Protein AF-0000000074689922 (afdb_homodimer)

Foldseek 3Di:
DPPPQFAEAEQEPLLDFLNVLLQLVCQVPPRGAYEYEYADPVSQVVSQVVSVVVVGHHHYAYADLLDLVRLLVVLVCCCVRRVAHAFYEYDDADADPQLVGQVVRLSGLFVSVVSSCVNRVVRYDFQHFYEREFALLLLVFLVQFDPVVLCQLPPLPRALVNLVVVSVVLSVCSNVPCNVVVGGGSDSNNSSRSNRLSVQLNVLVVCVVVVGRQYAGHYEYLAQEQGVRNVRPGPHYSNSSSVQRNLRRPDDGPDPPDGSAYDYPVHGDDSSD/DPPPQFAEAEQEPLLDFLNVLLQLVCQVPPRGAYEYEYADPVSQVVSQVVSVVVVGHHHYAYADLLDLVRLLVVLVCCCVRRVAHAFYEYDDADADPQLVGQVVRLSGLFVSVVSSCVNRVVRYDFQHFYEREFALLLLVFLVQFDPVVLCQLPPLPRALVNLVVVSVVLSVCSNVPCNVVVGGGSDSNNSSRSNRLSVQLNVLVVCVVVVGRQYAGHYEYLAQEQGVRNVRPGPHYSNSSSVQRNLRRPDDGPDPPDGSAYDYPVHGDDSSD

Organism: NCBI:txid231223

Radius of gyration: 25.76 Å; Cα contacts (8 Å, |Δi|>4): 1147; chains: 2; bounding box: 52×86×55 Å

Structure (mmCIF, N/CA/C/O backbone):
data_AF-0000000074689922-model_v1
#
loop_
_entity.id
_entity.type
_entity.pdbx_description
1 polymer 'carbonyl reductase (NADPH)'
#
loop_
_atom_site.group_PDB
_atom_site.id
_atom_site.type_symbol
_atom_site.label_atom_id
_atom_site.label_alt_id
_atom_site.label_comp_id
_atom_site.label_asym_id
_atom_site.label_entity_id
_atom_site.label_seq_id
_atom_site.pdbx_PDB_ins_code
_atom_site.Cartn_x
_atom_site.Cartn_y
_atom_site.Cartn_z
_atom_site.occupancy
_atom_site.B_iso_or_equiv
_atom_site.auth_seq_id
_atom_site.auth_comp_id
_atom_site.auth_asym_id
_atom_site.auth_atom_id
_atom_site.pdbx_PDB_model_num
ATOM 1 N N . MET A 1 1 ? -15.98 45.307 22.131 1 29.61 1 MET A N 1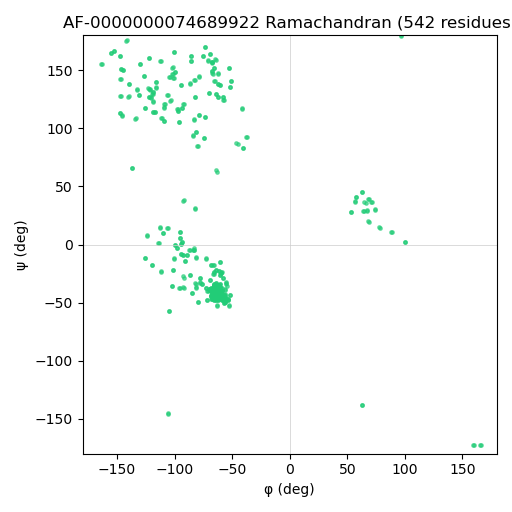
ATOM 2 C CA . MET A 1 1 ? -16.045 43.873 22.395 1 29.61 1 MET A CA 1
ATOM 3 C C . MET A 1 1 ? -14.98 43.125 21.6 1 29.61 1 MET A C 1
ATOM 5 O O . MET A 1 1 ? -14.868 43.301 20.386 1 29.61 1 MET A O 1
ATOM 9 N N . ALA A 1 2 ? -13.819 42.908 21.977 1 43.63 2 ALA A N 1
ATOM 10 C CA . ALA A 1 2 ? -12.636 42.602 21.176 1 43.63 2 ALA A CA 1
ATOM 11 C C . ALA A 1 2 ? -12.94 41.529 20.135 1 43.63 2 ALA A C 1
ATOM 13 O O . ALA A 1 2 ? -13.451 40.457 20.47 1 43.63 2 ALA A O 1
ATOM 14 N N . THR A 1 3 ? -13.423 41.651 18.889 1 47.35 3 THR A N 1
ATOM 15 C CA . THR A 1 3 ? -13.979 40.808 17.837 1 47.35 3 THR A CA 1
ATOM 16 C C . THR A 1 3 ? -13.214 39.491 17.738 1 47.35 3 THR A C 1
ATOM 18 O O . THR A 1 3 ? -11.994 39.488 17.556 1 47.35 3 THR A O 1
ATOM 21 N N . LYS A 1 4 ? -13.583 38.521 18.62 1 54.07 4 LYS A N 1
ATOM 22 C CA . LYS A 1 4 ? -12.873 37.258 18.795 1 54.07 4 LYS A CA 1
ATOM 23 C C . LYS A 1 4 ? -12.368 36.72 17.459 1 54.07 4 LYS A C 1
ATOM 25 O O . LYS A 1 4 ? -13.159 36.46 16.55 1 54.07 4 LYS A O 1
ATOM 30 N N . GLN A 1 5 ? -11.196 37.023 17.107 1 74.89 5 GLN A N 1
ATOM 31 C CA . GLN A 1 5 ? -10.585 36.564 15.863 1 74.89 5 GLN A CA 1
ATOM 32 C C . GLN A 1 5 ? -10.915 35.099 15.596 1 74.89 5 GLN A C 1
ATOM 34 O O . GLN A 1 5 ? -10.801 34.258 16.491 1 74.89 5 GLN A O 1
ATOM 39 N N . SER A 1 6 ? -11.637 34.923 14.486 1 90.5 6 SER A N 1
ATOM 40 C CA . SER A 1 6 ? -12.079 33.58 14.125 1 90.5 6 SER A CA 1
ATOM 41 C C . SER A 1 6 ? -10.897 32.625 13.996 1 90.5 6 SER A C 1
ATOM 43 O O . SER A 1 6 ? -9.862 32.982 13.43 1 90.5 6 SER A O 1
ATOM 45 N N . LYS A 1 7 ? -10.964 31.528 14.757 1 96.91 7 LYS A N 1
ATOM 46 C CA . LYS A 1 7 ? -9.95 30.486 14.624 1 96.91 7 LYS A CA 1
ATOM 47 C C . LYS A 1 7 ? -9.962 29.884 13.222 1 96.91 7 LYS A C 1
ATOM 49 O O . LYS A 1 7 ? -10.996 29.881 12.55 1 96.91 7 LYS A O 1
ATOM 54 N N . VAL A 1 8 ? -8.74 29.486 12.779 1 98.6 8 VAL A N 1
ATOM 55 C CA . VAL A 1 8 ? -8.678 28.952 11.423 1 98.6 8 VAL A CA 1
ATOM 56 C C . VAL A 1 8 ? -7.732 27.753 11.382 1 98.6 8 VAL A C 1
ATOM 58 O O . VAL A 1 8 ? -6.697 27.748 12.052 1 98.6 8 VAL A O 1
ATOM 61 N N . ALA A 1 9 ? -8.141 26.703 10.645 1 98.81 9 ALA A N 1
ATOM 62 C CA . ALA A 1 9 ? -7.372 25.493 10.364 1 98.81 9 ALA A CA 1
ATOM 63 C C . ALA A 1 9 ? -7.084 25.362 8.871 1 98.81 9 ALA A C 1
ATOM 65 O O . ALA A 1 9 ? -7.942 25.66 8.038 1 98.81 9 ALA A O 1
ATOM 66 N N . VAL A 1 10 ? -5.881 24.932 8.519 1 98.86 10 VAL A N 1
ATOM 67 C CA . VAL A 1 10 ? -5.509 24.68 7.131 1 98.86 10 VAL A CA 1
ATOM 68 C C . VAL A 1 10 ? -5.131 23.211 6.955 1 98.86 10 VAL A C 1
ATOM 70 O O . VAL A 1 10 ? -4.35 22.667 7.74 1 98.86 10 VAL A O 1
ATOM 73 N N . VAL A 1 11 ? -5.715 22.598 5.976 1 98.85 11 VAL A N 1
ATOM 74 C CA . VAL A 1 11 ? -5.355 21.241 5.58 1 98.85 11 VAL A CA 1
ATOM 75 C C . VAL A 1 11 ? -4.84 21.241 4.142 1 98.85 11 VAL A C 1
ATOM 77 O O . VAL A 1 11 ? -5.589 21.541 3.209 1 98.85 11 VAL A O 1
ATOM 80 N N . THR A 1 12 ? -3.562 20.92 3.941 1 98.48 12 THR A N 1
ATOM 81 C CA . THR A 1 12 ? -3.041 20.789 2.585 1 98.48 12 THR A CA 1
ATOM 82 C C . THR A 1 12 ? -3.437 19.445 1.981 1 98.48 12 THR A C 1
ATOM 84 O O . THR A 1 12 ? -3.495 18.435 2.685 1 98.48 12 THR A O 1
ATOM 87 N N . GLY A 1 13 ? -3.695 19.477 0.686 1 96.36 13 GLY A N 1
ATOM 88 C CA . GLY A 1 13 ? -4.193 18.258 0.07 1 96.36 13 GLY A CA 1
ATOM 89 C C . GLY A 1 13 ? -5.534 17.814 0.624 1 96.36 13 GLY A C 1
ATOM 90 O O . GLY A 1 13 ? -5.735 16.63 0.902 1 96.36 13 GLY A O 1
ATOM 91 N N . GLY A 1 14 ? -6.449 18.719 0.775 1 97.51 14 GLY A N 1
ATOM 92 C CA . GLY A 1 14 ? -7.665 18.445 1.525 1 97.51 14 GLY A CA 1
ATOM 93 C C . GLY A 1 14 ? -8.812 17.973 0.651 1 97.51 14 GLY A C 1
ATOM 94 O O . GLY A 1 14 ? -9.883 17.631 1.155 1 97.51 14 GLY A O 1
ATOM 95 N N . ASN A 1 15 ? -8.627 17.804 -0.722 1 95.57 15 ASN A N 1
ATOM 96 C CA . ASN A 1 15 ? -9.761 17.626 -1.623 1 95.57 15 ASN A CA 1
ATOM 97 C C . ASN A 1 15 ? -10.104 16.151 -1.808 1 95.57 15 ASN A C 1
ATOM 99 O O . ASN A 1 15 ? -11.168 15.818 -2.334 1 95.57 15 ASN A O 1
ATOM 103 N N . LYS A 1 16 ? -9.199 15.203 -1.399 1 93.4 16 LYS A N 1
ATOM 104 C CA . LYS A 1 16 ? -9.479 13.778 -1.555 1 93.4 16 LYS A CA 1
ATOM 105 C C . LYS A 1 16 ? -8.738 12.955 -0.506 1 93.4 16 LYS A C 1
ATOM 107 O O . LYS A 1 16 ? -7.92 13.489 0.246 1 93.4 16 LYS A O 1
ATOM 112 N N . GLY A 1 17 ? -9.148 11.707 -0.391 1 93.82 17 GLY A N 1
ATOM 113 C CA . GLY A 1 17 ? -8.44 10.762 0.457 1 93.82 17 GLY A CA 1
ATOM 114 C C . GLY A 1 17 ? -8.449 11.153 1.923 1 93.82 17 GLY A C 1
ATOM 115 O O . GLY A 1 17 ? -9.477 11.583 2.45 1 93.82 17 GLY A O 1
ATOM 116 N N . VAL A 1 18 ? -7.263 10.954 2.518 1 96.42 18 VAL A N 1
ATOM 117 C CA . VAL A 1 18 ? -7.119 11.208 3.947 1 96.42 18 VAL A CA 1
ATOM 118 C C . VAL A 1 18 ? -7.356 12.689 4.236 1 96.42 18 VAL A C 1
ATOM 120 O O . VAL A 1 18 ? -7.998 13.039 5.229 1 96.42 18 VAL A O 1
ATOM 123 N N . GLY A 1 19 ? -6.898 13.559 3.33 1 98.08 19 GLY A N 1
ATOM 124 C CA . GLY A 1 19 ? -7.106 14.988 3.502 1 98.08 19 GLY A CA 1
ATOM 125 C C . GLY A 1 19 ? -8.571 15.377 3.553 1 98.08 19 GLY A C 1
ATOM 126 O O . GLY A 1 19 ? -8.973 16.196 4.381 1 98.08 19 GLY A O 1
ATOM 127 N N . PHE A 1 20 ? -9.333 14.78 2.667 1 98.04 20 PHE A N 1
ATOM 128 C CA . PHE A 1 20 ? -10.772 15.016 2.652 1 98.04 20 PHE A CA 1
ATOM 129 C C . PHE A 1 20 ? -11.406 14.589 3.97 1 98.04 20 PHE A C 1
ATOM 131 O O . PHE A 1 20 ? -12.243 15.304 4.523 1 98.04 20 PHE A O 1
ATOM 138 N N . GLY A 1 21 ? -11.027 13.439 4.48 1 98.27 21 GLY A N 1
ATOM 139 C CA . GLY A 1 21 ? -11.509 12.961 5.766 1 98.27 21 GLY A CA 1
ATOM 140 C C . GLY A 1 21 ? -11.137 13.873 6.919 1 98.27 21 GLY A C 1
ATOM 141 O O . GLY A 1 21 ? -11.932 14.075 7.84 1 98.27 21 GLY A O 1
ATOM 142 N N . ILE A 1 22 ? -9.937 14.419 6.866 1 98.79 22 ILE A N 1
ATOM 143 C CA . ILE A 1 22 ? -9.48 15.336 7.905 1 98.79 22 ILE A CA 1
ATOM 144 C C . ILE A 1 22 ? -10.322 16.609 7.876 1 98.79 22 ILE A C 1
ATOM 146 O O . ILE A 1 22 ? -10.786 17.078 8.918 1 98.79 22 ILE A O 1
ATOM 150 N N . VAL A 1 23 ? -10.554 17.155 6.678 1 98.84 23 VAL A N 1
ATOM 151 C CA . VAL A 1 23 ? -11.374 18.354 6.54 1 98.84 23 VAL A CA 1
ATOM 152 C C . VAL A 1 23 ? -12.775 18.088 7.086 1 98.84 23 VAL A C 1
ATOM 154 O O . VAL A 1 23 ? -13.309 18.888 7.859 1 98.84 23 VAL A O 1
ATOM 157 N N . ARG A 1 24 ? -13.371 17 6.732 1 98.73 24 ARG A N 1
ATOM 158 C CA . ARG A 1 24 ? -14.704 16.618 7.188 1 98.73 24 ARG A CA 1
ATOM 159 C C . ARG A 1 24 ? -14.769 16.571 8.711 1 98.73 24 ARG A C 1
ATOM 161 O O . ARG A 1 24 ? -15.675 17.148 9.316 1 98.73 24 ARG A O 1
ATOM 168 N N . ALA A 1 25 ? -13.806 15.892 9.322 1 98.81 25 ALA A N 1
ATOM 169 C CA . ALA A 1 25 ? -13.782 15.725 10.773 1 98.81 25 ALA A CA 1
ATOM 170 C C . ALA A 1 25 ? -13.572 17.063 11.476 1 98.81 25 ALA A C 1
ATOM 172 O O . ALA A 1 25 ? -14.188 17.332 12.51 1 98.81 25 ALA A O 1
ATOM 173 N N . LEU A 1 26 ? -12.723 17.907 10.951 1 98.78 26 LEU A N 1
ATOM 174 C CA . LEU A 1 26 ? -12.453 19.201 11.569 1 98.78 26 LEU A CA 1
ATOM 175 C C . LEU A 1 26 ? -13.672 20.113 11.478 1 98.78 26 LEU A C 1
ATOM 177 O O . LEU A 1 26 ? -13.957 20.869 12.409 1 98.78 26 LEU A O 1
ATOM 181 N N . CYS A 1 27 ? -14.376 20.051 10.37 1 98.58 27 CYS A N 1
ATOM 182 C CA . CYS A 1 27 ? -15.584 20.859 10.247 1 98.58 27 CYS A CA 1
ATOM 183 C C . CYS A 1 27 ? -16.596 20.494 11.327 1 98.58 27 CYS A C 1
ATOM 185 O O . CYS A 1 27 ? -17.382 21.34 11.758 1 98.58 27 CYS A O 1
ATOM 187 N N . LYS A 1 28 ? -16.535 19.294 11.798 1 98.22 28 LYS A N 1
ATOM 188 C CA . LYS A 1 28 ? -17.479 18.815 12.803 1 98.22 28 LYS A CA 1
ATOM 189 C C . LYS A 1 28 ? -16.998 19.149 14.212 1 98.22 28 LYS A C 1
ATOM 191 O O . LYS A 1 28 ? -17.807 19.31 15.128 1 98.22 28 LYS A O 1
ATOM 196 N N . ASN A 1 29 ? -15.697 19.287 14.369 1 97.81 29 ASN A N 1
ATOM 197 C CA . ASN A 1 29 ? -15.196 19.216 15.738 1 97.81 29 ASN A CA 1
ATOM 198 C C . ASN A 1 29 ? -14.373 20.449 16.098 1 97.81 29 ASN A C 1
ATOM 200 O O . ASN A 1 29 ? -14.018 20.646 17.262 1 97.81 29 ASN A O 1
ATOM 204 N N . PHE A 1 30 ? -14.026 21.263 15.083 1 97.39 30 PHE A N 1
ATOM 205 C CA . PHE A 1 30 ? -13.227 22.463 15.297 1 97.39 30 PHE A CA 1
ATOM 206 C C . PHE A 1 30 ? -14.099 23.711 15.245 1 97.39 30 PHE A C 1
ATOM 208 O O . PHE A 1 30 ? -14.862 23.903 14.296 1 97.39 30 PHE A O 1
ATOM 215 N N . GLU A 1 31 ? -14.057 24.515 16.323 1 95.29 31 GLU A N 1
ATOM 216 C CA . GLU A 1 31 ? -14.799 25.771 16.356 1 95.29 31 GLU A CA 1
ATOM 217 C C . GLU A 1 31 ? -14.052 26.873 15.61 1 95.29 31 GLU A C 1
ATOM 219 O O . GLU A 1 31 ? -13.419 27.731 16.23 1 95.29 31 GLU A O 1
ATOM 224 N N . GLY A 1 32 ? -14.151 27.028 14.372 1 96.99 32 GLY A N 1
ATOM 225 C CA . GLY A 1 32 ? -13.505 27.978 13.48 1 96.99 32 GLY A CA 1
ATOM 226 C C . GLY A 1 32 ? -13.637 27.605 12.015 1 96.99 32 GLY A C 1
ATOM 227 O O . GLY A 1 32 ? -14.388 26.691 11.667 1 96.99 32 GLY A O 1
ATOM 228 N N . ASP A 1 33 ? -12.987 28.285 11.182 1 98.19 33 ASP A N 1
ATOM 229 C CA . ASP A 1 33 ? -13.014 28.008 9.749 1 98.19 33 ASP A CA 1
ATOM 230 C C . ASP A 1 33 ? -11.972 26.957 9.373 1 98.19 33 ASP A C 1
ATOM 232 O O . ASP A 1 33 ? -10.863 26.954 9.912 1 98.19 33 ASP A O 1
ATOM 236 N N . VAL A 1 34 ? -12.381 26.09 8.533 1 98.77 34 VAL A N 1
ATOM 237 C CA . VAL A 1 34 ? -11.474 25.087 7.985 1 98.77 34 VAL A CA 1
ATOM 238 C C . VAL A 1 34 ? -11.185 25.398 6.519 1 98.77 34 VAL A C 1
ATOM 240 O O . VAL A 1 34 ? -12.105 25.484 5.702 1 98.77 34 VAL A O 1
ATOM 243 N N . ILE A 1 35 ? -9.937 25.59 6.212 1 98.76 35 ILE A N 1
ATOM 244 C CA . ILE A 1 35 ? -9.507 25.859 4.844 1 98.76 35 ILE A CA 1
ATOM 245 C C . ILE A 1 35 ? -9.03 24.564 4.19 1 98.76 35 ILE A C 1
ATOM 247 O O . ILE A 1 35 ? -8.064 23.949 4.648 1 98.76 35 ILE A O 1
ATOM 251 N N . LEU A 1 36 ? -9.735 24.13 3.182 1 98.68 36 LEU A N 1
ATOM 252 C CA . LEU A 1 36 ? -9.336 23.062 2.273 1 98.68 36 LEU A CA 1
ATOM 253 C C . LEU A 1 36 ? -8.414 23.594 1.18 1 98.68 36 LEU A C 1
ATOM 255 O O . LEU A 1 36 ? -8.856 24.325 0.291 1 98.68 36 LEU A O 1
ATOM 259 N N . ALA A 1 37 ? -7.12 23.269 1.247 1 98.4 37 ALA A N 1
ATOM 260 C CA . ALA A 1 37 ? -6.147 23.78 0.285 1 98.4 37 ALA A CA 1
ATOM 261 C C . ALA A 1 37 ? -5.728 22.692 -0.7 1 98.4 37 ALA A C 1
ATOM 263 O O . ALA A 1 37 ? -5.357 21.588 -0.295 1 98.4 37 ALA A O 1
ATOM 264 N N . ALA A 1 38 ? -5.788 22.958 -1.937 1 96.95 38 ALA A N 1
ATOM 265 C CA . ALA A 1 38 ? -5.425 21.992 -2.971 1 96.95 38 ALA A CA 1
ATOM 266 C C . ALA A 1 38 ? -5.013 22.698 -4.26 1 96.95 38 ALA A C 1
ATOM 268 O O . ALA A 1 38 ? -5.303 23.882 -4.447 1 96.95 38 ALA A O 1
ATOM 269 N N . ARG A 1 39 ? -4.396 21.963 -5.095 1 93.47 39 ARG A N 1
ATOM 270 C CA . ARG A 1 39 ? -3.808 22.528 -6.305 1 93.47 39 ARG A CA 1
ATOM 271 C C . ARG A 1 39 ? -4.86 22.704 -7.395 1 93.47 39 ARG A C 1
ATOM 273 O O . ARG A 1 39 ? -4.769 23.625 -8.21 1 93.47 39 ARG A O 1
ATOM 280 N N . ASP A 1 40 ? -5.832 21.8 -7.445 1 92.97 40 ASP A N 1
ATOM 281 C CA . ASP A 1 40 ? -6.849 21.817 -8.492 1 92.97 40 ASP A CA 1
ATOM 282 C C . ASP A 1 40 ? -8.121 22.51 -8.01 1 92.97 40 ASP A C 1
ATOM 284 O O . ASP A 1 40 ? -8.823 21.994 -7.138 1 92.97 40 ASP A O 1
ATOM 288 N N . GLU A 1 41 ? -8.441 23.561 -8.609 1 93.92 41 GLU A N 1
ATOM 289 C CA . GLU A 1 41 ? -9.59 24.35 -8.175 1 93.92 41 GLU A CA 1
ATOM 290 C C . GLU A 1 41 ? -10.896 23.594 -8.405 1 93.92 41 GLU A C 1
ATOM 292 O O . GLU A 1 41 ? -11.793 23.623 -7.56 1 93.92 41 GLU A O 1
ATOM 297 N N . GLY A 1 42 ? -11.031 23.022 -9.587 1 95.13 42 GLY A N 1
ATOM 298 C CA . GLY A 1 42 ? -12.234 22.257 -9.876 1 95.13 42 GLY A CA 1
ATOM 299 C C . GLY A 1 42 ? -12.485 21.141 -8.881 1 95.13 42 GLY A C 1
ATOM 300 O O . GLY A 1 42 ? -13.585 21.023 -8.336 1 95.13 42 GLY A O 1
ATOM 301 N N . ARG A 1 43 ? -11.5 20.328 -8.607 1 94 43 ARG A N 1
ATOM 302 C CA . ARG A 1 43 ? -11.618 19.238 -7.645 1 94 43 ARG A CA 1
ATOM 303 C C . ARG A 1 43 ? -11.842 19.774 -6.235 1 94 43 ARG A C 1
ATOM 305 O O . ARG A 1 43 ? -12.566 19.168 -5.442 1 94 43 ARG A O 1
ATOM 312 N N . GLY A 1 44 ? -11.144 20.91 -5.878 1 96.78 44 GLY A N 1
ATOM 313 C CA . GLY A 1 44 ? -11.332 21.537 -4.579 1 96.78 44 GLY A CA 1
ATOM 314 C C . GLY A 1 44 ? -12.756 22.003 -4.342 1 96.78 44 GLY A C 1
ATOM 315 O O . GLY A 1 44 ? -13.338 21.728 -3.291 1 96.78 44 GLY A O 1
ATOM 316 N N . MET A 1 45 ? -13.3 22.613 -5.321 1 96.82 45 MET A N 1
ATOM 317 C CA . MET A 1 45 ? -14.666 23.117 -5.204 1 96.82 45 MET A CA 1
ATOM 318 C C . MET A 1 45 ? -15.667 21.967 -5.162 1 96.82 45 MET A C 1
ATOM 320 O O . MET A 1 45 ? -16.674 22.041 -4.456 1 96.82 45 MET A O 1
ATOM 324 N N . ALA A 1 46 ? -15.405 20.965 -5.943 1 97.07 46 ALA A N 1
ATOM 325 C CA . ALA A 1 46 ? -16.256 19.779 -5.89 1 97.07 46 ALA A CA 1
ATOM 326 C C . ALA A 1 46 ? -16.254 19.165 -4.493 1 97.07 46 ALA A C 1
ATOM 328 O O . ALA A 1 46 ? -17.29 18.702 -4.01 1 97.07 46 ALA A O 1
ATOM 329 N N . ALA A 1 47 ? -15.114 19.12 -3.837 1 97.08 47 ALA A N 1
ATOM 330 C CA . ALA A 1 47 ? -15.006 18.602 -2.475 1 97.08 47 ALA A CA 1
ATOM 331 C C . ALA A 1 47 ? -15.802 19.462 -1.497 1 97.08 47 ALA A C 1
ATOM 333 O O . ALA A 1 47 ? -16.482 18.938 -0.611 1 97.08 47 ALA A O 1
ATOM 334 N N . VAL A 1 48 ? -15.736 20.756 -1.618 1 98.04 48 VAL A N 1
ATOM 335 C CA . VAL A 1 48 ? -16.496 21.677 -0.778 1 98.04 48 VAL A CA 1
ATOM 336 C C . VAL A 1 48 ? -17.991 21.413 -0.944 1 98.04 48 VAL A C 1
ATOM 338 O O . VAL A 1 48 ? -18.733 21.37 0.04 1 98.04 48 VAL A O 1
ATOM 341 N N . GLU A 1 49 ? -18.39 21.216 -2.174 1 97.61 49 GLU A N 1
ATOM 342 C CA . GLU A 1 49 ? -19.797 20.945 -2.458 1 97.61 49 GLU A CA 1
ATOM 343 C C . GLU A 1 49 ? -20.246 19.634 -1.821 1 97.61 49 GLU A C 1
ATOM 345 O O . GLU A 1 49 ? -21.347 19.549 -1.272 1 97.61 49 GLU A O 1
ATOM 350 N N . GLU A 1 50 ? -19.447 18.675 -1.94 1 97.16 50 GLU A N 1
ATOM 351 C CA . GLU A 1 50 ? -19.768 17.385 -1.337 1 97.16 50 GLU A CA 1
ATOM 352 C C . GLU A 1 50 ? -19.955 17.512 0.172 1 97.16 50 GLU A C 1
ATOM 354 O O . GLU A 1 50 ? -20.889 16.941 0.738 1 97.16 50 GLU A O 1
ATOM 359 N N . LEU A 1 51 ? -19.102 18.213 0.843 1 98.13 51 LEU A N 1
ATOM 360 C CA . LEU A 1 51 ? -19.172 18.399 2.289 1 98.13 51 LEU A CA 1
ATOM 361 C C . LEU A 1 51 ? -20.366 19.268 2.668 1 98.13 51 LEU A C 1
ATOM 363 O O . LEU A 1 51 ? -20.968 19.076 3.726 1 98.13 51 LEU A O 1
ATOM 367 N N . SER A 1 52 ? -20.703 20.159 1.78 1 97.71 52 SER A N 1
ATOM 368 C CA . SER A 1 52 ? -21.855 21.021 2.022 1 97.71 52 SER A CA 1
ATOM 369 C C . SER A 1 52 ? -23.145 20.212 2.101 1 97.71 52 SER A C 1
ATOM 371 O O . SER A 1 52 ? -24.061 20.565 2.846 1 97.71 52 SER A O 1
ATOM 373 N N . LYS A 1 53 ? -23.211 19.154 1.347 1 97.38 53 LYS A N 1
ATOM 374 C CA . LYS A 1 53 ? -24.376 18.274 1.373 1 97.38 53 LYS A CA 1
ATOM 375 C C . LYS A 1 53 ? -24.534 17.613 2.74 1 97.38 53 LYS A C 1
ATOM 377 O O . LYS A 1 53 ? -25.63 17.179 3.102 1 97.38 53 LYS A O 1
ATOM 382 N N . GLU A 1 54 ? -23.467 17.551 3.478 1 96.96 54 GLU A N 1
ATOM 383 C CA . GLU A 1 54 ? -23.494 16.981 4.822 1 96.96 54 GLU A CA 1
ATOM 384 C C . GLU A 1 54 ? -23.693 18.064 5.878 1 96.96 54 GLU A C 1
ATOM 386 O O . GLU A 1 54 ? -23.612 17.792 7.077 1 96.96 54 GLU A O 1
ATOM 391 N N . GLY A 1 55 ? -23.825 19.38 5.459 1 97.67 55 GLY A N 1
ATOM 392 C CA . GLY A 1 55 ? -24.01 20.5 6.367 1 97.67 55 GLY A CA 1
ATOM 393 C C . GLY A 1 55 ? -22.703 21.102 6.847 1 97.67 55 GLY A C 1
ATOM 394 O O . GLY A 1 55 ? -22.684 21.875 7.807 1 97.67 55 GLY A O 1
ATOM 395 N N . LEU A 1 56 ? -21.6 20.676 6.212 1 98.07 56 LEU A N 1
ATOM 396 C CA . LEU A 1 56 ? -20.275 21.183 6.552 1 98.07 56 LEU A CA 1
ATOM 397 C C . LEU A 1 56 ? -19.838 22.264 5.569 1 98.07 56 LEU A C 1
ATOM 399 O O . LEU A 1 56 ? -20.219 22.234 4.397 1 98.07 56 LEU A O 1
ATOM 403 N N . HIS A 1 57 ? -19.024 23.273 6.041 1 96.37 57 HIS A N 1
ATOM 404 C CA . HIS A 1 57 ? -18.749 24.421 5.184 1 96.37 57 HIS A CA 1
ATOM 405 C C . HIS A 1 57 ? -17.276 24.812 5.242 1 96.37 57 HIS A C 1
ATOM 407 O O . HIS A 1 57 ? -16.942 25.93 5.64 1 96.37 57 HIS A O 1
ATOM 413 N N . PRO A 1 58 ? -16.432 23.957 4.758 1 98.35 58 PRO A N 1
ATOM 414 C CA . PRO A 1 58 ? -15.044 24.399 4.598 1 98.35 58 PRO A CA 1
ATOM 415 C C . PRO A 1 58 ? -14.887 25.474 3.525 1 98.35 58 PRO A C 1
ATOM 417 O O . PRO A 1 58 ? -15.773 25.646 2.684 1 98.35 58 PRO A O 1
ATOM 420 N N . LYS A 1 59 ? -13.846 26.235 3.634 1 98.07 59 LYS A N 1
ATOM 421 C CA . LYS A 1 59 ? -13.474 27.198 2.602 1 98.07 59 LYS A CA 1
ATOM 422 C C . LYS A 1 59 ? -12.343 26.66 1.73 1 98.07 59 LYS A C 1
ATOM 424 O O . LYS A 1 59 ? -11.434 25.991 2.226 1 98.07 59 LYS A O 1
ATOM 429 N N . PHE A 1 60 ? -12.414 26.979 0.426 1 98.35 60 PHE A N 1
ATOM 430 C CA . PHE A 1 60 ? -11.376 26.519 -0.489 1 98.35 60 PHE A CA 1
ATOM 431 C C . PHE A 1 60 ? -10.299 27.582 -0.663 1 98.35 60 PHE A C 1
ATOM 433 O O . PHE A 1 60 ? -10.604 28.772 -0.765 1 98.35 60 PHE A O 1
ATOM 440 N N . HIS A 1 61 ? -9.084 27.194 -0.658 1 98.37 61 HIS A N 1
ATOM 441 C CA . HIS A 1 61 ? -7.968 28.032 -1.082 1 98.37 61 HIS A CA 1
ATOM 442 C C . HIS A 1 61 ? -7.043 27.278 -2.032 1 98.37 61 HIS A C 1
ATOM 444 O O . HIS A 1 61 ? -6.695 26.122 -1.78 1 98.37 61 HIS A O 1
ATOM 450 N N . HIS A 1 62 ? -6.644 27.875 -3.129 1 97.3 62 HIS A N 1
ATOM 451 C CA . HIS A 1 62 ? -5.708 27.28 -4.076 1 97.3 62 HIS A CA 1
ATOM 452 C C . HIS A 1 62 ? -4.305 27.196 -3.485 1 97.3 62 HIS A C 1
ATOM 454 O O . HIS A 1 62 ? -3.78 28.189 -2.978 1 97.3 62 HIS A O 1
ATOM 460 N N . LEU A 1 63 ? -3.679 26.045 -3.569 1 97.66 63 LEU A N 1
ATOM 461 C CA . LEU A 1 63 ? -2.318 25.854 -3.082 1 97.66 63 LEU A CA 1
ATOM 462 C C . LEU A 1 63 ? -1.573 24.834 -3.937 1 97.66 63 LEU A C 1
ATOM 464 O O . LEU A 1 63 ? -1.971 23.669 -4.009 1 97.66 63 LEU A O 1
ATOM 468 N N . ASP A 1 64 ? -0.594 25.28 -4.64 1 93.81 64 ASP A N 1
ATOM 469 C CA . ASP A 1 64 ? 0.442 24.413 -5.193 1 93.81 64 ASP A CA 1
ATOM 470 C C . ASP A 1 64 ? 1.667 24.371 -4.282 1 93.81 64 ASP A C 1
ATOM 472 O O . ASP A 1 64 ? 2.479 25.299 -4.281 1 93.81 64 ASP A O 1
ATOM 476 N N . ILE A 1 65 ? 1.836 23.278 -3.583 1 94.46 65 ILE A N 1
ATOM 477 C CA . ILE A 1 65 ? 2.847 23.21 -2.533 1 94.46 65 ILE A CA 1
ATOM 478 C C . ILE A 1 65 ? 4.241 23.255 -3.155 1 94.46 65 ILE A C 1
ATOM 480 O O . ILE A 1 65 ? 5.225 23.541 -2.469 1 94.46 65 ILE A O 1
ATOM 484 N N . LEU A 1 66 ? 4.349 22.989 -4.455 1 91.71 66 LEU A N 1
ATOM 485 C CA . LEU A 1 66 ? 5.644 22.997 -5.127 1 91.71 66 LEU A CA 1
ATOM 486 C C . LEU A 1 66 ? 5.994 24.398 -5.615 1 91.71 66 LEU A C 1
ATOM 488 O O . LEU A 1 66 ? 7.091 24.624 -6.132 1 91.71 66 LEU A O 1
ATOM 492 N N . ASP A 1 67 ? 5.067 25.364 -5.453 1 92.93 67 ASP A N 1
ATOM 493 C CA . ASP A 1 67 ? 5.247 26.76 -5.837 1 92.93 67 ASP A CA 1
ATOM 494 C C . ASP A 1 67 ? 5.323 27.663 -4.608 1 92.93 67 ASP A C 1
ATOM 496 O O . ASP A 1 67 ? 4.298 27.982 -4.001 1 92.93 67 ASP A O 1
ATOM 500 N N . HIS A 1 68 ? 6.496 28.156 -4.362 1 95.15 68 HIS A N 1
ATOM 501 C CA . HIS A 1 68 ? 6.727 28.992 -3.189 1 95.15 68 HIS A CA 1
ATOM 502 C C . HIS A 1 68 ? 5.785 30.191 -3.173 1 95.15 68 HIS A C 1
ATOM 504 O O . HIS A 1 68 ? 5.287 30.581 -2.115 1 95.15 68 HIS A O 1
ATOM 510 N N . SER A 1 69 ? 5.519 30.782 -4.305 1 95.82 69 SER A N 1
ATOM 511 C CA . SER A 1 69 ? 4.65 31.951 -4.378 1 95.82 69 SER A CA 1
ATOM 512 C C . SER A 1 69 ? 3.216 31.599 -3.997 1 95.82 69 SER A C 1
ATOM 514 O O . SER A 1 69 ? 2.495 32.428 -3.438 1 95.82 69 SER A O 1
ATOM 516 N N . SER A 1 70 ? 2.841 30.379 -4.357 1 96.93 70 SER A N 1
ATOM 517 C CA . SER A 1 70 ? 1.516 29.909 -3.966 1 96.93 70 SER A CA 1
ATOM 518 C C . SER A 1 70 ? 1.39 29.807 -2.45 1 96.93 70 SER A C 1
ATOM 520 O O . SER A 1 70 ? 0.36 30.174 -1.881 1 96.93 70 SER A O 1
ATOM 522 N N . ILE A 1 71 ? 2.412 29.378 -1.735 1 97.61 71 ILE A N 1
ATOM 523 C CA . ILE A 1 71 ? 2.431 29.27 -0.28 1 97.61 71 ILE A CA 1
ATOM 524 C C . ILE A 1 71 ? 2.38 30.663 0.342 1 97.61 71 ILE A C 1
ATOM 526 O O . ILE A 1 71 ? 1.664 30.888 1.32 1 97.61 71 ILE A O 1
ATOM 530 N N . VAL A 1 72 ? 3.089 31.561 -0.232 1 97.51 72 VAL A N 1
ATOM 531 C CA . VAL A 1 72 ? 3.113 32.936 0.255 1 97.51 72 VAL A CA 1
ATOM 532 C C . VAL A 1 72 ? 1.724 33.557 0.119 1 97.51 72 VAL A C 1
ATOM 534 O O . VAL A 1 72 ? 1.276 34.292 1.002 1 97.51 72 VAL A O 1
ATOM 537 N N . ARG A 1 73 ? 1.058 33.271 -1.003 1 97.71 73 ARG A N 1
ATOM 538 C CA . ARG A 1 73 ? -0.298 33.78 -1.182 1 97.71 73 ARG A CA 1
ATOM 539 C C . ARG A 1 73 ? -1.228 33.258 -0.092 1 97.71 73 ARG A C 1
ATOM 541 O O . ARG A 1 73 ? -2.094 33.987 0.394 1 97.71 73 ARG A O 1
ATOM 548 N N . LEU A 1 74 ? -1.091 32.024 0.256 1 98.17 74 LEU A N 1
ATOM 549 C CA . LEU A 1 74 ? -1.881 31.473 1.352 1 98.17 74 LEU A CA 1
ATOM 550 C C . LEU A 1 74 ? -1.56 32.181 2.663 1 98.17 74 LEU A C 1
ATOM 552 O O . LEU A 1 74 ? -2.465 32.521 3.429 1 98.17 74 LEU A O 1
ATOM 556 N N . ARG A 1 75 ? -0.249 32.35 2.936 1 98.43 75 ARG A N 1
ATOM 557 C CA . ARG A 1 75 ? 0.177 33.068 4.134 1 98.43 75 ARG A CA 1
ATOM 558 C C . ARG A 1 75 ? -0.473 34.445 4.207 1 98.43 75 ARG A C 1
ATOM 560 O O . ARG A 1 75 ? -1.024 34.824 5.243 1 98.43 75 ARG A O 1
ATOM 567 N N . ASP A 1 76 ? -0.419 35.158 3.1 1 98.15 76 ASP A N 1
ATOM 568 C CA . ASP A 1 76 ? -0.953 36.516 3.058 1 98.15 76 ASP A CA 1
ATOM 569 C C . ASP A 1 76 ? -2.464 36.519 3.275 1 98.15 76 ASP A C 1
ATOM 571 O O . ASP A 1 76 ? -2.995 37.394 3.963 1 98.15 76 ASP A O 1
ATOM 575 N N . PHE A 1 77 ? -3.132 35.624 2.693 1 97.8 77 PHE A N 1
ATOM 576 C CA . PHE A 1 77 ? -4.571 35.477 2.876 1 97.8 77 PHE A CA 1
ATOM 577 C C . PHE A 1 77 ? -4.908 35.244 4.344 1 97.8 77 PHE A C 1
ATOM 579 O O . PHE A 1 77 ? -5.804 35.891 4.891 1 97.8 77 PHE A O 1
ATOM 586 N N . LEU A 1 78 ? -4.217 34.336 5.028 1 97.93 78 LEU A N 1
ATOM 587 C CA . LEU A 1 78 ? -4.447 34.017 6.433 1 97.93 78 LEU A CA 1
ATOM 588 C C . LEU A 1 78 ? -4.166 35.226 7.318 1 97.93 78 LEU A C 1
ATOM 590 O O . LEU A 1 78 ? -4.916 35.501 8.258 1 97.93 78 LEU A O 1
ATOM 594 N N . GLN A 1 79 ? -3.07 35.908 7.011 1 97.26 79 GLN A N 1
ATOM 595 C CA . GLN A 1 79 ? -2.699 37.088 7.785 1 97.26 79 GLN A CA 1
ATOM 596 C C . GLN A 1 79 ? -3.756 38.182 7.66 1 97.26 79 GLN A C 1
ATOM 598 O O . GLN A 1 79 ? -4.133 38.803 8.656 1 97.26 79 GLN A O 1
ATOM 603 N N . SER A 1 80 ? -4.238 38.402 6.459 1 97.18 80 SER A N 1
ATOM 604 C CA . SER A 1 80 ? -5.159 39.506 6.206 1 97.18 80 SER A CA 1
ATOM 605 C C . SER A 1 80 ? -6.562 39.182 6.708 1 97.18 80 SER A C 1
ATOM 607 O O . SER A 1 80 ? -7.269 40.063 7.201 1 97.18 80 SER A O 1
ATOM 609 N N . THR A 1 81 ? -6.949 37.938 6.632 1 96.49 81 THR A N 1
ATOM 610 C CA . THR A 1 81 ? -8.333 37.567 6.905 1 96.49 81 THR A CA 1
ATOM 611 C C . THR A 1 81 ? -8.495 37.109 8.352 1 96.49 81 THR A C 1
ATOM 613 O O . THR A 1 81 ? -9.494 37.425 9 1 96.49 81 THR A O 1
ATOM 616 N N . TYR A 1 82 ? -7.537 36.412 8.872 1 96.95 82 TYR A N 1
ATOM 617 C CA . TYR A 1 82 ? -7.72 35.78 10.174 1 96.95 82 TYR A CA 1
ATOM 618 C C . TYR A 1 82 ? -6.703 36.303 11.182 1 96.95 82 TYR A C 1
ATOM 620 O O . TYR A 1 82 ? -6.833 36.066 12.385 1 96.95 82 TYR A O 1
ATOM 628 N N . HIS A 1 83 ? -5.604 36.942 10.697 1 96.48 83 HIS A N 1
ATOM 629 C CA . HIS A 1 83 ? -4.534 37.507 11.513 1 96.48 83 HIS A CA 1
ATOM 630 C C . HIS A 1 83 ? -3.794 36.417 12.282 1 96.48 83 HIS A C 1
ATOM 632 O O . HIS A 1 83 ? -3.377 36.631 13.423 1 96.48 83 HIS A O 1
ATOM 638 N N . GLY A 1 84 ? -3.769 35.196 11.701 1 97.22 84 GLY A N 1
ATOM 639 C CA . GLY A 1 84 ? -3.045 34.112 12.346 1 97.22 84 GLY A CA 1
ATOM 640 C C . GLY A 1 84 ? -3.495 32.738 11.886 1 97.22 84 GLY A C 1
ATOM 641 O O . GLY A 1 84 ? -4.224 32.615 10.9 1 97.22 84 GLY A O 1
ATOM 642 N N . LEU A 1 85 ? -2.983 31.69 12.56 1 98.27 85 LEU A N 1
ATOM 643 C CA . LEU A 1 85 ? -3.226 30.288 12.237 1 98.27 85 LEU A CA 1
ATOM 644 C C . LEU A 1 85 ? -3.241 29.434 13.5 1 98.27 85 LEU A C 1
ATOM 646 O O . LEU A 1 85 ? -2.314 29.501 14.311 1 98.27 85 LEU A O 1
ATOM 650 N N . ASP A 1 86 ? -4.273 28.679 13.646 1 98.41 86 ASP A N 1
ATOM 651 C CA . ASP A 1 86 ? -4.43 27.919 14.882 1 98.41 86 ASP A CA 1
ATOM 652 C C . ASP A 1 86 ? -4.052 26.454 14.678 1 98.41 86 ASP A C 1
ATOM 654 O O . ASP A 1 86 ? -3.571 25.797 15.604 1 98.41 86 ASP A O 1
ATOM 658 N N . LEU A 1 87 ? -4.377 25.947 13.457 1 98.55 87 LEU A N 1
ATOM 659 C CA . LEU A 1 87 ? -4.171 24.535 13.158 1 98.55 87 LEU A CA 1
ATOM 660 C C . LEU A 1 87 ? -3.648 24.35 11.737 1 98.55 87 LEU A C 1
ATOM 662 O O . LEU A 1 87 ? -4.194 24.924 10.791 1 98.55 87 LEU A O 1
ATOM 666 N N . LEU A 1 88 ? -2.521 23.612 11.605 1 98.82 88 LEU A N 1
ATOM 667 C CA . LEU A 1 88 ? -1.967 23.26 10.302 1 98.82 88 LEU A CA 1
ATOM 668 C C . LEU A 1 88 ? -1.774 21.752 10.183 1 98.82 88 LEU A C 1
ATOM 670 O O . LEU A 1 88 ? -1.061 21.147 10.987 1 98.82 88 LEU A O 1
ATOM 674 N N . VAL A 1 89 ? -2.481 21.146 9.229 1 98.86 89 VAL A N 1
ATOM 675 C CA . VAL A 1 89 ? -2.24 19.745 8.901 1 98.86 89 VAL A CA 1
ATOM 676 C C . VAL A 1 89 ? -1.572 19.642 7.531 1 98.86 89 VAL A C 1
ATOM 678 O O . VAL A 1 89 ? -2.21 19.879 6.503 1 98.86 89 VAL A O 1
ATOM 681 N N . ASN A 1 90 ? -0.32 19.331 7.527 1 98.69 90 ASN A N 1
ATOM 682 C CA . ASN A 1 90 ? 0.405 19.037 6.296 1 98.69 90 ASN A CA 1
ATOM 683 C C . ASN A 1 90 ? 0.173 17.6 5.838 1 98.69 90 ASN A C 1
ATOM 685 O O . ASN A 1 90 ? 0.908 16.692 6.232 1 98.69 90 ASN A O 1
ATOM 689 N N . ASN A 1 91 ? -0.751 17.425 4.929 1 97.4 91 ASN A N 1
ATOM 690 C CA . ASN A 1 91 ? -1.209 16.098 4.532 1 97.4 91 ASN A CA 1
ATOM 691 C C . ASN A 1 91 ? -0.797 15.769 3.1 1 97.4 91 ASN A C 1
ATOM 693 O O . ASN A 1 91 ? -0.748 14.599 2.717 1 97.4 91 ASN A O 1
ATOM 697 N N . MET A 1 92 ? -0.549 16.801 2.279 1 90.47 92 MET A N 1
ATOM 698 C CA . MET A 1 92 ? -0.249 16.572 0.869 1 90.47 92 MET A CA 1
ATOM 699 C C . MET A 1 92 ? 0.972 15.672 0.711 1 90.47 92 MET A C 1
ATOM 701 O O . MET A 1 92 ? 1.98 15.861 1.393 1 90.47 92 MET A O 1
ATOM 705 N N . SER A 1 93 ? 0.8 14.598 -0.061 1 86.56 93 SER A N 1
ATOM 706 C CA . SER A 1 93 ? 1.903 13.696 -0.376 1 86.56 93 SER A CA 1
ATOM 707 C C . SER A 1 93 ? 1.76 13.117 -1.78 1 86.56 93 SER A C 1
ATOM 709 O O . SER A 1 93 ? 0.665 13.112 -2.346 1 86.56 93 SER A O 1
ATOM 711 N N . SER A 1 94 ? 2.812 12.805 -2.387 1 79.53 94 SER A N 1
ATOM 712 C CA . SER A 1 94 ? 2.801 12.164 -3.697 1 79.53 94 SER A CA 1
ATOM 713 C C . SER A 1 94 ? 3.943 11.162 -3.833 1 79.53 94 SER A C 1
ATOM 715 O O . SER A 1 94 ? 4.925 11.229 -3.09 1 79.53 94 SER A O 1
ATOM 717 N N . THR A 1 95 ? 3.667 10.105 -4.678 1 72.85 95 THR A N 1
ATOM 718 C CA . THR A 1 95 ? 4.715 9.156 -5.034 1 72.85 95 THR A CA 1
ATOM 719 C C . THR A 1 95 ? 4.888 9.084 -6.548 1 72.85 95 THR A C 1
ATOM 721 O O . THR A 1 95 ? 3.947 9.349 -7.299 1 72.85 95 THR A O 1
ATOM 724 N N . ALA A 1 96 ? 6.157 9.102 -7.089 1 62.37 96 ALA A N 1
ATOM 725 C CA . ALA A 1 96 ? 6.423 8.962 -8.519 1 62.37 96 ALA A CA 1
ATOM 726 C C . ALA A 1 96 ? 7.134 7.646 -8.818 1 62.37 96 ALA A C 1
ATOM 728 O O . ALA A 1 96 ? 7.736 7.041 -7.928 1 62.37 96 ALA A O 1
ATOM 729 N N . PRO A 1 97 ? 7.013 7.172 -10.143 1 54.75 97 PRO A N 1
ATOM 730 C CA . PRO A 1 97 ? 7.816 6.012 -10.54 1 54.75 97 PRO A CA 1
ATOM 731 C C . PRO A 1 97 ? 9.301 6.189 -10.231 1 54.75 97 PRO A C 1
ATOM 733 O O . PRO A 1 97 ? 9.79 7.32 -10.159 1 54.75 97 PRO A O 1
ATOM 736 N N . PHE A 1 98 ? 10.015 5.101 -10.003 1 50.67 98 PHE A N 1
ATOM 737 C CA . PHE A 1 98 ? 11.367 5.036 -9.459 1 50.67 98 PHE A CA 1
ATOM 738 C C . PHE A 1 98 ? 12.312 5.932 -10.25 1 50.67 98 PHE A C 1
ATOM 740 O O . PHE A 1 98 ? 13.111 6.668 -9.667 1 50.67 98 PHE A O 1
ATOM 747 N N . SER A 1 99 ? 12.392 5.827 -11.564 1 50.18 99 SER A N 1
ATOM 748 C CA . SER A 1 99 ? 13.422 6.572 -12.281 1 50.18 99 SER A CA 1
ATOM 749 C C . SER A 1 99 ? 13.34 8.063 -11.973 1 50.18 99 SER A C 1
ATOM 751 O O . SER A 1 99 ? 14.361 8.754 -11.945 1 50.18 99 SER A O 1
ATOM 753 N N . GLU A 1 100 ? 12.274 8.476 -11.798 1 57.71 100 GLU A N 1
ATOM 754 C CA . GLU A 1 100 ? 11.999 9.885 -11.532 1 57.71 100 GLU A CA 1
ATOM 755 C C . GLU A 1 100 ? 11.622 10.108 -10.071 1 57.71 100 GLU A C 1
ATOM 757 O O . GLU A 1 100 ? 11.563 11.248 -9.606 1 57.71 100 GLU A O 1
ATOM 762 N N . GLN A 1 101 ? 11.9 9.032 -9.221 1 64.54 101 GLN A N 1
ATOM 763 C CA . GLN A 1 101 ? 11.044 8.8 -8.063 1 64.54 101 GLN A CA 1
ATOM 764 C C . GLN A 1 101 ? 11.585 9.513 -6.827 1 64.54 101 GLN A C 1
ATOM 766 O O . GLN A 1 101 ? 10.854 10.246 -6.158 1 64.54 101 GLN A O 1
ATOM 771 N N . ALA A 1 102 ? 13.08 9.681 -6.85 1 78.24 102 ALA A N 1
ATOM 772 C CA . ALA A 1 102 ? 13.541 10.179 -5.557 1 78.24 102 ALA A CA 1
ATOM 773 C C . ALA A 1 102 ? 13.435 11.7 -5.486 1 78.24 102 ALA A C 1
ATOM 775 O O . ALA A 1 102 ? 13.024 12.252 -4.463 1 78.24 102 ALA A O 1
ATOM 776 N N . GLU A 1 103 ? 13.79 12.428 -6.566 1 83.5 103 GLU A N 1
ATOM 777 C CA . GLU A 1 103 ? 13.766 13.888 -6.586 1 83.5 103 GLU A CA 1
ATOM 778 C C . GLU A 1 103 ? 12.348 14.419 -6.397 1 83.5 103 GLU A C 1
ATOM 780 O O . GLU A 1 103 ? 12.093 15.215 -5.491 1 83.5 103 GLU A O 1
ATOM 785 N N . MET A 1 104 ? 11.539 13.93 -7.184 1 81.65 104 MET A N 1
ATOM 786 C CA . MET A 1 104 ? 10.173 14.443 -7.14 1 81.65 104 MET A CA 1
ATOM 787 C C . MET A 1 104 ? 9.486 14.05 -5.837 1 81.65 104 MET A C 1
ATOM 789 O O . MET A 1 104 ? 8.747 14.845 -5.255 1 81.65 104 MET A O 1
ATOM 793 N N . THR A 1 105 ? 9.693 12.878 -5.393 1 86.45 105 THR A N 1
ATOM 794 C CA . THR A 1 105 ? 9.074 12.406 -4.159 1 86.45 105 THR A CA 1
ATOM 795 C C . THR A 1 105 ? 9.577 13.206 -2.961 1 86.45 105 THR A C 1
ATOM 797 O O . THR A 1 105 ? 8.783 13.68 -2.146 1 86.45 105 THR A O 1
ATOM 800 N N . CYS A 1 106 ? 10.869 13.45 -2.892 1 91 106 CYS A N 1
ATOM 801 C CA . CYS A 1 106 ? 11.424 14.213 -1.78 1 91 106 CYS A CA 1
ATOM 802 C C . CYS A 1 106 ? 11.062 15.689 -1.897 1 91 106 CYS A C 1
ATOM 804 O O . CYS A 1 106 ? 10.845 16.361 -0.888 1 91 106 CYS A O 1
ATOM 806 N N . LYS A 1 107 ? 11.07 16.157 -3.12 1 90.73 107 LYS A N 1
ATOM 807 C CA . LYS A 1 107 ? 10.673 17.544 -3.348 1 90.73 107 LYS A CA 1
ATOM 808 C C . LYS A 1 107 ? 9.268 17.808 -2.813 1 90.73 107 LYS A C 1
ATOM 810 O O . LYS A 1 107 ? 9.04 18.799 -2.116 1 90.73 107 LYS A O 1
ATOM 815 N N . THR A 1 108 ? 8.415 16.945 -3.048 1 90.38 108 THR A N 1
ATOM 816 C CA . THR A 1 108 ? 7.013 17.133 -2.691 1 90.38 108 THR A CA 1
ATOM 817 C C . THR A 1 108 ? 6.791 16.854 -1.208 1 90.38 108 THR A C 1
ATOM 819 O O . THR A 1 108 ? 6.173 17.657 -0.505 1 90.38 108 THR A O 1
ATOM 822 N N . ASN A 1 109 ? 7.278 15.765 -0.748 1 92.3 109 ASN A N 1
ATOM 823 C CA . ASN A 1 109 ? 6.904 15.29 0.58 1 92.3 109 ASN A CA 1
ATOM 824 C C . ASN A 1 109 ? 7.71 15.988 1.673 1 92.3 109 ASN A C 1
ATOM 826 O O . ASN A 1 109 ? 7.178 16.296 2.741 1 92.3 109 ASN A O 1
ATOM 830 N N . TYR A 1 110 ? 8.975 16.242 1.395 1 94.98 110 TYR A N 1
ATOM 831 C CA . TYR A 1 110 ? 9.827 16.81 2.434 1 94.98 110 TYR A CA 1
ATOM 832 C C . TYR A 1 110 ? 10.078 18.292 2.184 1 94.98 110 TYR A C 1
ATOM 834 O O . TYR A 1 110 ? 9.707 19.137 3.001 1 94.98 110 TYR A O 1
ATOM 842 N N . PHE A 1 111 ? 10.616 18.667 1.053 1 95.41 111 PHE A N 1
ATOM 843 C CA . PHE A 1 111 ? 11.078 20.032 0.826 1 95.41 111 PHE A CA 1
ATOM 844 C C . PHE A 1 111 ? 9.901 20.998 0.763 1 95.41 111 PHE A C 1
ATOM 846 O O . PHE A 1 111 ? 9.962 22.096 1.321 1 95.41 111 PHE A O 1
ATOM 853 N N . ALA A 1 112 ? 8.904 20.595 0.064 1 95.59 112 ALA A N 1
ATOM 854 C CA . ALA A 1 112 ? 7.739 21.469 -0.042 1 95.59 112 ALA A CA 1
ATOM 855 C C . ALA A 1 112 ? 7.041 21.619 1.307 1 95.59 112 ALA A C 1
ATOM 857 O O . ALA A 1 112 ? 6.529 22.693 1.632 1 95.59 112 ALA A O 1
ATOM 858 N N . THR A 1 113 ? 6.969 20.554 2.064 1 97.05 113 THR A N 1
ATOM 859 C CA . THR A 1 113 ? 6.39 20.626 3.401 1 97.05 113 THR A CA 1
ATOM 860 C C . THR A 1 113 ? 7.214 21.546 4.297 1 97.05 113 THR A C 1
ATOM 862 O O . THR A 1 113 ? 6.659 22.353 5.045 1 97.05 113 THR A O 1
ATOM 865 N N . LEU A 1 114 ? 8.508 21.405 4.244 1 97.77 114 LEU A N 1
ATOM 866 C CA . LEU A 1 114 ? 9.387 22.292 4.998 1 97.77 114 LEU A CA 1
ATOM 867 C C . LEU A 1 114 ? 9.159 23.747 4.606 1 97.77 114 LEU A C 1
ATOM 869 O O . LEU A 1 114 ? 9.069 24.621 5.471 1 97.77 114 LEU A O 1
ATOM 873 N N . ASP A 1 115 ? 9.081 23.984 3.328 1 97.01 115 ASP A N 1
ATOM 874 C CA . ASP A 1 115 ? 8.842 25.332 2.821 1 97.01 115 ASP A CA 1
ATOM 875 C C . ASP A 1 115 ? 7.526 25.893 3.356 1 97.01 115 ASP A C 1
ATOM 877 O O . ASP A 1 115 ? 7.467 27.046 3.788 1 97.01 115 ASP A O 1
ATOM 881 N N . ALA A 1 116 ? 6.501 25.104 3.324 1 97.67 116 ALA A N 1
ATOM 882 C CA . ALA A 1 116 ? 5.205 25.526 3.849 1 97.67 116 ALA A CA 1
ATOM 883 C C . ALA A 1 116 ? 5.303 25.886 5.328 1 97.67 116 ALA A C 1
ATOM 885 O O . ALA A 1 116 ? 4.756 26.902 5.764 1 97.67 116 ALA A O 1
ATOM 886 N N . CYS A 1 117 ? 5.965 25.072 6.102 1 98.21 117 CYS A N 1
ATOM 887 C CA . CYS A 1 117 ? 6.137 25.34 7.525 1 98.21 117 CYS A CA 1
ATOM 888 C C . CYS A 1 117 ? 6.877 26.653 7.748 1 98.21 117 CYS A C 1
ATOM 890 O O . CYS A 1 117 ? 6.459 27.476 8.564 1 98.21 117 CYS A O 1
ATOM 892 N N . GLU A 1 118 ? 7.928 26.819 7.003 1 97.33 118 GLU A N 1
ATOM 893 C CA . GLU A 1 118 ? 8.736 28.024 7.169 1 97.33 118 GLU A CA 1
ATOM 894 C C . GLU A 1 118 ? 7.921 29.28 6.875 1 97.33 118 GLU A C 1
ATOM 896 O O . GLU A 1 118 ? 8.071 30.297 7.556 1 97.33 118 GLU A O 1
ATOM 901 N N . VAL A 1 119 ? 7.098 29.192 5.907 1 97.68 119 VAL A N 1
ATOM 902 C CA . VAL A 1 119 ? 6.322 30.347 5.467 1 97.68 119 VAL A CA 1
ATOM 903 C C . VAL A 1 119 ? 5.154 30.579 6.423 1 97.68 119 VAL A C 1
ATOM 905 O O . VAL A 1 119 ? 4.8 31.724 6.714 1 97.68 119 VAL A O 1
ATOM 908 N N . LEU A 1 120 ? 4.573 29.589 7.016 1 98.56 120 LEU A N 1
ATOM 909 C CA . LEU A 1 120 ? 3.311 29.722 7.735 1 98.56 120 LEU A CA 1
ATOM 910 C C . LEU A 1 120 ? 3.546 29.787 9.24 1 98.56 120 LEU A C 1
ATOM 912 O O . LEU A 1 120 ? 2.694 30.277 9.985 1 98.56 120 LEU A O 1
ATOM 916 N N . PHE A 1 121 ? 4.681 29.285 9.732 1 98.11 121 PHE A N 1
ATOM 917 C CA . PHE A 1 121 ? 4.928 29.164 11.164 1 98.11 121 PHE A CA 1
ATOM 918 C C . PHE A 1 121 ? 4.89 30.53 11.837 1 98.11 121 PHE A C 1
ATOM 920 O O . PHE A 1 121 ? 4.403 30.661 12.962 1 98.11 121 PHE A O 1
ATOM 927 N N . PRO A 1 122 ? 5.385 31.59 11.163 1 97.18 122 PRO A N 1
ATOM 928 C CA . PRO A 1 122 ? 5.323 32.903 11.808 1 97.18 122 PRO A CA 1
ATOM 929 C C . PRO A 1 122 ? 3.893 33.341 12.12 1 97.18 122 PRO A C 1
ATOM 931 O O . PRO A 1 122 ? 3.684 34.256 12.92 1 97.18 122 PRO A O 1
ATOM 934 N N . LEU A 1 123 ? 2.873 32.694 11.532 1 97.67 123 LEU A N 1
ATOM 935 C CA . LEU A 1 123 ? 1.478 33.065 11.738 1 97.67 123 LEU A CA 1
ATOM 936 C C . LEU A 1 123 ? 0.867 32.269 12.887 1 97.67 123 LEU A C 1
ATOM 938 O O . LEU A 1 123 ? -0.254 32.551 13.316 1 97.67 123 LEU A O 1
ATOM 942 N N . LEU A 1 124 ? 1.537 31.265 13.427 1 97.94 124 LEU A N 1
ATOM 943 C CA . LEU A 1 124 ? 0.972 30.401 14.457 1 97.94 124 LEU A CA 1
ATOM 944 C C . LEU A 1 124 ? 0.677 31.19 15.728 1 97.94 124 LEU A C 1
ATOM 946 O O . LEU A 1 124 ? 1.538 31.921 16.224 1 97.94 124 LEU A O 1
ATOM 950 N N . ARG A 1 125 ? -0.492 31.035 16.207 1 96.99 125 ARG A N 1
ATOM 951 C CA . ARG A 1 125 ? -0.9 31.667 17.457 1 96.99 125 ARG A CA 1
ATOM 952 C C . ARG A 1 125 ? -0.514 30.809 18.657 1 96.99 125 ARG A C 1
ATOM 954 O O . ARG A 1 125 ? -0.213 29.623 18.507 1 96.99 125 ARG A O 1
ATOM 961 N N . PRO A 1 126 ? -0.507 31.46 19.786 1 95.78 126 PRO A N 1
ATOM 962 C CA . PRO A 1 126 ? -0.305 30.64 20.982 1 95.78 126 PRO A CA 1
ATOM 963 C C . PRO A 1 126 ? -1.267 29.457 21.056 1 95.78 126 PRO A C 1
ATOM 965 O O . PRO A 1 126 ? -2.443 29.59 20.705 1 95.78 126 PRO A O 1
ATOM 968 N N . HIS A 1 127 ? -0.736 28.27 21.408 1 97.04 127 HIS A N 1
ATOM 969 C CA . HIS A 1 127 ? -1.481 27.029 21.585 1 97.04 127 HIS A CA 1
ATOM 970 C C . HIS A 1 127 ? -1.811 26.389 20.24 1 97.04 127 HIS A C 1
ATOM 972 O O . HIS A 1 127 ? -2.639 25.478 20.168 1 97.04 127 HIS A O 1
ATOM 978 N N . ALA A 1 128 ? -1.14 26.845 19.12 1 98.2 128 ALA A N 1
ATOM 979 C CA . ALA A 1 128 ? -1.364 26.266 17.798 1 98.2 128 ALA A CA 1
ATOM 980 C C . ALA A 1 128 ? -0.896 24.814 17.75 1 98.2 128 ALA A C 1
ATOM 982 O O . ALA A 1 128 ? -0.009 24.415 18.509 1 98.2 128 ALA A O 1
ATOM 983 N N . ARG A 1 129 ? -1.527 24.029 16.877 1 98.68 129 ARG A N 1
ATOM 984 C CA . ARG A 1 129 ? -1.187 22.631 16.633 1 98.68 129 ARG A CA 1
ATOM 985 C C . ARG A 1 129 ? -0.817 22.405 15.171 1 98.68 129 ARG A C 1
ATOM 987 O O . ARG A 1 129 ? -1.495 22.901 14.27 1 98.68 129 ARG A O 1
ATOM 994 N N . VAL A 1 130 ? 0.296 21.681 14.971 1 98.7 130 VAL A N 1
ATOM 995 C CA . VAL A 1 130 ? 0.753 21.288 13.642 1 98.7 130 VAL A CA 1
ATOM 996 C C . VAL A 1 130 ? 0.872 19.768 13.565 1 98.7 130 VAL A C 1
ATOM 998 O O . VAL A 1 130 ? 1.472 19.141 14.442 1 98.7 130 VAL A O 1
ATOM 1001 N N . CYS A 1 131 ? 0.24 19.232 12.589 1 98.77 131 CYS A N 1
ATOM 1002 C CA . CYS A 1 131 ? 0.35 17.804 12.314 1 98.77 131 CYS A CA 1
ATOM 1003 C C . CYS A 1 131 ? 0.976 17.559 10.946 1 98.77 131 CYS A C 1
ATOM 1005 O O . CYS A 1 131 ? 0.417 17.957 9.923 1 98.77 131 CYS A O 1
ATOM 1007 N N . ASN A 1 132 ? 2.147 16.982 10.894 1 98.75 132 ASN A N 1
ATOM 1008 C CA . ASN A 1 132 ? 2.774 16.525 9.658 1 98.75 132 ASN A CA 1
ATOM 1009 C C . ASN A 1 132 ? 2.463 15.057 9.382 1 98.75 132 ASN A C 1
ATOM 1011 O O . ASN A 1 132 ? 2.878 14.177 10.138 1 98.75 132 ASN A O 1
ATOM 1015 N N . VAL A 1 133 ? 1.774 14.77 8.253 1 98.15 133 VAL A N 1
ATOM 1016 C CA . VAL A 1 133 ? 1.391 13.395 7.95 1 98.15 133 VAL A CA 1
ATOM 1017 C C . VAL A 1 133 ? 2.589 12.638 7.382 1 98.15 133 VAL A C 1
ATOM 1019 O O . VAL A 1 133 ? 3.065 12.947 6.287 1 98.15 133 VAL A O 1
ATOM 1022 N N . SER A 1 134 ? 3.091 11.708 8.113 1 97.57 134 SER A N 1
ATOM 1023 C CA . SER A 1 134 ? 4.168 10.794 7.744 1 97.57 134 SER A CA 1
ATOM 1024 C C . SER A 1 134 ? 3.632 9.397 7.45 1 97.57 134 SER A C 1
ATOM 1026 O O . SER A 1 134 ? 2.602 9.248 6.79 1 97.57 134 SER A O 1
ATOM 1028 N N . SER A 1 135 ? 4.392 8.37 7.797 1 95.55 135 SER A N 1
ATOM 1029 C CA . SER A 1 135 ? 4.009 6.984 7.549 1 95.55 135 SER A CA 1
ATOM 1030 C C . SER A 1 135 ? 4.85 6.021 8.38 1 95.55 135 SER A C 1
ATOM 1032 O O . SER A 1 135 ? 5.988 6.333 8.739 1 95.55 135 SER A O 1
ATOM 1034 N N . THR A 1 136 ? 4.303 4.828 8.635 1 94.46 136 THR A N 1
ATOM 1035 C CA . THR A 1 136 ? 5.104 3.789 9.272 1 94.46 136 THR A CA 1
ATOM 1036 C C . THR A 1 136 ? 6.227 3.329 8.347 1 94.46 136 THR A C 1
ATOM 1038 O O . THR A 1 136 ? 7.194 2.709 8.796 1 94.46 136 THR A O 1
ATOM 1041 N N . VAL A 1 137 ? 6.124 3.61 7.077 1 93.33 137 VAL A N 1
ATOM 1042 C CA . VAL A 1 137 ? 7.166 3.247 6.121 1 93.33 137 VAL A CA 1
ATOM 1043 C C . VAL A 1 137 ? 8.487 3.9 6.524 1 93.33 137 VAL A C 1
ATOM 1045 O O . VAL A 1 137 ? 9.562 3.412 6.167 1 93.33 137 VAL A O 1
ATOM 1048 N N . CYS A 1 138 ? 8.404 5.022 7.289 1 95.61 138 CYS A N 1
ATOM 1049 C CA . CYS A 1 138 ? 9.632 5.656 7.757 1 95.61 138 CYS A CA 1
ATOM 1050 C C . CYS A 1 138 ? 10.413 4.722 8.674 1 95.61 138 CYS A C 1
ATOM 1052 O O . CYS A 1 138 ? 11.645 4.718 8.66 1 95.61 138 CYS A O 1
ATOM 1054 N N . GLN A 1 139 ? 9.745 3.896 9.476 1 95.42 139 GLN A N 1
ATOM 1055 C CA . GLN A 1 139 ? 10.403 2.946 10.367 1 95.42 139 GLN A CA 1
ATOM 1056 C C . GLN A 1 139 ? 11.158 1.882 9.576 1 95.42 139 GLN A C 1
ATOM 1058 O O . GLN A 1 139 ? 12.312 1.575 9.883 1 95.42 139 GLN A O 1
ATOM 1063 N N . TRP A 1 140 ? 10.541 1.396 8.546 1 91.99 140 TRP A N 1
ATOM 1064 C CA . TRP A 1 140 ? 11.146 0.353 7.724 1 91.99 140 TRP A CA 1
ATOM 1065 C C . TRP A 1 140 ? 12.347 0.894 6.955 1 91.99 140 TRP A C 1
ATOM 1067 O O . TRP A 1 140 ? 13.371 0.218 6.835 1 91.99 140 TRP A O 1
ATOM 1077 N N . SER A 1 141 ? 12.169 2.055 6.407 1 93.82 141 SER A N 1
ATOM 1078 C CA . SER A 1 141 ? 13.252 2.668 5.645 1 93.82 141 SER A CA 1
ATOM 1079 C C . SER A 1 141 ? 14.443 2.993 6.54 1 93.82 141 SER A C 1
ATOM 1081 O O . SER A 1 141 ? 15.594 2.779 6.154 1 93.82 141 SER A O 1
ATOM 1083 N N . LEU A 1 142 ? 14.154 3.52 7.736 1 96.76 142 LEU A N 1
ATOM 1084 C CA . LEU A 1 142 ? 15.23 3.798 8.682 1 96.76 142 LEU A CA 1
ATOM 1085 C C . LEU A 1 142 ? 16 2.526 9.019 1 96.76 142 LEU A C 1
ATOM 1087 O O . LEU A 1 142 ? 17.231 2.539 9.083 1 96.76 142 LEU A O 1
ATOM 1091 N N . ALA A 1 143 ? 15.29 1.437 9.253 1 95.31 143 ALA A N 1
ATOM 1092 C CA . ALA A 1 143 ? 15.905 0.163 9.616 1 95.31 143 ALA A CA 1
ATOM 1093 C C . ALA A 1 143 ? 16.865 -0.312 8.528 1 95.31 143 ALA A C 1
ATOM 1095 O O . ALA A 1 143 ? 17.806 -1.059 8.805 1 95.31 143 ALA A O 1
ATOM 1096 N N . LYS A 1 144 ? 16.678 0.108 7.308 1 94.2 144 LYS A N 1
ATOM 1097 C CA . LYS A 1 144 ? 17.48 -0.344 6.175 1 94.2 144 LYS A CA 1
ATOM 1098 C C . LYS A 1 144 ? 18.642 0.608 5.909 1 94.2 144 LYS A C 1
ATOM 1100 O O . LYS A 1 144 ? 19.481 0.346 5.045 1 94.2 144 LYS A O 1
ATOM 1105 N N . CYS A 1 145 ? 18.7 1.72 6.558 1 96.23 145 CYS A N 1
ATOM 1106 C CA . CYS A 1 145 ? 19.816 2.65 6.428 1 96.23 145 CYS A CA 1
ATOM 1107 C C . CYS A 1 145 ? 21.042 2.139 7.176 1 96.23 145 CYS A C 1
ATOM 1109 O O . CYS A 1 145 ? 20.928 1.268 8.041 1 96.23 145 CYS A O 1
ATOM 1111 N N . SER A 1 146 ? 22.221 2.671 6.866 1 97.51 146 SER A N 1
ATOM 1112 C CA . SER A 1 146 ? 23.442 2.37 7.605 1 97.51 146 SER A CA 1
ATOM 1113 C C . SER A 1 146 ? 23.354 2.867 9.044 1 97.51 146 SER A C 1
ATOM 1115 O O . SER A 1 146 ? 22.588 3.786 9.343 1 97.51 146 SER A O 1
ATOM 1117 N N . ASP A 1 147 ? 24.151 2.33 9.912 1 96.76 147 ASP A N 1
ATOM 1118 C CA . ASP A 1 147 ? 24.177 2.726 11.317 1 96.76 147 ASP A CA 1
ATOM 1119 C C . ASP A 1 147 ? 24.542 4.201 11.464 1 96.76 147 ASP A C 1
ATOM 1121 O O . ASP A 1 147 ? 24.033 4.886 12.354 1 96.76 147 ASP A O 1
ATOM 1125 N N . VAL A 1 148 ? 25.376 4.658 10.598 1 96.41 148 VAL A N 1
ATOM 1126 C CA . VAL A 1 148 ? 25.824 6.046 10.651 1 96.41 148 VAL A CA 1
ATOM 1127 C C . VAL A 1 148 ? 24.65 6.979 10.368 1 96.41 148 VAL A C 1
ATOM 1129 O O . VAL A 1 148 ? 24.436 7.956 11.09 1 96.41 148 VAL A O 1
ATOM 1132 N N . LEU A 1 149 ? 23.875 6.668 9.34 1 97.08 149 LEU A N 1
ATOM 1133 C CA . LEU A 1 149 ? 22.73 7.501 8.987 1 97.08 149 LEU A CA 1
ATOM 1134 C C . LEU A 1 149 ? 21.641 7.406 10.05 1 97.08 149 LEU A C 1
ATOM 1136 O O . LEU A 1 149 ? 21.014 8.41 10.394 1 97.08 149 LEU A O 1
ATOM 1140 N N . LYS A 1 150 ? 21.444 6.206 10.559 1 97.37 150 LYS A N 1
ATOM 1141 C CA . LYS A 1 150 ? 20.47 6.028 11.632 1 97.37 150 LYS A CA 1
ATOM 1142 C C . LYS A 1 150 ? 20.801 6.916 12.828 1 97.37 150 LYS A C 1
ATOM 1144 O O . LYS A 1 150 ? 19.913 7.551 13.401 1 97.37 150 LYS A O 1
ATOM 1149 N N . ALA A 1 151 ? 22.039 6.925 13.172 1 96.89 151 ALA A N 1
ATOM 1150 C CA . ALA A 1 151 ? 22.483 7.729 14.308 1 96.89 151 ALA A CA 1
ATOM 1151 C C . ALA A 1 151 ? 22.25 9.216 14.052 1 96.89 151 ALA A C 1
ATOM 1153 O O . ALA A 1 151 ? 21.892 9.961 14.968 1 96.89 151 ALA A O 1
ATOM 1154 N N . LYS A 1 152 ? 22.444 9.644 12.848 1 96.48 152 LYS A N 1
ATOM 1155 C CA . LYS A 1 152 ? 22.229 11.046 12.506 1 96.48 152 LYS A CA 1
ATOM 1156 C C . LYS A 1 152 ? 20.749 11.411 12.586 1 96.48 152 LYS A C 1
ATOM 1158 O O . LYS A 1 152 ? 20.384 12.417 13.198 1 96.48 152 LYS A O 1
ATOM 1163 N N . PHE A 1 153 ? 19.924 10.544 11.985 1 97.71 153 PHE A N 1
ATOM 1164 C CA . PHE A 1 153 ? 18.493 10.819 11.934 1 97.71 153 PHE A CA 1
ATOM 1165 C C . PHE A 1 153 ? 17.889 10.81 13.333 1 97.71 153 PHE A C 1
ATOM 1167 O O . PHE A 1 153 ? 16.957 11.565 13.617 1 97.71 153 PHE A O 1
ATOM 1174 N N . THR A 1 154 ? 18.383 9.961 14.212 1 96.11 154 THR A N 1
ATOM 1175 C CA . THR A 1 154 ? 17.728 9.743 15.498 1 96.11 154 THR A CA 1
ATOM 1176 C C . THR A 1 154 ? 18.423 10.537 16.6 1 96.11 154 THR A C 1
ATOM 1178 O O . THR A 1 154 ? 18.016 10.483 17.762 1 96.11 154 THR A O 1
ATOM 1181 N N . GLY A 1 155 ? 19.458 11.255 16.223 1 93.62 155 GLY A N 1
ATOM 1182 C CA . GLY A 1 155 ? 20.161 12.082 17.191 1 93.62 155 GLY A CA 1
ATOM 1183 C C . GLY A 1 155 ? 19.332 13.251 17.69 1 93.62 155 GLY A C 1
ATOM 1184 O O . GLY A 1 155 ? 18.554 13.835 16.933 1 93.62 155 GLY A O 1
ATOM 1185 N N . THR A 1 156 ? 19.567 13.635 18.892 1 91.1 156 THR A N 1
ATOM 1186 C CA . THR A 1 156 ? 18.8 14.714 19.503 1 91.1 156 THR A CA 1
ATOM 1187 C C . THR A 1 156 ? 19.365 16.074 19.103 1 91.1 156 THR A C 1
ATOM 1189 O O . THR A 1 156 ? 18.725 17.105 19.316 1 91.1 156 THR A O 1
ATOM 1192 N N . ASP A 1 157 ? 20.463 16.096 18.392 1 94.12 157 ASP A N 1
ATOM 1193 C CA . ASP A 1 157 ? 21.115 17.371 18.11 1 94.12 157 ASP A CA 1
ATOM 1194 C C . ASP A 1 157 ? 21.077 17.689 16.617 1 94.12 157 ASP A C 1
ATOM 1196 O O . ASP A 1 157 ? 21.622 18.703 16.178 1 94.12 157 ASP A O 1
ATOM 1200 N N . ILE A 1 158 ? 20.472 16.826 15.849 1 96.72 158 ILE A N 1
ATOM 1201 C CA . ILE A 1 158 ? 20.429 17.094 14.415 1 96.72 158 ILE A CA 1
ATOM 1202 C C . ILE A 1 158 ? 19.699 18.411 14.158 1 96.72 158 ILE A C 1
ATOM 1204 O O . ILE A 1 158 ? 18.681 18.698 14.793 1 96.72 158 ILE A O 1
ATOM 1208 N N . THR A 1 159 ? 20.261 19.235 13.233 1 97.42 159 THR A N 1
ATOM 1209 C CA . THR A 1 159 ? 19.668 20.518 12.873 1 97.42 159 THR A CA 1
ATOM 1210 C C . THR A 1 159 ? 18.891 20.407 11.565 1 97.42 159 THR A C 1
ATOM 1212 O O . THR A 1 159 ? 19.043 19.431 10.827 1 97.42 159 THR A O 1
ATOM 1215 N N . MET A 1 160 ? 18.113 21.382 11.318 1 97.64 160 MET A N 1
ATOM 1216 C CA . MET A 1 160 ? 17.35 21.396 10.073 1 97.64 160 MET A CA 1
ATOM 1217 C C . MET A 1 160 ? 18.281 21.445 8.865 1 97.64 160 MET A C 1
ATOM 1219 O O . MET A 1 160 ? 18.022 20.795 7.851 1 97.64 160 MET A O 1
ATOM 1223 N N . ASP A 1 161 ? 19.363 22.223 8.974 1 97.02 161 ASP A N 1
ATOM 1224 C CA . ASP A 1 161 ? 20.338 22.321 7.892 1 97.02 161 ASP A CA 1
ATOM 1225 C C . ASP A 1 161 ? 20.99 20.968 7.616 1 97.02 161 ASP A C 1
ATOM 1227 O O . ASP A 1 161 ? 21.189 20.594 6.458 1 97.02 161 ASP A O 1
ATOM 1231 N N . GLU A 1 162 ? 21.35 20.299 8.671 1 97.28 162 GLU A N 1
ATOM 1232 C CA . GLU A 1 162 ? 21.954 18.978 8.521 1 97.28 162 GLU A CA 1
ATOM 1233 C C . GLU A 1 162 ? 20.987 18.001 7.859 1 97.28 162 GLU A C 1
ATOM 1235 O O . GLU A 1 162 ? 21.366 17.268 6.944 1 97.28 162 GLU A O 1
ATOM 1240 N N . LEU A 1 163 ? 19.749 17.982 8.371 1 98.1 163 LEU A N 1
ATOM 1241 C CA . LEU A 1 163 ? 18.743 17.104 7.783 1 98.1 163 LEU A CA 1
ATOM 1242 C C . LEU A 1 163 ? 18.559 17.405 6.3 1 98.1 163 LEU A C 1
ATOM 1244 O O . LEU A 1 163 ? 18.539 16.488 5.474 1 98.1 163 LEU A O 1
ATOM 1248 N N . THR A 1 164 ? 18.411 18.679 5.962 1 97.49 164 THR A N 1
ATOM 1249 C CA . THR A 1 164 ? 18.228 19.091 4.575 1 97.49 164 THR A CA 1
ATOM 1250 C C . THR A 1 164 ? 19.411 18.648 3.719 1 97.49 164 THR A C 1
ATOM 1252 O O . THR A 1 164 ? 19.231 18.212 2.58 1 97.49 164 THR A O 1
ATOM 1255 N N . GLY A 1 165 ? 20.615 18.754 4.246 1 96.95 165 GLY A N 1
ATOM 1256 C CA . GLY A 1 165 ? 21.802 18.276 3.556 1 96.95 165 GLY A CA 1
ATOM 1257 C C . GLY A 1 165 ? 21.768 16.786 3.273 1 96.95 165 GLY A C 1
ATOM 1258 O O . GLY A 1 165 ? 22.119 16.349 2.175 1 96.95 165 GLY A O 1
ATOM 1259 N N . ILE A 1 166 ? 21.358 15.988 4.275 1 97.57 166 ILE A N 1
ATOM 1260 C CA . ILE A 1 166 ? 21.283 14.54 4.117 1 97.57 166 ILE A CA 1
ATOM 1261 C C . ILE A 1 166 ? 20.241 14.191 3.056 1 97.57 166 ILE A C 1
ATOM 1263 O O . ILE A 1 166 ? 20.472 13.32 2.214 1 97.57 166 ILE A O 1
ATOM 1267 N N . MET A 1 167 ? 19.076 14.922 3.089 1 96.39 167 MET A N 1
ATOM 1268 C CA . MET A 1 167 ? 18.014 14.652 2.123 1 96.39 167 MET A CA 1
ATOM 1269 C C . MET A 1 167 ? 18.46 15.009 0.71 1 96.39 167 MET A C 1
ATOM 1271 O O . MET A 1 167 ? 18.13 14.305 -0.247 1 96.39 167 MET A O 1
ATOM 1275 N N . LYS A 1 168 ? 19.236 16.089 0.546 1 95.05 168 LYS A N 1
ATOM 1276 C CA . LYS A 1 168 ? 19.802 16.449 -0.751 1 95.05 168 LYS A CA 1
ATOM 1277 C C . LYS A 1 168 ? 20.779 15.384 -1.239 1 95.05 168 LYS A C 1
ATOM 1279 O O . LYS A 1 168 ? 20.79 15.04 -2.423 1 95.05 168 LYS A O 1
ATOM 1284 N N . LYS A 1 169 ? 21.59 14.895 -0.326 1 95.22 169 LYS A N 1
ATOM 1285 C CA . LYS A 1 169 ? 22.541 13.843 -0.674 1 95.22 169 LYS A CA 1
ATOM 1286 C C . LYS A 1 169 ? 21.819 12.577 -1.126 1 95.22 169 LYS A C 1
ATOM 1288 O O . LYS A 1 169 ? 22.261 11.903 -2.059 1 95.22 169 LYS A O 1
ATOM 1293 N N . PHE A 1 170 ? 20.745 12.191 -0.471 1 95.26 170 PHE A N 1
ATOM 1294 C CA . PHE A 1 170 ? 19.957 11.034 -0.879 1 95.26 170 PHE A CA 1
ATOM 1295 C C . PHE A 1 170 ? 19.472 11.188 -2.315 1 95.26 170 PHE A C 1
ATOM 1297 O O . PHE A 1 170 ? 19.618 10.272 -3.127 1 95.26 170 PHE A O 1
ATOM 1304 N N . VAL A 1 171 ? 18.851 12.391 -2.628 1 91.88 171 VAL A N 1
ATOM 1305 C CA . VAL A 1 171 ? 18.318 12.647 -3.962 1 91.88 171 VAL A CA 1
ATOM 1306 C C . VAL A 1 171 ? 19.433 12.521 -4.998 1 91.88 171 VAL A C 1
ATOM 1308 O O . VAL A 1 171 ? 19.264 11.856 -6.023 1 91.88 171 VAL A O 1
ATOM 1311 N N . GLU A 1 172 ? 20.575 13.099 -4.667 1 91.02 172 GLU A N 1
ATOM 1312 C CA . GLU A 1 172 ? 21.713 13.048 -5.581 1 91.02 172 GLU A CA 1
ATOM 1313 C C . GLU A 1 172 ? 22.196 11.615 -5.78 1 91.02 172 GLU A C 1
ATOM 1315 O O . GLU A 1 172 ? 22.445 11.19 -6.91 1 91.02 172 GLU A O 1
ATOM 1320 N N . SER A 1 173 ? 22.322 10.898 -4.671 1 92.34 173 SER A N 1
ATOM 1321 C CA . SER A 1 173 ? 22.808 9.524 -4.736 1 92.34 173 SER A CA 1
ATOM 1322 C C . SER A 1 173 ? 21.849 8.635 -5.521 1 92.34 173 SER A C 1
ATOM 1324 O O . SER A 1 173 ? 22.28 7.742 -6.254 1 92.34 173 SER A O 1
ATOM 1326 N N . ALA A 1 174 ? 20.6 8.856 -5.268 1 87.18 174 ALA A N 1
ATOM 1327 C CA . ALA A 1 174 ? 19.587 8.073 -5.971 1 87.18 174 ALA A CA 1
ATOM 1328 C C . ALA A 1 174 ? 19.656 8.314 -7.477 1 87.18 174 ALA A C 1
ATOM 1330 O O . ALA A 1 174 ? 19.427 7.398 -8.27 1 87.18 174 ALA A O 1
ATOM 1331 N N . GLN A 1 175 ? 19.904 9.568 -7.907 1 83.11 175 GLN A N 1
ATOM 1332 C CA . GLN A 1 175 ? 19.999 9.923 -9.319 1 83.11 175 GLN A CA 1
ATOM 1333 C C . GLN A 1 175 ? 21.146 9.18 -9.997 1 83.11 175 GLN A C 1
ATOM 1335 O O . GLN A 1 175 ? 21.103 8.928 -11.203 1 83.11 175 GLN A O 1
ATOM 1340 N N . HIS A 1 176 ? 22.127 8.735 -9.244 1 86.4 176 HIS A N 1
ATOM 1341 C CA . HIS A 1 176 ? 23.293 8.044 -9.784 1 86.4 176 HIS A CA 1
ATOM 1342 C C . HIS A 1 176 ? 23.286 6.568 -9.4 1 86.4 176 HIS A C 1
ATOM 1344 O O . HIS A 1 176 ? 24.313 5.893 -9.493 1 86.4 176 HIS A O 1
ATOM 1350 N N . ASN A 1 177 ? 22.166 6.101 -8.842 1 84.47 177 ASN A N 1
ATOM 1351 C CA . ASN A 1 177 ? 21.987 4.708 -8.448 1 84.47 177 ASN A CA 1
ATOM 1352 C C . ASN A 1 177 ? 23.054 4.266 -7.45 1 84.47 177 ASN A C 1
ATOM 1354 O O . ASN A 1 177 ? 23.586 3.159 -7.553 1 84.47 177 ASN A O 1
ATOM 1358 N N . LYS A 1 178 ? 23.394 5.069 -6.52 1 90.97 178 LYS A N 1
ATOM 1359 C CA . LYS A 1 178 ? 24.434 4.794 -5.533 1 90.97 178 LYS A CA 1
ATOM 1360 C C . LYS A 1 178 ? 23.888 4.907 -4.112 1 90.97 178 LYS A C 1
ATOM 1362 O O . LYS A 1 178 ? 24.647 4.84 -3.143 1 90.97 178 LYS A O 1
ATOM 1367 N N . HIS A 1 179 ? 22.569 5.064 -4.006 1 91.49 179 HIS A N 1
ATOM 1368 C CA . HIS A 1 179 ? 21.974 5.363 -2.708 1 91.49 179 HIS A CA 1
ATOM 1369 C C . HIS A 1 179 ? 22.19 4.217 -1.725 1 91.49 179 HIS A C 1
ATOM 1371 O O . HIS A 1 179 ? 22.501 4.448 -0.555 1 91.49 179 HIS A O 1
ATOM 1377 N N . GLN A 1 180 ? 22.078 3.007 -2.181 1 90.6 180 GLN A N 1
ATOM 1378 C CA . GLN A 1 180 ? 22.272 1.885 -1.269 1 90.6 180 GLN A CA 1
ATOM 1379 C C . GLN A 1 180 ? 23.723 1.797 -0.804 1 90.6 180 GLN A C 1
ATOM 1381 O O . GLN A 1 180 ? 23.989 1.542 0.372 1 90.6 180 GLN A O 1
ATOM 1386 N N . GLU A 1 181 ? 24.643 1.956 -1.717 1 94.3 181 GLU A N 1
ATOM 1387 C CA . GLU A 1 181 ? 26.067 1.955 -1.394 1 94.3 181 GLU A CA 1
ATOM 1388 C C . GLU A 1 181 ? 26.401 3.036 -0.371 1 94.3 181 GLU A C 1
ATOM 1390 O O . GLU A 1 181 ? 27.301 2.861 0.454 1 94.3 181 GLU A O 1
ATOM 1395 N N . GLU A 1 182 ? 25.617 4.065 -0.416 1 95.33 182 GLU A N 1
ATOM 1396 C CA . GLU A 1 182 ? 25.895 5.193 0.468 1 95.33 182 GLU A CA 1
ATOM 1397 C C . GLU A 1 182 ? 25.076 5.101 1.753 1 95.33 182 GLU A C 1
ATOM 1399 O O . GLU A 1 182 ? 25.047 6.046 2.545 1 95.33 182 GLU A O 1
ATOM 1404 N N . GLY A 1 183 ? 24.373 3.988 1.872 1 96.01 183 GLY A N 1
ATOM 1405 C CA . GLY A 1 183 ? 23.795 3.66 3.166 1 96.01 183 GLY A CA 1
ATOM 1406 C C . GLY A 1 183 ? 22.32 4 3.264 1 96.01 183 GLY A C 1
ATOM 1407 O O . GLY A 1 183 ? 21.708 3.832 4.321 1 96.01 183 GLY A O 1
ATOM 1408 N N . PHE A 1 184 ? 21.737 4.497 2.184 1 94.96 184 PHE A N 1
ATOM 1409 C CA . PHE A 1 184 ? 20.324 4.858 2.215 1 94.96 184 PHE A CA 1
ATOM 1410 C C . PHE A 1 184 ? 19.45 3.649 1.905 1 94.96 184 PHE A C 1
ATOM 1412 O O . PHE A 1 184 ? 19.908 2.688 1.284 1 94.96 184 PHE A O 1
ATOM 1419 N N . SER A 1 185 ? 18.196 3.753 2.347 1 91.51 185 SER A N 1
ATOM 1420 C CA . SER A 1 185 ? 17.21 2.745 1.972 1 91.51 185 SER A CA 1
ATOM 1421 C C . SER A 1 185 ? 16.831 2.863 0.5 1 91.51 185 SER A C 1
ATOM 1423 O O . SER A 1 185 ? 16.985 3.928 -0.103 1 91.51 185 SER A O 1
ATOM 1425 N N . ASP A 1 186 ? 16.326 1.819 -0.068 1 87.07 186 ASP A N 1
ATOM 1426 C CA . ASP A 1 186 ? 15.935 1.795 -1.474 1 87.07 186 ASP A CA 1
ATOM 1427 C C . ASP A 1 186 ? 14.465 2.17 -1.642 1 87.07 186 ASP A C 1
ATOM 1429 O O . ASP A 1 186 ? 13.74 1.534 -2.41 1 87.07 186 ASP A O 1
ATOM 1433 N N . SER A 1 187 ? 13.966 3.055 -0.948 1 87.42 187 SER A N 1
ATOM 1434 C CA . SER A 1 187 ? 12.603 3.571 -1.024 1 87.42 187 SER A CA 1
ATOM 1435 C C . SER A 1 187 ? 12.587 5.096 -0.991 1 87.42 187 SER A C 1
ATOM 1437 O O . SER A 1 187 ? 12.826 5.702 0.056 1 87.42 187 SER A O 1
ATOM 1439 N N . SER A 1 188 ? 12.284 5.714 -2.123 1 87.95 188 SER A N 1
ATOM 1440 C CA . SER A 1 188 ? 12.206 7.17 -2.163 1 87.95 188 SER A CA 1
ATOM 1441 C C . SER A 1 188 ? 11.098 7.689 -1.252 1 87.95 188 SER A C 1
ATOM 1443 O O . SER A 1 188 ? 11.274 8.694 -0.562 1 87.95 188 SER A O 1
ATOM 1445 N N . TYR A 1 189 ? 9.992 6.976 -1.225 1 90.36 189 TYR A N 1
ATOM 1446 C CA . TYR A 1 189 ? 8.893 7.345 -0.341 1 90.36 189 TYR A CA 1
ATOM 1447 C C . TYR A 1 189 ? 9.295 7.195 1.122 1 90.36 189 TYR A C 1
ATOM 1449 O O . TYR A 1 189 ? 9.055 8.092 1.933 1 90.36 189 TYR A O 1
ATOM 1457 N N . GLY A 1 190 ? 9.875 6.059 1.369 1 91.83 190 GLY A N 1
ATOM 1458 C CA . GLY A 1 190 ? 10.324 5.814 2.731 1 91.83 190 GLY A CA 1
ATOM 1459 C C . GLY A 1 190 ? 11.287 6.869 3.24 1 91.83 190 GLY A C 1
ATOM 1460 O O . GLY A 1 190 ? 11.134 7.37 4.356 1 91.83 190 GLY A O 1
ATOM 1461 N N . MET A 1 191 ? 12.223 7.234 2.423 1 92.97 191 MET A N 1
ATOM 1462 C CA . MET A 1 191 ? 13.207 8.234 2.828 1 92.97 191 MET A CA 1
ATOM 1463 C C . MET A 1 191 ? 12.551 9.597 3.019 1 92.97 191 MET A C 1
ATOM 1465 O O . MET A 1 191 ? 12.924 10.35 3.92 1 92.97 191 MET A O 1
ATOM 1469 N N . SER A 1 192 ? 11.62 9.944 2.147 1 94.04 192 SER A N 1
ATOM 1470 C CA . SER A 1 192 ? 10.907 11.207 2.303 1 94.04 192 SER A CA 1
ATOM 1471 C C . SER A 1 192 ? 10.174 11.267 3.639 1 94.04 192 SER A C 1
ATOM 1473 O O . SER A 1 192 ? 10.125 12.319 4.279 1 94.04 192 SER A O 1
ATOM 1475 N N . LYS A 1 193 ? 9.622 10.129 4.046 1 95.95 193 LYS A N 1
ATOM 1476 C CA . LYS A 1 193 ? 8.847 10.1 5.284 1 95.95 193 LYS A CA 1
ATOM 1477 C C . LYS A 1 193 ? 9.761 10.072 6.505 1 95.95 193 LYS A C 1
ATOM 1479 O O . LYS A 1 193 ? 9.417 10.612 7.558 1 95.95 193 LYS A O 1
ATOM 1484 N N . VAL A 1 194 ? 10.96 9.515 6.394 1 97.03 194 VAL A N 1
ATOM 1485 C CA . VAL A 1 194 ? 11.974 9.711 7.425 1 97.03 194 VAL A CA 1
ATOM 1486 C C . VAL A 1 194 ? 12.255 11.202 7.597 1 97.03 194 VAL A C 1
ATOM 1488 O O . VAL A 1 194 ? 12.26 11.714 8.719 1 97.03 194 VAL A O 1
ATOM 1491 N N . GLY A 1 195 ? 12.452 11.896 6.48 1 97.85 195 GLY A N 1
ATOM 1492 C CA . GLY A 1 195 ? 12.688 13.331 6.512 1 97.85 195 GLY A CA 1
ATOM 1493 C C . GLY A 1 195 ? 11.593 14.1 7.228 1 97.85 195 GLY A C 1
ATOM 1494 O O . GLY A 1 195 ? 11.875 14.932 8.093 1 97.85 195 GLY A O 1
ATOM 1495 N N . VAL A 1 196 ? 10.363 13.778 6.905 1 98.39 196 VAL A N 1
ATOM 1496 C CA . VAL A 1 196 ? 9.219 14.476 7.483 1 98.39 196 VAL A CA 1
ATOM 1497 C C . VAL A 1 196 ? 9.166 14.221 8.988 1 98.39 196 VAL A C 1
ATOM 1499 O O . VAL A 1 196 ? 8.895 15.135 9.77 1 98.39 196 VAL A O 1
ATOM 1502 N N . THR A 1 197 ? 9.393 13.006 9.409 1 98.5 197 THR A N 1
ATOM 1503 C CA . THR A 1 197 ? 9.351 12.648 10.822 1 98.5 197 THR A CA 1
ATOM 1504 C C . THR A 1 197 ? 10.446 13.375 11.597 1 98.5 197 THR A C 1
ATOM 1506 O O . THR A 1 197 ? 10.185 13.964 12.648 1 98.5 197 THR A O 1
ATOM 1509 N N . VAL A 1 198 ? 11.647 13.386 11.091 1 98.56 198 VAL A N 1
ATOM 1510 C CA . VAL A 1 198 ? 12.769 14.039 11.758 1 98.56 198 VAL A CA 1
ATOM 1511 C C . VAL A 1 198 ? 12.556 15.551 11.768 1 98.56 198 VAL A C 1
ATOM 1513 O O . VAL A 1 198 ? 12.818 16.215 12.774 1 98.56 198 VAL A O 1
ATOM 1516 N N . MET A 1 199 ? 12.099 16.07 10.649 1 98.62 199 MET A N 1
ATOM 1517 C CA . MET A 1 199 ? 11.758 17.487 10.562 1 98.62 199 MET A CA 1
ATOM 1518 C C . MET A 1 199 ? 10.821 17.893 11.695 1 98.62 199 MET A C 1
ATOM 1520 O O . MET A 1 199 ? 11.004 18.944 12.311 1 98.62 199 MET A O 1
ATOM 1524 N N . THR A 1 200 ? 9.849 17.085 11.971 1 98.63 200 THR A N 1
ATOM 1525 C CA . THR A 1 200 ? 8.856 17.339 13.009 1 98.63 200 THR A CA 1
ATOM 1526 C C . THR A 1 200 ? 9.52 17.45 14.378 1 98.63 200 THR A C 1
ATOM 1528 O O . THR A 1 200 ? 9.214 18.361 15.15 1 98.63 200 THR A O 1
ATOM 1531 N N . MET A 1 201 ? 10.401 16.559 14.685 1 97.98 201 MET A N 1
ATOM 1532 C CA . MET A 1 201 ? 11.1 16.571 15.967 1 97.98 201 MET A CA 1
ATOM 1533 C C . MET A 1 201 ? 11.952 17.828 16.111 1 97.98 201 MET A C 1
ATOM 1535 O O . MET A 1 201 ? 11.992 18.437 17.182 1 97.98 201 MET A O 1
ATOM 1539 N N . ILE A 1 202 ? 12.633 18.183 15.06 1 98.43 202 ILE A N 1
ATOM 1540 C CA . ILE A 1 202 ? 13.465 19.381 15.074 1 98.43 202 ILE A CA 1
ATOM 1541 C C . ILE A 1 202 ? 12.591 20.614 15.295 1 98.43 202 ILE A C 1
ATOM 1543 O O . ILE A 1 202 ? 12.935 21.492 16.089 1 98.43 202 ILE A O 1
ATOM 1547 N N . GLN A 1 203 ? 11.488 20.703 14.582 1 98.34 203 GLN A N 1
ATOM 1548 C CA . GLN A 1 203 ? 10.577 21.837 14.695 1 98.34 203 GLN A CA 1
ATOM 1549 C C . GLN A 1 203 ? 10.08 22.002 16.128 1 98.34 203 GLN A C 1
ATOM 155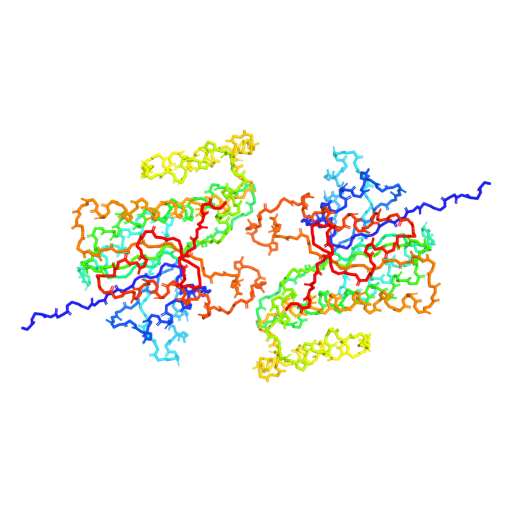1 O O . GLN A 1 203 ? 10.044 23.117 16.654 1 98.34 203 GLN A O 1
ATOM 1556 N N . GLN A 1 204 ? 9.686 20.882 16.746 1 98.06 204 GLN A N 1
ATOM 1557 C CA . GLN A 1 204 ? 9.231 20.982 18.129 1 98.06 204 GLN A CA 1
ATOM 1558 C C . GLN A 1 204 ? 10.346 21.487 19.04 1 98.06 204 GLN A C 1
ATOM 1560 O O . GLN A 1 204 ? 10.113 22.337 19.903 1 98.06 204 GLN A O 1
ATOM 1565 N N . ARG A 1 205 ? 11.511 20.953 18.902 1 97.03 205 ARG A N 1
ATOM 1566 C CA . ARG A 1 205 ? 12.644 21.393 19.71 1 97.03 205 ARG A CA 1
ATOM 1567 C C . ARG A 1 205 ? 12.882 22.891 19.549 1 97.03 205 ARG A C 1
ATOM 1569 O O . ARG A 1 205 ? 13.185 23.584 20.522 1 97.03 205 ARG A O 1
ATOM 1576 N N . ASP A 1 206 ? 12.805 23.364 18.328 1 96.35 206 ASP A N 1
ATOM 1577 C CA . ASP A 1 206 ? 13.006 24.785 18.062 1 96.35 206 ASP A CA 1
ATOM 1578 C C . ASP A 1 206 ? 11.963 25.632 18.787 1 96.35 206 ASP A C 1
ATOM 1580 O O . ASP A 1 206 ? 12.288 26.68 19.349 1 96.35 206 ASP A O 1
ATOM 1584 N N . PHE A 1 207 ? 10.731 25.237 18.767 1 96.8 207 PHE A N 1
ATOM 1585 C CA . PHE A 1 207 ? 9.68 25.958 19.475 1 96.8 207 PHE A CA 1
ATOM 1586 C C . PHE A 1 207 ? 9.916 25.919 20.98 1 96.8 207 PHE A C 1
ATOM 1588 O O . PHE A 1 207 ? 9.671 26.906 21.677 1 96.8 207 PHE A O 1
ATOM 1595 N N . ASP A 1 208 ? 10.353 24.78 21.486 1 95.26 208 ASP A N 1
ATOM 1596 C CA . ASP A 1 208 ? 10.639 24.658 22.912 1 95.26 208 ASP A CA 1
ATOM 1597 C C . ASP A 1 208 ? 11.748 25.62 23.334 1 95.26 208 ASP A C 1
ATOM 1599 O O . ASP A 1 208 ? 11.666 26.242 24.395 1 95.26 208 ASP A O 1
ATOM 1603 N N . ARG A 1 209 ? 12.752 25.709 22.56 1 94.03 209 ARG A N 1
ATOM 1604 C CA . ARG A 1 209 ? 13.907 26.547 22.867 1 94.03 209 ARG A CA 1
ATOM 1605 C C . ARG A 1 209 ? 13.525 28.024 22.872 1 94.03 209 ARG A C 1
ATOM 1607 O O . ARG A 1 209 ? 14.061 28.806 23.661 1 94.03 209 ARG A O 1
ATOM 1614 N N . ARG A 1 210 ? 12.639 28.404 22.044 1 92.64 210 ARG A N 1
ATOM 1615 C CA . ARG A 1 210 ? 12.245 29.802 21.909 1 92.64 210 ARG A CA 1
ATOM 1616 C C . ARG A 1 210 ? 11.207 30.183 22.959 1 92.64 210 ARG A C 1
ATOM 1618 O O . ARG A 1 210 ? 10.87 31.359 23.109 1 92.64 210 ARG A O 1
ATOM 1625 N N . GLY A 1 211 ? 10.808 29.187 23.742 1 85.98 211 GLY A N 1
ATOM 1626 C CA . GLY A 1 211 ? 9.772 29.446 24.729 1 85.98 211 GLY A CA 1
ATOM 1627 C C . GLY A 1 211 ? 8.436 29.813 24.11 1 85.98 211 GLY A C 1
ATOM 1628 O O . GLY A 1 211 ? 7.734 30.693 24.612 1 85.98 211 GLY A O 1
ATOM 1629 N N . ALA A 1 212 ? 8.126 29.195 23.016 1 78.21 212 ALA A N 1
ATOM 1630 C CA . ALA A 1 212 ? 6.879 29.48 22.311 1 78.21 212 ALA A CA 1
ATOM 1631 C C . ALA A 1 212 ? 5.671 29.063 23.144 1 78.21 212 ALA A C 1
ATOM 1633 O O . ALA A 1 212 ? 5.714 28.051 23.848 1 78.21 212 ALA A O 1
ATOM 1634 N N . ASP A 1 213 ? 4.668 29.821 23.128 1 85.87 213 ASP A N 1
ATOM 1635 C CA . ASP A 1 213 ? 3.429 29.783 23.9 1 85.87 213 ASP A CA 1
ATOM 1636 C C . ASP A 1 213 ? 2.629 28.519 23.593 1 85.87 213 ASP A C 1
ATOM 1638 O O . ASP A 1 213 ? 1.493 28.597 23.121 1 85.87 213 ASP A O 1
ATOM 1642 N N . ASP A 1 214 ? 3.142 27.306 23.877 1 95.32 214 ASP A N 1
ATOM 1643 C CA . ASP A 1 214 ? 2.442 26.026 23.828 1 95.32 214 ASP A CA 1
ATOM 1644 C C . ASP A 1 214 ? 2.101 25.642 22.389 1 95.32 214 ASP A C 1
ATOM 1646 O O . ASP A 1 214 ? 0.98 25.214 22.105 1 95.32 214 ASP A O 1
ATOM 1650 N N . ILE A 1 215 ? 3.025 25.902 21.436 1 97.94 215 ILE A N 1
ATOM 1651 C CA . ILE A 1 215 ? 2.893 25.394 20.075 1 97.94 215 ILE A CA 1
ATOM 1652 C C . ILE A 1 215 ? 3.384 23.95 20.013 1 97.94 215 ILE A C 1
ATOM 1654 O O . ILE A 1 215 ? 4.469 23.635 20.507 1 97.94 215 ILE A O 1
ATOM 1658 N N . VAL A 1 216 ? 2.568 23.029 19.486 1 98.49 216 VAL A N 1
ATOM 1659 C CA . VAL A 1 216 ? 2.885 21.605 19.452 1 98.49 216 VAL A CA 1
ATOM 1660 C C . VAL A 1 216 ? 2.906 21.115 18.006 1 98.49 216 VAL A C 1
ATOM 1662 O O . VAL A 1 216 ? 1.969 21.369 17.244 1 98.49 216 VAL A O 1
ATOM 1665 N N . VAL A 1 217 ? 4 20.482 17.622 1 98.62 217 VAL A N 1
ATOM 1666 C CA . VAL A 1 217 ? 4.178 19.877 16.306 1 98.62 217 VAL A CA 1
ATOM 1667 C C . VAL A 1 217 ? 4.403 18.374 16.454 1 98.62 217 VAL A C 1
ATOM 1669 O O . VAL A 1 217 ? 5.285 17.943 17.2 1 98.62 217 VAL A O 1
ATOM 1672 N N . ASN A 1 218 ? 3.562 17.542 15.812 1 98.83 218 ASN A N 1
ATOM 1673 C CA . ASN A 1 218 ? 3.718 16.092 15.814 1 98.83 218 ASN A CA 1
ATOM 1674 C C . ASN A 1 218 ? 3.654 15.519 14.401 1 98.83 218 ASN A C 1
ATOM 1676 O O . ASN A 1 218 ? 3.124 16.158 13.491 1 98.83 218 ASN A O 1
ATOM 1680 N N . ALA A 1 219 ? 4.245 14.391 14.213 1 98.72 219 ALA A N 1
ATOM 1681 C CA . ALA A 1 219 ? 4.082 13.575 13.013 1 98.72 219 ALA A CA 1
ATOM 1682 C C . ALA A 1 219 ? 3.14 12.402 13.271 1 98.72 219 ALA A C 1
ATOM 1684 O O . ALA A 1 219 ? 3.032 11.922 14.402 1 98.72 219 ALA A O 1
ATOM 1685 N N . CYS A 1 220 ? 2.455 11.947 12.165 1 98.39 220 CYS A N 1
ATOM 1686 C CA . CYS A 1 220 ? 1.574 10.809 12.404 1 98.39 220 CYS A CA 1
ATOM 1687 C C . CYS A 1 220 ? 1.505 9.906 11.179 1 98.39 220 CYS A C 1
ATOM 1689 O O . CYS A 1 220 ? 1.929 10.297 10.09 1 98.39 220 CYS A O 1
ATOM 1691 N N . CYS A 1 221 ? 1.071 8.758 11.389 1 97.71 221 CYS A N 1
ATOM 1692 C CA . CYS A 1 221 ? 0.688 7.797 10.361 1 97.71 221 CYS A CA 1
ATOM 1693 C C . CYS A 1 221 ? -0.824 7.607 10.328 1 97.71 221 CYS A C 1
ATOM 1695 O O . CYS A 1 221 ? -1.419 7.156 11.308 1 97.71 221 CYS A O 1
ATOM 1697 N N . PRO A 1 222 ? -1.398 7.932 9.24 1 97.01 222 PRO A N 1
ATOM 1698 C CA . PRO A 1 222 ? -2.849 7.758 9.154 1 97.01 222 PRO A CA 1
ATOM 1699 C C . PRO A 1 222 ? -3.262 6.292 9.033 1 97.01 222 PRO A C 1
ATOM 1701 O O . PRO A 1 222 ? -4.447 5.969 9.146 1 97.01 222 PRO A O 1
ATOM 1704 N N . GLY A 1 223 ? -2.255 5.406 8.771 1 94.11 223 GLY A N 1
ATOM 1705 C CA . GLY A 1 223 ? -2.563 4.005 8.532 1 94.11 223 GLY A CA 1
ATOM 1706 C C . GLY A 1 223 ? -2.653 3.657 7.059 1 94.11 223 GLY A C 1
ATOM 1707 O O . GLY A 1 223 ? -2.394 4.502 6.199 1 94.11 223 GLY A O 1
ATOM 1708 N N . TYR A 1 224 ? -2.912 2.418 6.752 1 92.12 224 TYR A N 1
ATOM 1709 C CA . TYR A 1 224 ? -3.083 1.927 5.39 1 92.12 224 TYR A CA 1
ATOM 1710 C C . TYR A 1 224 ? -4.509 2.155 4.902 1 92.12 224 TYR A C 1
ATOM 1712 O O . TYR A 1 224 ? -5.368 1.282 5.046 1 92.12 224 TYR A O 1
ATOM 1720 N N . VAL A 1 225 ? -4.717 3.286 4.226 1 91.83 225 VAL A N 1
ATOM 1721 C CA . VAL A 1 225 ? -6.054 3.801 3.95 1 91.83 225 VAL A CA 1
ATOM 1722 C C . VAL A 1 225 ? -6.422 3.529 2.493 1 91.83 225 VAL A C 1
ATOM 1724 O O . VAL A 1 225 ? -5.568 3.603 1.606 1 91.83 225 VAL A O 1
ATOM 1727 N N . ASP A 1 226 ? -7.679 3.237 2.28 1 87.93 226 ASP A N 1
ATOM 1728 C CA . ASP A 1 226 ? -8.203 2.979 0.942 1 87.93 226 ASP A CA 1
ATOM 1729 C C . ASP A 1 226 ? -8.336 4.275 0.146 1 87.93 226 ASP A C 1
ATOM 1731 O O . ASP A 1 226 ? -9.382 4.927 0.181 1 87.93 226 ASP A O 1
ATOM 1735 N N . THR A 1 227 ? -7.292 4.594 -0.568 1 88.77 227 THR A N 1
ATOM 1736 C CA . THR A 1 227 ? -7.218 5.797 -1.389 1 88.77 227 THR A CA 1
ATOM 1737 C C . THR A 1 227 ? -6.494 5.514 -2.701 1 88.77 227 THR A C 1
ATOM 1739 O O . THR A 1 227 ? -6.01 4.402 -2.922 1 88.77 227 THR A O 1
ATOM 1742 N N . ASP A 1 228 ? -6.432 6.499 -3.587 1 81.89 228 ASP A N 1
ATOM 1743 C CA . ASP A 1 228 ? -5.635 6.39 -4.806 1 81.89 228 ASP A CA 1
ATOM 1744 C C . ASP A 1 228 ? -4.183 6.046 -4.484 1 81.89 228 ASP A C 1
ATOM 1746 O O . ASP A 1 228 ? -3.543 5.287 -5.214 1 81.89 228 ASP A O 1
ATOM 1750 N N . MET A 1 229 ? -3.715 6.547 -3.337 1 82.82 229 MET A N 1
ATOM 1751 C CA . MET A 1 229 ? -2.319 6.389 -2.94 1 82.82 229 MET A CA 1
ATOM 1752 C C . MET A 1 229 ? -1.991 4.923 -2.674 1 82.82 229 MET A C 1
ATOM 1754 O O . MET A 1 229 ? -0.873 4.476 -2.935 1 82.82 229 MET A O 1
ATOM 1758 N N . SER A 1 230 ? -2.887 4.222 -2.155 1 86.11 230 SER A N 1
ATOM 1759 C CA . SER A 1 230 ? -2.697 2.803 -1.871 1 86.11 230 SER A CA 1
ATOM 1760 C C . SER A 1 230 ? -3.249 1.935 -2.996 1 86.11 230 SER A C 1
ATOM 1762 O O . SER A 1 230 ? -3.461 0.734 -2.814 1 86.11 230 SER A O 1
ATOM 1764 N N . SER A 1 231 ? -3.588 2.584 -4.119 1 81.58 231 SER A N 1
ATOM 1765 C CA . SER A 1 231 ? -4.269 1.886 -5.205 1 81.58 231 SER A CA 1
ATOM 1766 C C . SER A 1 231 ? -5.521 1.174 -4.705 1 81.58 231 SER A C 1
ATOM 1768 O O . SER A 1 231 ? -5.834 0.069 -5.152 1 81.58 231 SER A O 1
ATOM 1770 N N . HIS A 1 232 ? -6.099 1.719 -3.639 1 81.68 232 HIS A N 1
ATOM 1771 C CA . HIS A 1 232 ? -7.349 1.265 -3.041 1 81.68 232 HIS A CA 1
ATOM 1772 C C . HIS A 1 232 ? -7.192 -0.119 -2.419 1 81.68 232 HIS A C 1
ATOM 1774 O O . HIS A 1 232 ? -8.138 -0.91 -2.409 1 81.68 232 HIS A O 1
ATOM 1780 N N . LYS A 1 233 ? -5.975 -0.47 -1.948 1 84.06 233 LYS A N 1
ATOM 1781 C CA . LYS A 1 233 ? -5.681 -1.73 -1.271 1 84.06 233 LYS A CA 1
ATOM 1782 C C . LYS A 1 233 ? -5.69 -1.554 0.245 1 84.06 233 LYS A C 1
ATOM 1784 O O . LYS A 1 233 ? -5.555 -2.528 0.989 1 84.06 233 LYS A O 1
ATOM 1789 N N . GLY A 1 234 ? -5.894 -0.313 0.685 1 87.82 234 GLY A N 1
ATOM 1790 C CA . GLY A 1 234 ? -5.877 -0.055 2.116 1 87.82 234 GLY A CA 1
ATOM 1791 C C . GLY A 1 234 ? -7.045 -0.687 2.85 1 87.82 234 GLY A C 1
ATOM 1792 O O . GLY A 1 234 ? -8.113 -0.89 2.269 1 87.82 234 GLY A O 1
ATOM 1793 N N . THR A 1 235 ? -6.833 -0.901 4.155 1 87.24 235 THR A N 1
ATOM 1794 C CA . THR A 1 235 ? -7.827 -1.604 4.959 1 87.24 235 THR A CA 1
ATOM 1795 C C . THR A 1 235 ? -8.664 -0.617 5.767 1 87.24 235 THR A C 1
ATOM 1797 O O . THR A 1 235 ? -9.694 -0.987 6.335 1 87.24 235 THR A O 1
ATOM 1800 N N . LEU A 1 236 ? -8.224 0.613 5.801 1 91.1 236 LEU A N 1
ATOM 1801 C CA . LEU A 1 236 ? -8.953 1.635 6.543 1 91.1 236 LEU A CA 1
ATOM 1802 C C . LEU A 1 236 ? -9.76 2.521 5.598 1 91.1 236 LEU A C 1
ATOM 1804 O O . LEU A 1 236 ? -9.34 2.773 4.467 1 91.1 236 LEU A O 1
ATOM 1808 N N . THR A 1 237 ? -10.911 2.982 6.086 1 90.31 237 THR A N 1
ATOM 1809 C CA . THR A 1 237 ? -11.646 4.016 5.365 1 90.31 237 THR A CA 1
ATOM 1810 C C . THR A 1 237 ? -10.958 5.37 5.512 1 90.31 237 THR A C 1
ATOM 1812 O O . THR A 1 237 ? -10.079 5.537 6.359 1 90.31 237 THR A O 1
ATOM 1815 N N . ILE A 1 238 ? -11.37 6.297 4.787 1 93.73 238 ILE A N 1
ATOM 1816 C CA . ILE A 1 238 ? -10.807 7.641 4.838 1 93.73 238 ILE A CA 1
ATOM 1817 C C . ILE A 1 238 ? -11.092 8.269 6.2 1 93.73 238 ILE A C 1
ATOM 1819 O O . ILE A 1 238 ? -10.238 8.956 6.765 1 93.73 238 ILE A O 1
ATOM 1823 N N . ASP A 1 239 ? -12.282 7.968 6.774 1 95.52 239 ASP A N 1
ATOM 1824 C CA . ASP A 1 239 ? -12.624 8.509 8.086 1 95.52 239 ASP A CA 1
ATOM 1825 C C . ASP A 1 239 ? -11.75 7.897 9.178 1 95.52 239 ASP A C 1
ATOM 1827 O O . ASP A 1 239 ? -11.321 8.593 10.1 1 95.52 239 ASP A O 1
ATOM 1831 N N . GLU A 1 240 ? -11.478 6.605 9.045 1 95.43 240 GLU A N 1
ATOM 1832 C CA . GLU A 1 240 ? -10.584 5.954 9.998 1 95.43 240 GLU A CA 1
ATOM 1833 C C . GLU A 1 240 ? -9.163 6.5 9.884 1 95.43 240 GLU A C 1
ATOM 1835 O O . GLU A 1 240 ? -8.481 6.685 10.894 1 95.43 240 GLU A O 1
ATOM 1840 N N . GLY A 1 241 ? -8.751 6.769 8.692 1 97.11 241 GLY A N 1
ATOM 1841 C CA . GLY A 1 241 ? -7.428 7.328 8.463 1 97.11 241 GLY A CA 1
ATOM 1842 C C . GLY A 1 241 ? -7.266 8.728 9.024 1 97.11 241 GLY A C 1
ATOM 1843 O O . GLY A 1 241 ? -6.161 9.131 9.392 1 97.11 241 GLY A O 1
ATOM 1844 N N . ALA A 1 242 ? -8.369 9.456 9.162 1 98.42 242 ALA A N 1
ATOM 1845 C CA . ALA A 1 242 ? -8.349 10.841 9.627 1 98.42 242 ALA A CA 1
ATOM 1846 C C . ALA A 1 242 ? -8.255 10.907 11.149 1 98.42 242 ALA A C 1
ATOM 1848 O O . ALA A 1 242 ? -7.961 11.964 11.713 1 98.42 242 ALA A O 1
ATOM 1849 N N . GLU A 1 243 ? -8.427 9.84 11.844 1 98.57 243 GLU A N 1
ATOM 1850 C CA . GLU A 1 243 ? -8.586 9.861 13.295 1 98.57 243 GLU A CA 1
ATOM 1851 C C . GLU A 1 243 ? -7.324 10.375 13.981 1 98.57 243 GLU A C 1
ATOM 1853 O O . GLU A 1 243 ? -7.392 11.262 14.835 1 98.57 243 GLU A O 1
ATOM 1858 N N . THR A 1 244 ? -6.218 9.888 13.614 1 98.75 244 THR A N 1
ATOM 1859 C CA . THR A 1 244 ? -4.987 10.24 14.313 1 98.75 244 THR A CA 1
ATOM 1860 C C . THR A 1 244 ? -4.583 11.679 14.008 1 98.75 244 THR A C 1
ATOM 1862 O O . THR A 1 244 ? -4.277 12.45 14.92 1 98.75 244 THR A O 1
ATOM 1865 N N . PRO A 1 245 ? -4.594 12.077 12.712 1 98.75 245 PRO A N 1
ATOM 1866 C CA . PRO A 1 245 ? -4.24 13.477 12.463 1 98.75 245 PRO A CA 1
ATOM 1867 C C . PRO A 1 245 ? -5.202 14.456 13.131 1 98.75 245 PRO A C 1
ATOM 1869 O O . PRO A 1 245 ? -4.779 15.508 13.618 1 98.75 245 PRO A O 1
ATOM 1872 N N . VAL A 1 246 ? -6.48 14.149 13.219 1 98.81 246 VAL A N 1
ATOM 1873 C CA . VAL A 1 246 ? -7.463 15.032 13.836 1 98.81 246 VAL A CA 1
ATOM 1874 C C . VAL A 1 246 ? -7.263 15.053 15.349 1 98.81 246 VAL A C 1
ATOM 1876 O O . VAL A 1 246 ? -7.367 16.106 15.981 1 98.81 246 VAL A O 1
ATOM 1879 N N . TYR A 1 247 ? -6.965 13.89 15.959 1 98.8 247 TYR A N 1
ATOM 1880 C CA . TYR A 1 247 ? -6.626 13.814 17.376 1 98.8 247 TYR A CA 1
ATOM 1881 C C . TYR A 1 247 ? -5.485 14.766 17.715 1 98.8 247 TYR A C 1
ATOM 1883 O O . TYR A 1 247 ? -5.58 15.545 18.666 1 98.8 247 TYR A O 1
ATOM 1891 N N . LEU A 1 248 ? -4.475 14.756 16.935 1 98.77 248 LEU A N 1
ATOM 1892 C CA . LEU A 1 248 ? -3.301 15.587 17.181 1 98.77 248 LEU A CA 1
ATOM 1893 C C . LEU A 1 248 ? -3.621 17.06 16.951 1 98.77 248 LEU A C 1
ATOM 1895 O O . LEU A 1 248 ? -3.12 17.928 17.669 1 98.77 248 LEU A O 1
ATOM 1899 N N . ALA A 1 249 ? -4.427 17.329 15.908 1 98.45 249 ALA A N 1
ATOM 1900 C CA . ALA A 1 249 ? -4.791 18.7 15.559 1 98.45 249 ALA A CA 1
ATOM 1901 C C . ALA A 1 249 ? -5.637 19.34 16.656 1 98.45 249 ALA A C 1
ATOM 1903 O O . ALA A 1 249 ? -5.647 20.564 16.807 1 98.45 249 ALA A O 1
ATOM 1904 N N . LEU A 1 250 ? -6.311 18.512 17.451 1 98.35 250 LEU A N 1
ATOM 1905 C CA . LEU A 1 250 ? -7.276 19.055 18.401 1 98.35 250 LEU A CA 1
ATOM 1906 C C . LEU A 1 250 ? -6.802 18.845 19.836 1 98.35 250 LEU A C 1
ATOM 1908 O O . LEU A 1 250 ? -7.602 18.901 20.772 1 98.35 250 LEU A O 1
ATOM 1912 N N . LEU A 1 251 ? -5.557 18.515 20.024 1 98.24 251 LEU A N 1
ATOM 1913 C CA . LEU A 1 251 ? -5.016 18.398 21.374 1 98.24 251 LEU A CA 1
ATOM 1914 C C . LEU A 1 251 ? -5.331 19.644 22.195 1 98.24 251 LEU A C 1
ATOM 1916 O O . LEU A 1 251 ? -5.252 20.764 21.687 1 98.24 251 LEU A O 1
ATOM 1920 N N . PRO A 1 252 ? -5.659 19.54 23.418 1 96.58 252 PRO A N 1
ATOM 1921 C CA . PRO A 1 252 ? -5.966 20.702 24.256 1 96.58 252 PRO A CA 1
ATOM 1922 C C . PRO A 1 252 ? -4.736 21.558 24.55 1 96.58 252 PRO A C 1
ATOM 1924 O O . PRO A 1 252 ? -3.604 21.096 24.384 1 96.58 252 PRO A O 1
ATOM 1927 N N . SER A 1 253 ? -5.004 22.784 25.005 1 96 253 SER A N 1
ATOM 1928 C CA . SER A 1 253 ? -3.919 23.682 25.388 1 96 253 SER A CA 1
ATOM 1929 C C . SER A 1 253 ? -3.112 23.11 26.548 1 96 253 SER A C 1
ATOM 1931 O O . SER A 1 253 ? -3.669 22.472 27.444 1 96 253 SER A O 1
ATOM 1933 N N . ASN A 1 254 ? -1.834 23.227 26.475 1 95.03 254 ASN A N 1
ATOM 1934 C CA . ASN A 1 254 ? -0.883 22.954 27.548 1 95.03 254 ASN A CA 1
ATOM 1935 C C . ASN A 1 254 ? -0.711 21.455 27.777 1 95.03 254 ASN A C 1
ATOM 1937 O O . ASN A 1 254 ? -0.503 21.016 28.909 1 95.03 254 ASN A O 1
ATOM 1941 N N . VAL A 1 255 ? -0.88 20.747 26.671 1 95 255 VAL A N 1
ATOM 1942 C CA . VAL A 1 255 ? -0.618 19.314 26.756 1 95 255 VAL A CA 1
ATOM 1943 C C . VAL A 1 255 ? 0.873 19.075 26.983 1 95 255 VAL A C 1
ATOM 1945 O O . VAL A 1 255 ? 1.711 19.846 26.511 1 95 255 VAL A O 1
ATOM 1948 N N . LYS A 1 256 ? 1.196 18.05 27.693 1 93.97 256 LYS A N 1
ATOM 1949 C CA . LYS A 1 256 ? 2.587 17.662 27.91 1 93.97 256 LYS A CA 1
ATOM 1950 C C . LYS A 1 256 ? 3.047 16.653 26.862 1 93.97 256 LYS A C 1
ATOM 1952 O O . LYS A 1 256 ? 4.218 16.638 26.479 1 93.97 256 LYS A O 1
ATOM 1957 N N . GLU A 1 257 ? 2.102 15.773 26.514 1 95.44 257 GLU A N 1
ATOM 1958 C CA . GLU A 1 257 ? 2.327 14.758 25.49 1 95.44 257 GLU A CA 1
ATOM 1959 C C . GLU A 1 257 ? 1.046 14.463 24.715 1 95.44 257 GLU A C 1
ATOM 1961 O O . GLU A 1 257 ? -0.051 14.517 25.274 1 95.44 257 GLU A O 1
ATOM 1966 N N . PRO A 1 258 ? 1.175 14.219 23.347 1 97.82 258 PRO A N 1
ATOM 1967 C CA . PRO A 1 258 ? 2.393 14.139 22.537 1 97.82 258 PRO A CA 1
ATOM 1968 C C . PRO A 1 258 ? 2.903 15.511 22.102 1 97.82 258 PRO A C 1
ATOM 1970 O O . PRO A 1 258 ? 2.107 16.42 21.854 1 97.82 258 PRO A O 1
ATOM 1973 N N . LYS A 1 259 ? 4.132 15.695 22.086 1 97.05 259 LYS A N 1
ATOM 1974 C CA . LYS A 1 259 ? 4.846 16.893 21.654 1 97.05 259 LYS A CA 1
ATOM 1975 C C . LYS A 1 259 ? 6.173 16.534 20.991 1 97.05 259 LYS A C 1
ATOM 1977 O O . LYS A 1 259 ? 7.092 16.048 21.654 1 97.05 259 LYS A O 1
ATOM 1982 N N . GLY A 1 260 ? 6.24 16.757 19.669 1 97.45 260 GLY A N 1
ATOM 1983 C CA . GLY A 1 260 ? 7.432 16.362 18.937 1 97.45 260 GLY A CA 1
ATOM 1984 C C . GLY A 1 260 ? 7.571 14.858 18.791 1 97.45 260 GLY A C 1
ATOM 1985 O O . GLY A 1 260 ? 8.679 14.322 18.865 1 97.45 260 GLY A O 1
ATOM 1986 N N . ARG A 1 261 ? 6.435 14.148 18.607 1 98.26 261 ARG A N 1
ATOM 1987 C CA . ARG A 1 261 ? 6.435 12.689 18.6 1 98.26 261 ARG A CA 1
ATOM 1988 C C . ARG A 1 261 ? 5.881 12.148 17.286 1 98.26 261 ARG A C 1
ATOM 1990 O O . ARG A 1 261 ? 5.296 12.895 16.498 1 98.26 261 ARG A O 1
ATOM 1997 N N . PHE A 1 262 ? 6.201 10.886 17.008 1 98.5 262 PHE A N 1
ATOM 1998 C CA . PHE A 1 262 ? 5.522 10.108 15.978 1 98.5 262 PHE A CA 1
ATOM 1999 C C . PHE A 1 262 ? 4.36 9.321 16.571 1 98.5 262 PHE A C 1
ATOM 2001 O O . PHE A 1 262 ? 4.546 8.536 17.503 1 98.5 262 PHE A O 1
ATOM 2008 N N . VAL A 1 263 ? 3.165 9.591 16.052 1 98.72 263 VAL A N 1
ATOM 2009 C CA . VAL A 1 263 ? 1.955 9.039 16.653 1 98.72 263 VAL A CA 1
ATOM 2010 C C . VAL A 1 263 ? 1.237 8.146 15.644 1 98.72 263 VAL A C 1
ATOM 2012 O O . VAL A 1 263 ? 1.107 8.503 14.471 1 98.72 263 VAL A O 1
ATOM 2015 N N . LYS A 1 264 ? 0.839 6.982 15.963 1 97.32 264 LYS A N 1
ATOM 2016 C CA . LYS A 1 264 ? 0.052 6.008 15.212 1 97.32 264 LYS A CA 1
ATOM 2017 C C . LYS A 1 264 ? -1.1 5.466 16.054 1 97.32 264 LYS A C 1
ATOM 2019 O O . LYS A 1 264 ? -0.906 5.088 17.211 1 97.32 264 LYS A O 1
ATOM 2024 N N . LYS A 1 265 ? -2.289 5.497 15.551 1 97.05 265 LYS A N 1
ATOM 2025 C CA . LYS A 1 265 ? -3.485 5.052 16.26 1 97.05 265 LYS A CA 1
ATOM 2026 C C . LYS A 1 265 ? -3.653 5.801 17.579 1 97.05 265 LYS A C 1
ATOM 2028 O O . LYS A 1 265 ? -3.907 5.188 18.618 1 97.05 265 LYS A O 1
ATOM 2033 N N . LYS A 1 266 ? -3.314 7.041 17.569 1 97.44 266 LYS A N 1
ATOM 2034 C CA . LYS A 1 266 ? -3.482 7.999 18.657 1 97.44 266 LYS A CA 1
ATOM 2035 C C . LYS A 1 266 ? -2.563 7.668 19.829 1 97.44 266 LYS A C 1
ATOM 2037 O O . LYS A 1 266 ? -2.814 8.089 20.96 1 97.44 266 LYS A O 1
ATOM 2042 N N . GLU A 1 267 ? -1.515 6.878 19.533 1 98.19 267 GLU A N 1
ATOM 2043 C CA . GLU A 1 267 ? -0.509 6.554 20.539 1 98.19 267 GLU A CA 1
ATOM 2044 C C . GLU A 1 267 ? 0.896 6.879 20.039 1 98.19 267 GLU A C 1
ATOM 2046 O O . GLU A 1 267 ? 1.195 6.704 18.856 1 98.19 267 GLU A O 1
ATOM 2051 N N . ILE A 1 268 ? 1.72 7.311 20.995 1 97.83 268 ILE A N 1
ATOM 2052 C CA . ILE A 1 268 ? 3.113 7.559 20.64 1 97.83 268 ILE A CA 1
ATOM 2053 C C . ILE A 1 268 ? 3.769 6.258 20.185 1 97.83 268 ILE A C 1
ATOM 2055 O O . ILE A 1 268 ? 3.621 5.22 20.834 1 97.83 268 ILE A O 1
ATOM 2059 N N . SER A 1 269 ? 4.358 6.276 19.058 1 96.88 269 SER A N 1
ATOM 2060 C CA . SER A 1 269 ? 5.059 5.121 18.507 1 96.88 269 SER A CA 1
ATOM 2061 C C . SER A 1 269 ? 6.553 5.397 18.367 1 96.88 269 SER A C 1
ATOM 2063 O O . SER A 1 269 ? 6.951 6.473 17.915 1 96.88 269 SER A O 1
ATOM 2065 N N . ASP A 1 270 ? 7.376 4.481 18.757 1 94.16 270 ASP A N 1
ATOM 2066 C CA . ASP A 1 270 ? 8.812 4.616 18.533 1 94.16 270 ASP A CA 1
ATOM 2067 C C . ASP A 1 270 ? 9.162 4.387 17.064 1 94.16 270 ASP A C 1
ATOM 2069 O O . ASP A 1 270 ? 9.077 3.261 16.569 1 94.16 270 ASP A O 1
ATOM 2073 N N . TRP A 1 271 ? 9.542 5.42 16.381 1 92.19 271 TRP A N 1
ATOM 2074 C CA . TRP A 1 271 ? 9.844 5.282 14.96 1 92.19 271 TRP A CA 1
ATOM 2075 C C . TRP A 1 271 ? 11.31 4.923 14.747 1 92.19 271 TRP A C 1
ATOM 2077 O O . TRP A 1 271 ? 11.709 4.544 13.643 1 92.19 271 TRP A O 1
ATOM 2087 N N . LYS A 1 272 ? 12.167 4.96 15.819 1 87.37 272 LYS A N 1
ATOM 2088 C CA . LYS A 1 272 ? 13.598 4.684 15.735 1 87.37 272 LYS A CA 1
ATOM 2089 C C . LYS A 1 272 ? 13.872 3.183 15.765 1 87.37 272 LYS A C 1
ATOM 2091 O O . LYS A 1 272 ? 14.979 2.755 16.097 1 87.37 272 LYS A O 1
ATOM 2096 N N . ILE 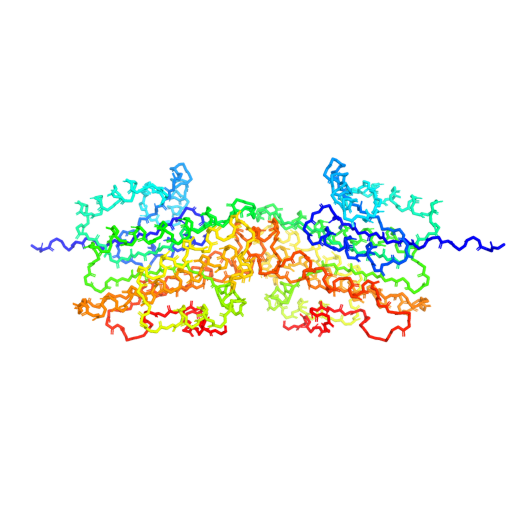A 1 273 ? 12.98 2.322 15.25 1 73.57 273 ILE A N 1
ATOM 2097 C CA . ILE A 1 273 ? 13.115 0.874 15.355 1 73.57 273 ILE A CA 1
ATOM 2098 C C . ILE A 1 273 ? 14.016 0.356 14.236 1 73.57 273 ILE A C 1
ATOM 2100 O O . ILE A 1 273 ? 14.097 0.964 13.166 1 73.57 273 ILE A O 1
ATOM 2104 N N . MET B 1 1 ? 15.561 -43.163 -26.827 1 30.41 1 MET B N 1
ATOM 2105 C CA . MET B 1 1 ? 15.91 -42.364 -25.656 1 30.41 1 MET B CA 1
ATOM 2106 C C . MET B 1 1 ? 14.723 -41.525 -25.196 1 30.41 1 MET B C 1
ATOM 2108 O O . MET B 1 1 ? 14.112 -40.815 -25.996 1 30.41 1 MET B O 1
ATOM 2112 N N . ALA B 1 2 ? 13.857 -41.92 -24.391 1 43.41 2 ALA B N 1
ATOM 2113 C CA . ALA B 1 2 ? 12.536 -41.338 -24.165 1 43.41 2 ALA B CA 1
ATOM 2114 C C . ALA B 1 2 ? 12.616 -39.816 -24.078 1 43.41 2 ALA B C 1
ATOM 2116 O O . ALA B 1 2 ? 13.401 -39.273 -23.298 1 43.41 2 ALA B O 1
ATOM 2117 N N . THR B 1 3 ? 12.572 -38.892 -25.06 1 47.68 3 THR B N 1
ATOM 2118 C CA . THR B 1 3 ? 12.841 -37.468 -25.23 1 47.68 3 THR B CA 1
ATOM 2119 C C . THR B 1 3 ? 12.333 -36.675 -24.03 1 47.68 3 THR B C 1
ATOM 2121 O O . THR B 1 3 ? 11.157 -36.763 -23.673 1 47.68 3 THR B O 1
ATOM 2124 N N . LYS B 1 4 ? 13.152 -36.61 -22.937 1 54.99 4 LYS B N 1
ATOM 2125 C CA . LYS B 1 4 ? 12.802 -36.025 -21.646 1 54.99 4 LYS B CA 1
ATOM 2126 C C . LYS B 1 4 ? 11.936 -34.781 -21.822 1 54.99 4 LYS B C 1
ATOM 2128 O O . LYS B 1 4 ? 12.345 -33.821 -22.479 1 54.99 4 LYS B O 1
ATOM 2133 N N . GLN B 1 5 ? 10.655 -34.899 -21.803 1 75.02 5 GLN B N 1
ATOM 2134 C CA . GLN B 1 5 ? 9.721 -33.786 -21.934 1 75.02 5 GLN B CA 1
ATOM 2135 C C . GLN B 1 5 ? 10.192 -32.575 -21.134 1 75.02 5 GLN B C 1
ATOM 2137 O O . GLN B 1 5 ? 10.576 -32.705 -19.97 1 75.02 5 GLN B O 1
ATOM 2142 N N . SER B 1 6 ? 10.444 -31.497 -21.902 1 90.42 6 SER B N 1
ATOM 2143 C CA . SER B 1 6 ? 10.953 -30.276 -21.287 1 90.42 6 SER B CA 1
ATOM 2144 C C . SER B 1 6 ? 10 -29.758 -20.215 1 90.42 6 SER B C 1
ATOM 2146 O O . SER B 1 6 ? 8.781 -29.766 -20.404 1 90.42 6 SER B O 1
ATOM 2148 N N . LYS B 1 7 ? 10.545 -29.585 -18.993 1 96.9 7 LYS B N 1
ATOM 2149 C CA . LYS B 1 7 ? 9.755 -28.98 -17.925 1 96.9 7 LYS B CA 1
ATOM 2150 C C . LYS B 1 7 ? 9.35 -27.552 -18.282 1 96.9 7 LYS B C 1
ATOM 2152 O O . LYS B 1 7 ? 10.046 -26.876 -19.043 1 96.9 7 LYS B O 1
ATOM 2157 N N . VAL B 1 8 ? 8.146 -27.184 -17.791 1 98.59 8 VAL B N 1
ATOM 2158 C CA . VAL B 1 8 ? 7.677 -25.849 -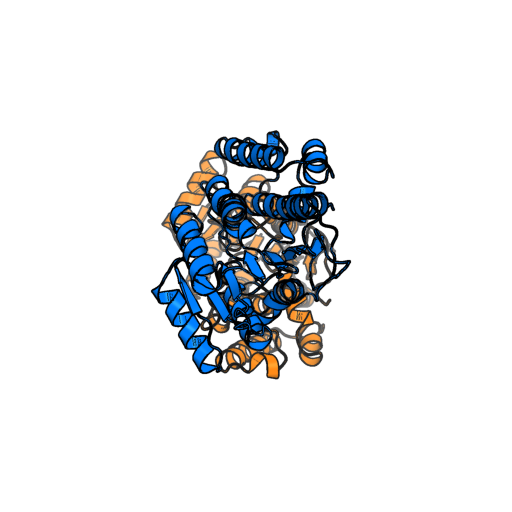18.146 1 98.59 8 VAL B CA 1
ATOM 2159 C C . VAL B 1 8 ? 7.009 -25.197 -16.938 1 98.59 8 VAL B C 1
ATOM 2161 O O . VAL B 1 8 ? 6.312 -25.865 -16.17 1 98.59 8 VAL B O 1
ATOM 2164 N N . ALA B 1 9 ? 7.292 -23.904 -16.735 1 98.81 9 ALA B N 1
ATOM 2165 C CA . ALA B 1 9 ? 6.698 -23.038 -15.72 1 98.81 9 ALA B CA 1
ATOM 2166 C C . ALA B 1 9 ? 5.902 -21.906 -16.363 1 98.81 9 ALA B C 1
ATOM 2168 O O . ALA B 1 9 ? 6.322 -21.341 -17.376 1 98.81 9 ALA B O 1
ATOM 2169 N N . VAL B 1 10 ? 4.755 -21.568 -15.793 1 98.86 10 VAL B N 1
ATOM 2170 C CA . VAL B 1 10 ? 3.943 -20.448 -16.258 1 98.86 10 VAL B CA 1
ATOM 2171 C C . VAL B 1 10 ? 3.791 -19.42 -15.139 1 98.86 10 VAL B C 1
ATOM 2173 O O . VAL B 1 10 ? 3.468 -19.773 -14.003 1 98.86 10 VAL B O 1
ATOM 2176 N N . VAL B 1 11 ? 4.064 -18.2 -15.46 1 98.86 11 VAL B N 1
ATOM 2177 C CA . VAL B 1 11 ? 3.827 -17.081 -14.554 1 98.86 11 VAL B CA 1
ATOM 2178 C C . VAL B 1 11 ? 2.824 -16.113 -15.178 1 98.86 11 VAL B C 1
ATOM 2180 O O . VAL B 1 11 ? 3.106 -15.495 -16.207 1 98.86 11 VAL B O 1
ATOM 2183 N N . THR B 1 12 ? 1.636 -15.979 -14.581 1 98.49 12 THR B N 1
ATOM 2184 C CA . THR B 1 12 ? 0.681 -14.986 -15.06 1 98.49 12 THR B CA 1
ATOM 2185 C C . THR B 1 12 ? 1.056 -13.592 -14.565 1 98.49 12 THR B C 1
ATOM 2187 O O . THR B 1 12 ? 1.551 -13.437 -13.447 1 98.49 12 THR B O 1
ATOM 2190 N N . GLY B 1 13 ? 0.803 -12.607 -15.421 1 96.41 13 GLY B N 1
ATOM 2191 C CA . GLY B 1 13 ? 1.243 -11.269 -15.062 1 96.41 13 GLY B CA 1
ATOM 2192 C C . GLY B 1 13 ? 2.75 -11.154 -14.924 1 96.41 13 GLY B C 1
ATOM 2193 O O . GLY B 1 13 ? 3.247 -10.551 -13.97 1 96.41 13 GLY B O 1
ATOM 2194 N N . GLY B 1 14 ? 3.48 -11.702 -15.848 1 97.5 14 GLY B N 1
ATOM 2195 C CA . GLY B 1 14 ? 4.915 -11.862 -15.68 1 97.5 14 GLY B CA 1
ATOM 2196 C C . GLY B 1 14 ? 5.716 -10.712 -16.26 1 97.5 14 GLY B C 1
ATOM 2197 O O . GLY B 1 14 ? 6.941 -10.671 -16.126 1 97.5 14 GLY B O 1
ATOM 2198 N N . ASN B 1 15 ? 5.069 -9.629 -16.842 1 95.63 15 ASN B N 1
ATOM 2199 C CA . ASN B 1 15 ? 5.795 -8.652 -17.647 1 95.63 15 ASN B CA 1
ATOM 2200 C C . ASN B 1 15 ? 6.299 -7.489 -16.797 1 95.63 15 ASN B C 1
ATOM 2202 O O . ASN B 1 15 ? 7.132 -6.7 -17.248 1 95.63 15 ASN B O 1
ATOM 2206 N N . LYS B 1 16 ? 5.797 -7.317 -15.53 1 93.45 16 LYS B N 1
ATOM 2207 C CA . LYS B 1 16 ? 6.249 -6.221 -14.678 1 93.45 16 LYS B CA 1
ATOM 2208 C C . LYS B 1 16 ? 6.105 -6.578 -13.201 1 93.45 16 LYS B C 1
ATOM 2210 O O . LYS B 1 16 ? 5.537 -7.618 -12.861 1 93.45 16 LYS B O 1
ATOM 2215 N N . GLY B 1 17 ? 6.741 -5.771 -12.377 1 93.81 17 GLY B N 1
ATOM 2216 C CA . GLY B 1 17 ? 6.58 -5.898 -10.938 1 93.81 17 GLY B CA 1
ATOM 2217 C C . GLY B 1 17 ? 7.065 -7.23 -10.398 1 93.81 17 GLY B C 1
ATOM 2218 O O . GLY B 1 17 ? 8.122 -7.721 -10.801 1 93.81 17 GLY B O 1
ATOM 2219 N N . VAL B 1 18 ? 6.24 -7.737 -9.472 1 96.4 18 VAL B N 1
ATOM 2220 C CA . VAL B 1 18 ? 6.596 -8.979 -8.792 1 96.4 18 VAL B CA 1
ATOM 2221 C C . VAL B 1 18 ? 6.659 -10.122 -9.803 1 96.4 18 VAL B C 1
ATOM 2223 O O . VAL B 1 18 ? 7.555 -10.967 -9.738 1 96.4 18 VAL B O 1
ATOM 2226 N N . GLY B 1 19 ? 5.745 -10.118 -10.782 1 98.09 19 GLY B N 1
ATOM 2227 C CA . GLY B 1 19 ? 5.746 -11.148 -11.808 1 98.09 19 GLY B CA 1
ATOM 2228 C C . GLY B 1 19 ? 7.032 -11.187 -12.613 1 98.09 19 GLY B C 1
ATOM 2229 O O . GLY B 1 19 ? 7.563 -12.264 -12.893 1 98.09 19 GLY B O 1
ATOM 2230 N N . PHE B 1 20 ? 7.5 -10.009 -12.961 1 98.07 20 PHE B N 1
ATOM 2231 C CA . PHE B 1 20 ? 8.764 -9.905 -13.681 1 98.07 20 PHE B CA 1
ATOM 2232 C C . PHE B 1 20 ? 9.907 -10.482 -12.854 1 98.07 20 PHE B C 1
ATOM 2234 O O . PHE B 1 20 ? 10.751 -11.212 -13.378 1 98.07 20 PHE B O 1
ATOM 2241 N N . GLY B 1 21 ? 9.955 -10.169 -11.581 1 98.28 21 GLY B N 1
ATOM 2242 C CA . GLY B 1 21 ? 10.958 -10.715 -10.68 1 98.28 21 GLY B CA 1
ATOM 2243 C C . GLY B 1 21 ? 10.888 -12.225 -10.555 1 98.28 21 GLY B C 1
ATOM 2244 O O . GLY B 1 21 ? 11.92 -12.895 -10.478 1 98.28 21 GLY B O 1
ATOM 2245 N N . ILE B 1 22 ? 9.682 -12.753 -10.536 1 98.79 22 ILE B N 1
ATOM 2246 C CA . ILE B 1 22 ? 9.493 -14.197 -10.449 1 98.79 22 ILE B CA 1
ATOM 2247 C C . ILE B 1 22 ? 10.025 -14.865 -11.715 1 98.79 22 ILE B C 1
ATOM 2249 O O . ILE B 1 22 ? 10.754 -15.856 -11.642 1 98.79 22 ILE B O 1
ATOM 2253 N N . VAL B 1 23 ? 9.689 -14.307 -12.881 1 98.85 23 VAL B N 1
ATOM 2254 C CA . VAL B 1 23 ? 10.174 -14.85 -14.146 1 98.85 23 VAL B CA 1
ATOM 2255 C C . VAL B 1 23 ? 11.701 -14.833 -14.164 1 98.85 23 VAL B C 1
ATOM 2257 O O . VAL B 1 23 ? 12.335 -15.833 -14.509 1 98.85 23 VAL B O 1
ATOM 2260 N N . ARG B 1 24 ? 12.306 -13.75 -13.79 1 98.73 24 ARG B N 1
ATOM 2261 C CA . ARG B 1 24 ? 13.757 -13.601 -13.75 1 98.73 24 ARG B CA 1
ATOM 2262 C C . ARG B 1 24 ? 14.394 -14.676 -12.876 1 98.73 24 ARG B C 1
ATOM 2264 O O . ARG B 1 24 ? 15.344 -15.341 -13.295 1 98.73 24 ARG B O 1
ATOM 2271 N N . ALA B 1 25 ? 13.856 -14.848 -11.675 1 98.8 25 ALA B N 1
ATOM 2272 C CA . ALA B 1 25 ? 14.405 -15.807 -10.72 1 98.8 25 ALA B CA 1
ATOM 2273 C C . ALA B 1 25 ? 14.24 -17.238 -11.224 1 98.8 25 ALA B C 1
ATOM 2275 O O . ALA B 1 25 ? 15.142 -18.065 -11.071 1 98.8 25 ALA B O 1
ATOM 2276 N N . LEU B 1 26 ? 13.121 -17.554 -11.824 1 98.78 26 LEU B N 1
ATOM 2277 C CA . LEU B 1 26 ? 12.878 -18.904 -12.32 1 98.78 26 LEU B CA 1
ATOM 2278 C C . LEU B 1 26 ? 13.794 -19.225 -13.496 1 98.78 26 LEU B C 1
ATOM 2280 O O . LEU B 1 26 ? 14.268 -20.355 -13.629 1 98.78 26 LEU B O 1
ATOM 2284 N N . CYS B 1 27 ? 14.035 -18.253 -14.343 1 98.58 27 CYS B N 1
ATOM 2285 C CA . CYS B 1 27 ? 14.948 -18.484 -15.457 1 98.58 27 CYS B CA 1
ATOM 2286 C C . CYS B 1 27 ? 16.337 -18.86 -14.954 1 98.58 27 CYS B C 1
ATOM 2288 O O . CYS B 1 27 ? 17.068 -19.59 -15.626 1 98.58 27 CYS B O 1
ATOM 2290 N N . LYS B 1 28 ? 16.666 -18.427 -13.782 1 98.21 28 LYS B N 1
ATOM 2291 C CA . LYS B 1 28 ? 17.985 -18.687 -13.213 1 98.21 28 LYS B CA 1
ATOM 2292 C C . LYS B 1 28 ? 18.013 -20.025 -12.479 1 98.21 28 LYS B C 1
ATOM 2294 O O . LYS B 1 28 ? 19.063 -20.663 -12.379 1 98.21 28 LYS B O 1
ATOM 2299 N N . ASN B 1 29 ? 16.863 -20.454 -12.008 1 97.82 29 ASN B N 1
ATOM 2300 C CA . ASN B 1 29 ? 16.929 -21.498 -10.991 1 97.82 29 ASN B CA 1
ATOM 2301 C C . ASN B 1 29 ? 16.096 -22.716 -11.382 1 97.82 29 ASN B C 1
ATOM 2303 O O . ASN B 1 29 ? 16.173 -23.76 -10.733 1 97.82 29 ASN B O 1
ATOM 2307 N N . PHE B 1 30 ? 15.26 -22.578 -12.433 1 97.41 30 PHE B N 1
ATOM 2308 C CA . PHE B 1 30 ? 14.401 -23.662 -12.892 1 97.41 30 PHE B CA 1
ATOM 2309 C C . PHE B 1 30 ? 14.957 -24.293 -14.163 1 97.41 30 PHE B C 1
ATOM 2311 O O . PHE B 1 30 ? 15.264 -23.591 -15.128 1 97.41 30 PHE B O 1
ATOM 2318 N N . GLU B 1 31 ? 15.185 -25.615 -14.116 1 95.3 31 GLU B N 1
ATOM 2319 C CA . GLU B 1 31 ? 15.654 -26.338 -15.295 1 95.3 31 GLU B CA 1
ATOM 2320 C C . GLU B 1 31 ? 14.503 -26.642 -16.249 1 95.3 31 GLU B C 1
ATOM 2322 O O . GLU B 1 31 ? 14.005 -27.769 -16.29 1 95.3 31 GLU B O 1
ATOM 2327 N N . GLY B 1 32 ? 14.094 -25.819 -17.103 1 96.98 32 GLY B N 1
ATOM 2328 C CA . GLY B 1 32 ? 13.007 -25.896 -18.067 1 96.98 32 GLY B CA 1
ATOM 2329 C C . GLY B 1 32 ? 12.65 -24.552 -18.672 1 96.98 32 GLY B C 1
ATOM 2330 O O . GLY B 1 32 ? 13.367 -23.568 -18.48 1 96.98 32 GLY B O 1
ATOM 2331 N N . ASP B 1 33 ? 11.629 -24.499 -19.401 1 98.17 33 ASP B N 1
ATOM 2332 C CA . ASP B 1 33 ? 11.171 -23.259 -20.021 1 98.17 33 ASP B CA 1
ATOM 2333 C C . ASP B 1 33 ? 10.265 -22.474 -19.075 1 98.17 33 ASP B C 1
ATOM 2335 O O . ASP B 1 33 ? 9.455 -23.061 -18.354 1 98.17 33 ASP B O 1
ATOM 2339 N N . VAL B 1 34 ? 10.471 -21.216 -19.073 1 98.77 34 VAL B N 1
ATOM 2340 C CA . VAL B 1 34 ? 9.616 -20.312 -18.31 1 98.77 34 VAL B CA 1
ATOM 2341 C C . VAL B 1 34 ? 8.752 -19.49 -19.264 1 98.77 34 VAL B C 1
ATOM 2343 O O . VAL B 1 34 ? 9.272 -18.791 -20.136 1 98.77 34 VAL B O 1
ATOM 2346 N N . ILE B 1 35 ? 7.466 -19.602 -19.112 1 98.77 35 ILE B N 1
ATOM 2347 C CA . ILE B 1 35 ? 6.518 -18.847 -19.925 1 98.77 35 ILE B CA 1
ATOM 2348 C C . ILE B 1 35 ? 6.069 -17.599 -19.168 1 98.77 35 ILE B C 1
ATOM 2350 O O . ILE B 1 35 ? 5.464 -17.698 -18.098 1 98.77 35 ILE B O 1
ATOM 2354 N N . LEU B 1 36 ? 6.417 -16.462 -19.688 1 98.68 36 LEU B N 1
ATOM 2355 C CA . LEU B 1 36 ? 5.904 -15.162 -19.27 1 98.68 36 LEU B CA 1
ATOM 2356 C C . LEU B 1 36 ? 4.564 -14.868 -19.934 1 98.68 36 LEU B C 1
ATOM 2358 O O . LEU B 1 36 ? 4.505 -14.622 -21.141 1 98.68 36 LEU B O 1
ATOM 2362 N N . ALA B 1 37 ? 3.468 -14.919 -19.164 1 98.43 37 ALA B N 1
ATOM 2363 C CA . ALA B 1 37 ? 2.133 -14.716 -19.72 1 98.43 37 ALA B CA 1
ATOM 2364 C C . ALA B 1 37 ? 1.577 -13.351 -19.326 1 98.43 37 ALA B C 1
ATOM 2366 O O . ALA B 1 37 ? 1.583 -12.988 -18.147 1 98.43 37 ALA B O 1
ATOM 2367 N N . ALA B 1 38 ? 1.121 -12.607 -20.251 1 96.99 38 ALA B N 1
ATOM 2368 C CA . ALA B 1 38 ? 0.576 -11.276 -19.994 1 96.99 38 ALA B CA 1
ATOM 2369 C C . ALA B 1 38 ? -0.407 -10.866 -21.087 1 96.99 38 ALA B C 1
ATOM 2371 O O . ALA B 1 38 ? -0.425 -11.458 -22.169 1 96.99 38 ALA B O 1
ATOM 2372 N N . ARG B 1 39 ? -1.148 -9.872 -20.789 1 93.53 39 ARG B N 1
ATOM 2373 C CA . ARG B 1 39 ? -2.237 -9.461 -21.669 1 93.53 39 ARG B CA 1
ATOM 2374 C C . ARG B 1 39 ? -1.722 -8.591 -22.81 1 93.53 39 ARG B C 1
ATOM 2376 O O . ARG B 1 39 ? -2.282 -8.602 -23.908 1 93.53 39 ARG B O 1
ATOM 2383 N N . ASP B 1 40 ? -0.69 -7.793 -22.545 1 93.14 40 ASP B N 1
ATOM 2384 C CA . ASP B 1 40 ? -0.156 -6.861 -23.534 1 93.14 40 ASP B CA 1
ATOM 2385 C C . ASP B 1 40 ? 1.062 -7.45 -24.242 1 93.14 40 ASP B C 1
ATOM 2387 O O . ASP B 1 40 ? 2.117 -7.628 -23.629 1 93.14 40 ASP B O 1
ATOM 2391 N N . GLU B 1 41 ? 0.949 -7.647 -25.478 1 94.04 41 GLU B N 1
ATOM 2392 C CA . GLU B 1 41 ? 2.021 -8.284 -26.237 1 94.04 41 GLU B CA 1
ATOM 2393 C C . GLU B 1 41 ? 3.258 -7.393 -26.299 1 94.04 41 GLU B C 1
ATOM 2395 O O . GLU B 1 41 ? 4.385 -7.876 -26.173 1 94.04 41 GLU B O 1
ATOM 2400 N N . GLY B 1 42 ? 3.042 -6.125 -26.6 1 95.23 42 GLY B N 1
ATOM 2401 C CA . GLY B 1 42 ? 4.166 -5.203 -26.65 1 95.23 42 GLY B CA 1
ATOM 2402 C C . GLY B 1 42 ? 4.96 -5.159 -25.358 1 95.23 42 GLY B C 1
ATOM 2403 O O . GLY B 1 42 ? 6.185 -5.294 -25.372 1 95.23 42 GLY B O 1
ATOM 2404 N N . ARG B 1 43 ? 4.31 -5.009 -24.239 1 94.07 43 ARG B N 1
ATOM 2405 C CA . ARG B 1 43 ? 4.967 -4.981 -22.936 1 94.07 43 ARG B CA 1
ATOM 2406 C C . ARG B 1 43 ? 5.599 -6.331 -22.612 1 94.07 43 ARG B C 1
ATOM 2408 O O . ARG B 1 43 ? 6.659 -6.391 -21.986 1 94.07 43 ARG B O 1
ATOM 2415 N N . GLY B 1 44 ? 4.894 -7.45 -22.992 1 96.81 44 GLY B N 1
ATOM 2416 C CA . GLY B 1 44 ? 5.439 -8.783 -22.785 1 96.81 44 GLY B CA 1
ATOM 2417 C C . GLY B 1 44 ? 6.744 -9.016 -23.523 1 96.81 44 GLY B C 1
ATOM 2418 O O . GLY B 1 44 ? 7.713 -9.507 -22.94 1 96.81 44 GLY B O 1
ATOM 2419 N N . MET B 1 45 ? 6.764 -8.602 -24.727 1 96.86 45 MET B N 1
ATOM 2420 C CA . MET B 1 45 ? 7.964 -8.782 -25.54 1 96.86 45 MET B CA 1
ATOM 2421 C C . MET B 1 45 ? 9.095 -7.885 -25.047 1 96.86 45 MET B C 1
ATOM 2423 O O . MET B 1 45 ? 10.263 -8.277 -25.078 1 96.86 45 MET B O 1
ATOM 2427 N N . ALA B 1 46 ? 8.742 -6.697 -24.653 1 97.09 46 ALA B N 1
ATOM 2428 C CA . ALA B 1 46 ? 9.746 -5.811 -24.071 1 97.09 46 ALA B CA 1
ATOM 2429 C C . ALA B 1 46 ? 10.374 -6.435 -22.828 1 97.09 46 ALA B C 1
ATOM 2431 O O . ALA B 1 46 ? 11.58 -6.308 -22.603 1 97.09 46 ALA B O 1
ATOM 2432 N N . ALA B 1 47 ? 9.583 -7.082 -21.997 1 97.14 47 ALA B N 1
ATOM 2433 C CA . ALA B 1 47 ? 10.082 -7.76 -20.803 1 97.14 47 ALA B CA 1
ATOM 2434 C C . ALA B 1 47 ? 11.02 -8.905 -21.175 1 97.14 47 ALA B C 1
ATOM 2436 O O . ALA B 1 47 ? 12.063 -9.091 -20.545 1 97.14 47 ALA B O 1
ATOM 2437 N N . VAL B 1 48 ? 10.683 -9.679 -22.17 1 98.06 48 VAL B N 1
ATOM 2438 C CA . VAL B 1 48 ? 11.526 -10.767 -22.654 1 98.06 48 VAL B CA 1
ATOM 2439 C C . VAL B 1 48 ? 12.873 -10.213 -23.112 1 98.06 48 VAL B C 1
ATOM 2441 O O . VAL B 1 48 ? 13.924 -10.776 -22.795 1 98.06 48 VAL B O 1
ATOM 2444 N N . GLU B 1 49 ? 12.82 -9.114 -23.813 1 97.65 49 GLU B N 1
ATOM 2445 C CA . GLU B 1 49 ? 14.044 -8.486 -24.303 1 97.65 49 GLU B CA 1
ATOM 2446 C C . GLU B 1 49 ? 14.923 -8.016 -23.148 1 97.65 49 GLU B C 1
ATOM 2448 O O . GLU B 1 49 ? 16.145 -8.176 -23.185 1 97.65 49 GLU B O 1
ATOM 2453 N N . GLU B 1 50 ? 14.319 -7.435 -22.213 1 97.2 50 GLU B N 1
ATOM 2454 C CA . GLU B 1 50 ? 15.066 -6.976 -21.046 1 97.2 50 GLU B CA 1
ATOM 2455 C C . GLU B 1 50 ? 15.776 -8.136 -20.353 1 97.2 50 GLU B C 1
ATOM 2457 O O . GLU B 1 50 ? 16.939 -8.015 -19.964 1 97.2 50 GLU B O 1
ATOM 2462 N N . LEU B 1 51 ? 15.119 -9.235 -20.17 1 98.14 51 LEU B N 1
ATOM 2463 C CA . LEU B 1 51 ? 15.688 -10.406 -19.513 1 98.14 51 LEU B CA 1
ATOM 2464 C C . LEU B 1 51 ? 16.762 -11.05 -20.383 1 98.14 51 LEU B C 1
ATOM 2466 O O . LEU B 1 51 ? 17.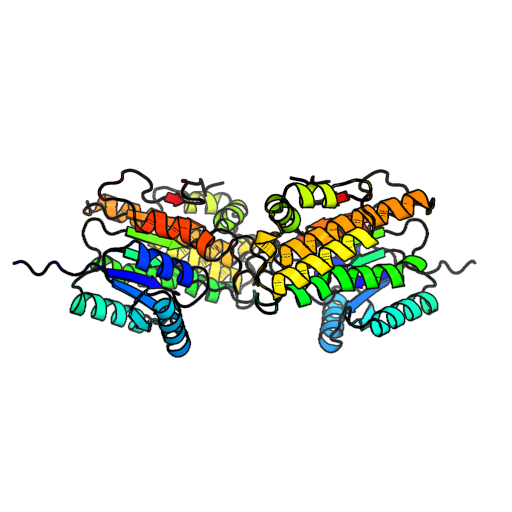739 -11.597 -19.867 1 98.14 51 LEU B O 1
ATOM 2470 N N . SER B 1 52 ? 16.585 -10.928 -21.657 1 97.71 52 SER B N 1
ATOM 2471 C CA . SER B 1 52 ? 17.571 -11.474 -22.584 1 97.71 52 SER B CA 1
ATOM 2472 C C . SER B 1 52 ? 18.919 -10.777 -22.43 1 97.71 52 SER B C 1
ATOM 2474 O O . SER B 1 52 ? 19.968 -11.397 -22.614 1 97.71 52 SER B O 1
ATOM 2476 N N . LYS B 1 53 ? 18.89 -9.512 -22.105 1 97.4 53 LYS B N 1
ATOM 2477 C CA . LYS B 1 53 ? 20.117 -8.754 -21.88 1 97.4 53 LYS B CA 1
ATOM 2478 C C . LYS B 1 53 ? 20.887 -9.298 -20.68 1 97.4 53 LYS B C 1
ATOM 2480 O O . LYS B 1 53 ? 22.097 -9.09 -20.566 1 97.4 53 LYS B O 1
ATOM 2485 N N . GLU B 1 54 ? 20.201 -9.989 -19.817 1 96.97 54 GLU B N 1
ATOM 2486 C CA . GLU B 1 54 ? 20.826 -10.597 -18.646 1 96.97 54 GLU B CA 1
ATOM 2487 C C . GLU B 1 54 ? 21.208 -12.05 -18.917 1 96.97 54 GLU B C 1
ATOM 2489 O O . GLU B 1 54 ? 21.628 -12.767 -18.006 1 96.97 54 GLU B O 1
ATOM 2494 N N . GLY B 1 55 ? 20.942 -12.585 -20.169 1 97.67 55 GLY B N 1
ATOM 2495 C CA . GLY B 1 55 ? 21.249 -13.956 -20.545 1 97.67 55 GLY B CA 1
ATOM 2496 C C . GLY B 1 55 ? 20.131 -14.928 -20.222 1 97.67 55 GLY B C 1
ATOM 2497 O O . GLY B 1 55 ? 20.335 -16.144 -20.231 1 97.67 55 GLY B O 1
ATOM 2498 N N . LEU B 1 56 ? 18.957 -14.373 -19.861 1 98.08 56 LEU B N 1
ATOM 2499 C CA . LEU B 1 56 ? 17.786 -15.184 -19.543 1 98.08 56 LEU B CA 1
ATOM 2500 C C . LEU B 1 56 ? 16.83 -15.246 -20.729 1 98.08 56 LEU B C 1
ATOM 2502 O O . LEU B 1 56 ? 16.744 -14.298 -21.514 1 98.08 56 LEU B O 1
ATOM 2506 N N . HIS B 1 57 ? 16.088 -16.395 -20.899 1 96.37 57 HIS B N 1
ATOM 2507 C CA . HIS B 1 57 ? 15.315 -16.566 -22.125 1 96.37 57 HIS B CA 1
ATOM 2508 C C . HIS B 1 57 ? 13.925 -17.117 -21.828 1 96.37 57 HIS B C 1
ATOM 2510 O O . HIS B 1 57 ? 13.569 -18.201 -22.295 1 96.37 57 HIS B O 1
ATOM 2516 N N . PRO B 1 58 ? 13.13 -16.346 -21.162 1 98.36 58 PRO B N 1
ATOM 2517 C CA . PRO B 1 58 ? 11.728 -16.757 -21.057 1 98.36 58 PRO B CA 1
ATOM 2518 C C . PRO B 1 58 ? 10.995 -16.7 -22.395 1 98.36 58 PRO B C 1
ATOM 2520 O O . PRO B 1 58 ? 11.456 -16.039 -23.328 1 98.36 58 PRO B O 1
ATOM 2523 N N . LYS B 1 59 ? 9.953 -17.453 -22.505 1 98.08 59 LYS B N 1
ATOM 2524 C CA . LYS B 1 59 ? 9.061 -17.392 -23.66 1 98.08 59 LYS B CA 1
ATOM 2525 C C . LYS B 1 59 ? 7.799 -16.596 -23.338 1 98.08 59 LYS B C 1
ATOM 2527 O O . LYS B 1 59 ? 7.271 -16.683 -22.227 1 98.08 59 LYS B O 1
ATOM 2532 N N . PHE B 1 60 ? 7.328 -15.839 -24.33 1 98.36 60 PHE B N 1
ATOM 2533 C CA . PHE B 1 60 ? 6.123 -15.045 -24.125 1 98.36 60 PHE B CA 1
ATOM 2534 C C . PHE B 1 60 ? 4.888 -15.801 -24.6 1 98.36 60 PHE B C 1
ATOM 2536 O O . PHE B 1 60 ? 4.918 -16.454 -25.646 1 98.36 60 PHE B O 1
ATOM 2543 N N . HIS B 1 61 ? 3.846 -15.758 -23.864 1 98.37 61 HIS B N 1
ATOM 2544 C CA . HIS B 1 61 ? 2.523 -16.191 -24.301 1 98.37 61 HIS B CA 1
ATOM 2545 C C . HIS B 1 61 ? 1.459 -15.16 -23.941 1 98.37 61 HIS B C 1
ATOM 2547 O O . HIS B 1 61 ? 1.438 -14.65 -22.818 1 98.37 61 HIS B O 1
ATOM 2553 N N . HIS B 1 62 ? 0.589 -14.812 -24.851 1 97.31 62 HIS B N 1
ATOM 2554 C CA . HIS B 1 62 ? -0.51 -13.886 -24.602 1 97.31 62 HIS B CA 1
ATOM 2555 C C . HIS B 1 62 ? -1.558 -14.508 -23.685 1 97.31 62 HIS B C 1
ATOM 2557 O O . HIS B 1 62 ? -2.029 -15.619 -23.938 1 97.31 62 HIS B O 1
ATOM 2563 N N . LEU B 1 63 ? -1.953 -13.803 -22.656 1 97.73 63 LEU B N 1
ATOM 2564 C CA . LEU B 1 63 ? -2.978 -14.275 -21.731 1 97.73 63 LEU B CA 1
ATOM 2565 C C . LEU B 1 63 ? -3.796 -13.109 -21.185 1 97.73 63 LEU B C 1
ATOM 2567 O O . LEU B 1 63 ? -3.255 -12.224 -20.518 1 97.73 63 LEU B O 1
ATOM 2571 N N . ASP B 1 64 ? -5.032 -13.056 -21.538 1 93.86 64 ASP B N 1
ATOM 2572 C CA . ASP B 1 64 ? -6.028 -12.261 -20.826 1 93.86 64 ASP B CA 1
ATOM 2573 C C . ASP B 1 64 ? -6.795 -13.115 -19.819 1 93.86 64 ASP B C 1
ATOM 2575 O O . ASP B 1 64 ? -7.693 -13.872 -20.196 1 93.86 64 ASP B O 1
ATOM 2579 N N . ILE B 1 65 ? -6.499 -12.945 -18.557 1 94.51 65 ILE B N 1
ATOM 2580 C CA . ILE B 1 65 ? -7.017 -13.846 -17.534 1 94.51 65 ILE B CA 1
ATOM 2581 C C . ILE B 1 65 ? -8.526 -13.662 -17.399 1 94.51 65 ILE B C 1
ATOM 2583 O O . ILE B 1 65 ? -9.217 -14.526 -16.853 1 94.51 65 ILE B O 1
ATOM 2587 N N . LEU B 1 66 ? -9.065 -12.555 -17.893 1 91.74 66 LEU B N 1
ATOM 2588 C CA . LEU B 1 66 ? -10.496 -12.293 -17.796 1 91.74 66 LEU B CA 1
ATOM 2589 C C . LEU B 1 66 ? -11.245 -12.916 -18.97 1 91.74 66 LEU B C 1
ATOM 2591 O O . LEU B 1 66 ? -12.476 -12.872 -19.02 1 91.74 66 LEU B O 1
ATOM 2595 N N . ASP B 1 67 ? -10.504 -13.504 -19.935 1 92.97 67 ASP B N 1
ATOM 2596 C CA . ASP B 1 67 ? -11.057 -14.17 -21.11 1 92.97 67 ASP B CA 1
ATOM 2597 C C . ASP B 1 67 ? -10.827 -15.678 -21.047 1 92.97 67 ASP B C 1
ATOM 2599 O O . ASP B 1 67 ? -9.723 -16.155 -21.318 1 92.97 67 ASP B O 1
ATOM 2603 N N . HIS B 1 68 ? -11.896 -16.386 -20.833 1 95.21 68 HIS B N 1
ATOM 2604 C CA . HIS B 1 68 ? -11.817 -17.836 -20.696 1 95.21 68 HIS B CA 1
ATOM 2605 C C . HIS B 1 68 ? -11.164 -18.47 -21.92 1 95.21 68 HIS B C 1
ATOM 2607 O O . HIS B 1 68 ? -10.382 -19.415 -21.792 1 95.21 68 HIS B O 1
ATOM 2613 N N . SER B 1 69 ? -11.449 -17.981 -23.094 1 95.85 69 SER B N 1
ATOM 2614 C CA . SER B 1 69 ? -10.888 -18.543 -24.318 1 95.85 69 SER B CA 1
ATOM 2615 C C . SER B 1 69 ? -9.378 -18.34 -24.378 1 95.85 69 SER B C 1
ATOM 2617 O O . SER B 1 69 ? -8.657 -19.167 -24.94 1 95.85 69 SER B O 1
ATOM 2619 N N . SER B 1 70 ? -8.957 -17.21 -23.828 1 96.91 70 SER B N 1
ATOM 2620 C CA . SER B 1 70 ? -7.522 -16.958 -23.757 1 96.91 70 SER B CA 1
ATOM 2621 C C . SER B 1 70 ? -6.824 -17.981 -22.867 1 96.91 70 SER B C 1
ATOM 2623 O O . SER B 1 70 ? -5.739 -18.463 -23.199 1 96.91 70 SER B O 1
ATOM 2625 N N . ILE B 1 71 ? -7.415 -18.403 -21.762 1 97.59 71 ILE B N 1
ATOM 2626 C CA . ILE B 1 71 ? -6.87 -19.402 -20.849 1 97.59 71 ILE B CA 1
ATOM 2627 C C . ILE B 1 71 ? -6.836 -20.765 -21.537 1 97.59 71 ILE B C 1
ATOM 2629 O O . ILE B 1 71 ? -5.855 -21.503 -21.417 1 97.59 71 ILE B O 1
ATOM 2633 N N . VAL B 1 72 ? -7.85 -21.049 -22.261 1 97.5 72 VAL B N 1
ATOM 2634 C CA . VAL B 1 72 ? -7.933 -22.315 -22.983 1 97.5 72 VAL B CA 1
ATOM 2635 C C . VAL B 1 72 ? -6.829 -22.383 -24.035 1 97.5 72 VAL B C 1
ATOM 2637 O O . VAL B 1 72 ? -6.22 -23.436 -24.238 1 97.5 72 VAL B O 1
ATOM 2640 N N . ARG B 1 73 ? -6.586 -21.258 -24.713 1 97.72 73 ARG B N 1
ATOM 2641 C CA . ARG B 1 73 ? -5.508 -21.227 -25.696 1 97.72 73 ARG B CA 1
ATOM 2642 C C . ARG B 1 73 ? -4.162 -21.522 -25.041 1 97.72 73 ARG B C 1
ATOM 2644 O O . ARG B 1 73 ? -3.319 -22.207 -25.624 1 97.72 73 ARG B O 1
ATOM 2651 N N . LEU B 1 74 ? -3.94 -20.991 -23.892 1 98.19 74 LEU B N 1
ATOM 2652 C CA . LEU B 1 74 ? -2.714 -21.296 -23.162 1 98.19 74 LEU B CA 1
ATOM 2653 C C . LEU B 1 74 ? -2.643 -22.78 -22.816 1 98.19 74 LEU B C 1
ATOM 2655 O O . LEU B 1 74 ? -1.593 -23.408 -22.969 1 98.19 74 LEU B O 1
ATOM 2659 N N . ARG B 1 75 ? -3.765 -23.314 -22.291 1 98.41 75 ARG B N 1
ATOM 2660 C CA . ARG B 1 75 ? -3.832 -24.738 -21.979 1 98.41 75 ARG B CA 1
ATOM 2661 C C . ARG B 1 75 ? -3.458 -25.582 -23.192 1 98.41 75 ARG B C 1
ATOM 2663 O O . ARG B 1 75 ? -2.635 -26.495 -23.09 1 98.41 75 ARG B O 1
ATOM 2670 N N . ASP B 1 76 ? -4.049 -25.251 -24.323 1 98.15 76 ASP B N 1
ATOM 2671 C CA . ASP B 1 76 ? -3.819 -26.018 -25.544 1 98.15 76 ASP B CA 1
ATOM 2672 C C . ASP B 1 76 ? -2.361 -25.917 -25.988 1 98.15 76 ASP B C 1
ATOM 2674 O O . ASP B 1 76 ? -1.775 -26.904 -26.438 1 98.15 76 ASP B O 1
ATOM 2678 N N . PHE B 1 77 ? -1.813 -24.785 -25.908 1 97.77 77 PHE B N 1
ATOM 2679 C CA . PHE B 1 77 ? -0.408 -24.575 -26.236 1 97.77 77 PHE B CA 1
ATOM 2680 C C . PHE B 1 77 ? 0.488 -25.441 -25.359 1 97.77 77 PHE B C 1
ATOM 2682 O O . PHE B 1 77 ? 1.394 -26.111 -25.859 1 97.77 77 PHE B O 1
ATOM 2689 N N . LEU B 1 78 ? 0.269 -25.469 -24.046 1 97.94 78 LEU B N 1
ATOM 2690 C CA . LEU B 1 78 ? 1.059 -26.252 -23.103 1 97.94 78 LEU B CA 1
ATOM 2691 C C . LEU B 1 78 ? 0.921 -27.744 -23.384 1 97.94 78 LEU B C 1
ATOM 2693 O O . LEU B 1 78 ? 1.906 -28.484 -23.335 1 97.94 78 LEU B O 1
ATOM 2697 N N . GLN B 1 79 ? -0.312 -28.153 -23.651 1 97.23 79 GLN B N 1
ATOM 2698 C CA . GLN B 1 79 ? -0.567 -29.56 -23.942 1 97.23 79 GLN B CA 1
ATOM 2699 C C . GLN B 1 79 ? 0.156 -29.999 -25.212 1 97.23 79 GLN B C 1
ATOM 2701 O O . GLN B 1 79 ? 0.768 -31.069 -25.246 1 97.23 79 GLN B O 1
ATOM 2706 N N . SER B 1 80 ? 0.102 -29.181 -26.238 1 97.16 80 SER B N 1
ATOM 2707 C CA . SER B 1 80 ? 0.65 -29.556 -27.538 1 97.16 80 SER B CA 1
ATOM 2708 C C . SER B 1 80 ? 2.172 -29.47 -27.541 1 97.16 80 SER B C 1
ATOM 2710 O O . SER B 1 80 ? 2.844 -30.285 -28.177 1 97.16 80 SER B O 1
ATOM 2712 N N . THR B 1 81 ? 2.717 -28.533 -26.813 1 96.49 81 THR B N 1
ATOM 2713 C CA . THR B 1 81 ? 4.146 -28.252 -26.904 1 96.49 81 THR B CA 1
ATOM 2714 C C . THR B 1 81 ? 4.912 -28.988 -25.808 1 96.49 81 THR B C 1
ATOM 2716 O O . THR B 1 81 ? 6.007 -29.502 -26.047 1 96.49 81 THR B O 1
ATOM 2719 N N . TYR B 1 82 ? 4.364 -29.084 -24.641 1 96.94 82 TYR B N 1
ATOM 2720 C CA . TYR B 1 82 ? 5.128 -29.594 -23.507 1 96.94 82 TYR B CA 1
ATOM 2721 C C . TYR B 1 82 ? 4.485 -30.853 -22.939 1 96.94 82 TYR B C 1
ATOM 2723 O O . TYR B 1 82 ? 5.093 -31.557 -22.13 1 96.94 82 TYR B O 1
ATOM 2731 N N . HIS B 1 83 ? 3.186 -31.11 -23.275 1 96.39 83 HIS B N 1
ATOM 2732 C CA . HIS B 1 83 ? 2.415 -32.263 -22.826 1 96.39 83 HIS B CA 1
ATOM 2733 C C . HIS B 1 83 ? 2.223 -32.242 -21.313 1 96.39 83 HIS B C 1
ATOM 2735 O O . HIS B 1 83 ? 2.224 -33.293 -20.668 1 96.39 83 HIS B O 1
ATOM 2741 N N . GLY B 1 84 ? 2.203 -31.011 -20.735 1 97.18 84 GLY B N 1
ATOM 2742 C CA . GLY B 1 84 ? 1.98 -30.901 -19.302 1 97.18 84 GLY B CA 1
ATOM 2743 C C . GLY B 1 84 ? 2.455 -29.582 -18.724 1 97.18 84 GLY B C 1
ATOM 2744 O O . GLY B 1 84 ? 2.767 -28.649 -19.467 1 97.18 84 GLY B O 1
ATOM 2745 N N . LEU B 1 85 ? 2.425 -29.472 -17.383 1 98.25 85 LEU B N 1
ATOM 2746 C CA . LEU B 1 85 ? 2.773 -28.272 -16.63 1 98.25 85 LEU B CA 1
ATOM 2747 C C . LEU B 1 85 ? 3.405 -28.635 -15.291 1 98.25 85 LEU B C 1
ATOM 2749 O O . LEU B 1 85 ? 2.852 -29.436 -14.534 1 98.25 85 LEU B O 1
ATOM 2753 N N . ASP B 1 86 ? 4.537 -28.069 -15.035 1 98.41 86 ASP B N 1
ATOM 2754 C CA . ASP B 1 86 ? 5.274 -28.449 -13.833 1 98.41 86 ASP B CA 1
ATOM 2755 C C . ASP B 1 86 ? 5.109 -27.402 -12.734 1 98.41 86 ASP B C 1
ATOM 2757 O O . ASP B 1 86 ? 5.127 -27.733 -11.546 1 98.41 86 ASP B O 1
ATOM 2761 N N . LEU B 1 87 ? 5.044 -26.118 -13.173 1 98.55 87 LEU B N 1
ATOM 2762 C CA . LEU B 1 87 ? 4.993 -25.007 -12.229 1 98.55 87 LEU B CA 1
ATOM 2763 C C . LEU B 1 87 ? 4.02 -23.933 -12.704 1 98.55 87 LEU B C 1
ATOM 2765 O O . LEU B 1 87 ? 4.061 -23.524 -13.867 1 98.55 87 LEU B O 1
ATOM 2769 N N . LEU B 1 88 ? 3.075 -23.542 -11.824 1 98.82 88 LEU B N 1
ATOM 2770 C CA . LEU B 1 88 ? 2.146 -22.451 -12.098 1 98.82 88 LEU B CA 1
ATOM 2771 C C . LEU B 1 88 ? 2.191 -21.407 -10.988 1 98.82 88 LEU B C 1
ATOM 2773 O O . LEU B 1 88 ? 1.947 -21.724 -9.821 1 98.82 88 LEU B O 1
ATOM 2777 N N . VAL B 1 89 ? 2.59 -20.192 -11.342 1 98.86 89 VAL B N 1
ATOM 2778 C CA . VAL B 1 89 ? 2.495 -19.073 -10.41 1 98.86 89 VAL B CA 1
ATOM 2779 C C . VAL B 1 89 ? 1.395 -18.116 -10.862 1 98.86 89 VAL B C 1
ATOM 2781 O O . VAL B 1 89 ? 1.551 -17.407 -11.859 1 98.86 89 VAL B O 1
ATOM 2784 N N . ASN B 1 90 ? 0.305 -18.123 -10.171 1 98.7 90 ASN B N 1
ATOM 2785 C CA . ASN B 1 90 ? -0.763 -17.152 -10.384 1 98.7 90 ASN B CA 1
ATOM 2786 C C . ASN B 1 90 ? -0.47 -15.832 -9.676 1 98.7 90 ASN B C 1
ATOM 2788 O O . ASN B 1 90 ? -0.835 -15.652 -8.513 1 98.7 90 ASN B O 1
ATOM 2792 N N . ASN B 1 91 ? 0.069 -14.895 -10.412 1 97.41 91 ASN B N 1
ATOM 2793 C CA . ASN B 1 91 ? 0.57 -13.652 -9.836 1 97.41 91 ASN B CA 1
ATOM 2794 C C . ASN B 1 91 ? -0.279 -12.456 -10.257 1 97.41 91 ASN B C 1
ATOM 2796 O O . ASN B 1 91 ? -0.259 -11.413 -9.602 1 97.41 91 ASN B O 1
ATOM 2800 N N . MET B 1 92 ? -1.003 -12.577 -11.379 1 90.84 92 MET B N 1
ATOM 2801 C CA . MET B 1 92 ? -1.766 -11.446 -11.9 1 90.84 92 MET B CA 1
ATOM 2802 C C . MET B 1 92 ? -2.769 -10.946 -10.866 1 90.84 92 MET B C 1
ATOM 2804 O O . MET B 1 92 ? -3.457 -11.742 -10.226 1 90.84 92 MET B O 1
ATOM 2808 N N . SER B 1 93 ? -2.701 -9.637 -10.59 1 86.59 93 SER B N 1
ATOM 2809 C CA . SER B 1 93 ? -3.656 -9.001 -9.688 1 86.59 93 SER B CA 1
ATOM 2810 C C . SER B 1 93 ? -3.948 -7.567 -10.114 1 86.59 93 SER B C 1
ATOM 2812 O O . SER B 1 93 ? -3.164 -6.96 -10.848 1 86.59 93 SER B O 1
ATOM 2814 N N . SER B 1 94 ? -5.077 -7.099 -9.829 1 79.63 94 SER B N 1
ATOM 2815 C CA . SER B 1 94 ? -5.442 -5.714 -10.108 1 79.63 94 SER B CA 1
ATOM 2816 C C . SER B 1 94 ? -6.351 -5.152 -9.02 1 79.63 94 SER B C 1
ATOM 2818 O O . SER B 1 94 ? -6.978 -5.908 -8.275 1 79.63 94 SER B O 1
ATOM 2820 N N . THR B 1 95 ? -6.216 -3.784 -8.829 1 73.04 95 THR B N 1
ATOM 2821 C CA . THR B 1 95 ? -7.13 -3.079 -7.938 1 73.04 95 THR B CA 1
ATOM 2822 C C . THR B 1 95 ? -7.847 -1.953 -8.679 1 73.04 95 THR B C 1
ATOM 2824 O O . THR B 1 95 ? -7.319 -1.407 -9.65 1 73.04 95 THR B O 1
ATOM 2827 N N . ALA B 1 96 ? -9.207 -1.806 -8.529 1 62.1 96 ALA B N 1
ATOM 2828 C CA . ALA B 1 96 ? -9.961 -0.712 -9.136 1 62.1 96 ALA B CA 1
ATOM 2829 C C . ALA B 1 96 ? -10.49 0.246 -8.072 1 62.1 96 ALA B C 1
ATOM 2831 O O . ALA B 1 96 ? -10.6 -0.119 -6.899 1 62.1 96 ALA B O 1
ATOM 2832 N N . PRO B 1 97 ? -10.795 1.569 -8.508 1 54.7 97 PRO B N 1
ATOM 2833 C CA . PRO B 1 97 ? -11.472 2.477 -7.579 1 54.7 97 PRO B CA 1
ATOM 2834 C C . PRO B 1 97 ? -12.743 1.874 -6.985 1 54.7 97 PRO B C 1
ATOM 2836 O O . PRO B 1 97 ? -13.361 1 -7.599 1 54.7 97 PRO B O 1
ATOM 2839 N N . PHE B 1 98 ? -13.12 2.288 -5.784 1 50.49 98 PHE B N 1
ATOM 2840 C CA . PHE B 1 98 ? -14.147 1.692 -4.937 1 50.49 98 PHE B CA 1
ATOM 2841 C C . PHE B 1 98 ? -15.457 1.542 -5.701 1 50.49 98 PHE B C 1
ATOM 2843 O O . PHE B 1 98 ? -16.107 0.496 -5.63 1 50.49 98 PHE B O 1
ATOM 2850 N N . SER B 1 99 ? -15.995 2.565 -6.317 1 49.58 99 SER B N 1
ATOM 2851 C CA . SER B 1 99 ? -17.33 2.439 -6.892 1 49.58 99 SER B CA 1
ATOM 2852 C C . SER B 1 99 ? -17.411 1.253 -7.847 1 49.58 99 SER B C 1
ATOM 2854 O O . SER B 1 99 ? -18.454 0.603 -7.951 1 49.58 99 SER B O 1
ATOM 2856 N N . GLU B 1 100 ? -16.46 1.045 -8.463 1 57.02 100 GLU B N 1
ATOM 2857 C CA . GLU B 1 100 ? -16.381 -0.031 -9.447 1 57.02 100 GLU B CA 1
ATOM 2858 C C . GLU B 1 100 ? -15.542 -1.194 -8.927 1 57.02 100 GLU B C 1
ATOM 2860 O O . GLU B 1 100 ? -15.536 -2.276 -9.519 1 57.02 100 GLU B O 1
ATOM 2865 N N . GLN B 1 101 ? -15.275 -1.17 -7.557 1 64.06 101 GLN B N 1
ATOM 2866 C CA . GLN B 1 101 ? -14.016 -1.717 -7.063 1 64.06 101 GLN B CA 1
ATOM 2867 C C . GLN B 1 101 ? -14.171 -3.183 -6.669 1 64.06 101 GLN B C 1
ATOM 2869 O O . GLN B 1 101 ? -13.396 -4.035 -7.11 1 64.06 101 GLN B O 1
ATOM 2874 N N . ALA B 1 102 ? -15.566 -3.543 -6.247 1 77.72 102 ALA B N 1
ATOM 2875 C CA . ALA B 1 102 ? -15.582 -4.897 -5.7 1 77.72 102 ALA B CA 1
ATOM 2876 C C . ALA B 1 102 ? -15.724 -5.935 -6.81 1 77.72 102 ALA B C 1
ATOM 2878 O O . ALA B 1 102 ? -15.058 -6.973 -6.786 1 77.72 102 ALA B O 1
ATOM 2879 N N . GLU B 1 103 ? -16.586 -5.692 -7.826 1 82.97 103 GLU B N 1
ATOM 2880 C CA . GLU B 1 103 ? -16.826 -6.638 -8.912 1 82.97 103 GLU B CA 1
ATOM 2881 C C . GLU B 1 103 ? -15.558 -6.879 -9.725 1 82.97 103 GLU B C 1
ATOM 2883 O O . GLU B 1 103 ? -15.125 -8.022 -9.886 1 82.97 103 GLU B O 1
ATOM 2888 N N . MET B 1 104 ? -15.028 -5.839 -10.117 1 81.03 104 MET B N 1
ATOM 2889 C CA . MET B 1 104 ? -13.858 -5.972 -10.98 1 81.03 104 MET B CA 1
ATOM 2890 C C . MET B 1 104 ? -12.677 -6.551 -10.21 1 81.03 104 MET B C 1
ATOM 2892 O O . MET B 1 104 ? -11.925 -7.37 -10.742 1 81.03 104 MET B O 1
ATOM 2896 N N . THR B 1 105 ? -12.5 -6.15 -9.02 1 85.83 105 THR B N 1
ATOM 2897 C CA . THR B 1 105 ? -11.391 -6.638 -8.207 1 85.83 105 THR B CA 1
ATOM 2898 C C . THR B 1 105 ? -11.544 -8.129 -7.922 1 85.83 105 THR B C 1
ATOM 2900 O O . THR B 1 105 ? -10.602 -8.902 -8.109 1 85.83 105 THR B O 1
ATOM 2903 N N . CYS B 1 106 ? -12.733 -8.561 -7.583 1 90.43 106 CYS B N 1
ATOM 2904 C CA . CYS B 1 106 ? -12.957 -9.975 -7.302 1 90.43 106 CYS B CA 1
ATOM 2905 C C . CYS B 1 106 ? -12.934 -10.796 -8.585 1 90.43 106 CYS B C 1
ATOM 2907 O O . CYS B 1 106 ? -12.475 -11.94 -8.587 1 90.43 106 CYS B O 1
ATOM 2909 N N . LYS B 1 107 ? -13.478 -10.205 -9.615 1 90.39 107 LYS B N 1
ATOM 2910 C CA . LYS B 1 107 ? -13.445 -10.88 -10.909 1 90.39 107 LYS B CA 1
ATOM 2911 C C . LYS B 1 107 ? -12.013 -11.202 -11.325 1 90.39 107 LYS B C 1
ATOM 2913 O O . LYS B 1 107 ? -11.719 -12.325 -11.739 1 90.39 107 LYS B O 1
ATOM 2918 N N . THR B 1 108 ? -11.169 -10.315 -11.147 1 90.03 108 THR B N 1
ATOM 2919 C CA . THR B 1 108 ? -9.792 -10.457 -11.606 1 90.03 108 THR B CA 1
ATOM 2920 C C . THR B 1 108 ? -8.987 -11.323 -10.642 1 90.03 108 THR B C 1
ATOM 2922 O O . THR B 1 108 ? -8.307 -12.262 -11.061 1 90.03 108 THR B O 1
ATOM 2925 N N . ASN B 1 109 ? -9.072 -11.025 -9.403 1 92.15 109 ASN B N 1
ATOM 2926 C CA . ASN B 1 109 ? -8.152 -11.621 -8.44 1 92.15 109 ASN B CA 1
ATOM 2927 C C . ASN B 1 109 ? -8.599 -13.021 -8.029 1 92.15 109 ASN B C 1
ATOM 2929 O O . ASN B 1 109 ? -7.769 -13.913 -7.844 1 92.15 109 ASN B O 1
ATOM 2933 N N . TYR B 1 110 ? -9.9 -13.202 -7.909 1 94.56 110 TYR B N 1
ATOM 2934 C CA . TYR B 1 110 ? -10.387 -14.484 -7.414 1 94.56 110 TYR B CA 1
ATOM 2935 C C . TYR B 1 110 ? -10.973 -15.319 -8.546 1 94.56 110 TYR B C 1
ATOM 2937 O O . TYR B 1 110 ? -10.477 -16.409 -8.843 1 94.56 110 TYR B O 1
ATOM 2945 N N . PHE B 1 111 ? -11.953 -14.831 -9.259 1 95.19 111 PHE B N 1
ATOM 2946 C CA . PHE B 1 111 ? -12.698 -15.641 -10.215 1 95.19 111 PHE B CA 1
ATOM 2947 C C . PHE B 1 111 ? -11.819 -16.025 -11.4 1 95.19 111 PHE B C 1
ATOM 2949 O O . PHE B 1 111 ? -11.855 -17.167 -11.861 1 95.19 111 PHE B O 1
ATOM 2956 N N . ALA B 1 112 ? -11.105 -15.079 -11.872 1 95.39 112 ALA B N 1
ATOM 2957 C CA . ALA B 1 112 ? -10.237 -15.372 -13.009 1 95.39 112 ALA B CA 1
ATOM 2958 C C . ALA B 1 112 ? -9.123 -16.338 -12.615 1 95.39 112 ALA B C 1
ATOM 2960 O O . ALA B 1 112 ? -8.726 -17.194 -13.409 1 95.39 112 ALA B O 1
ATOM 2961 N N . THR B 1 113 ? -8.584 -16.178 -11.436 1 96.95 113 THR B N 1
ATOM 2962 C CA . THR B 1 113 ? -7.569 -17.104 -10.947 1 96.95 113 THR B CA 1
ATOM 2963 C C . THR B 1 113 ? -8.144 -18.51 -10.802 1 96.95 113 THR B C 1
ATOM 2965 O O . THR B 1 113 ? -7.501 -19.492 -11.179 1 96.95 113 THR B O 1
ATOM 2968 N N . LEU B 1 114 ? -9.313 -18.606 -10.245 1 97.59 114 LEU B N 1
ATOM 2969 C CA . LEU B 1 114 ? -9.987 -19.895 -10.137 1 97.59 114 LEU B CA 1
ATOM 2970 C C . LEU B 1 114 ? -10.184 -20.523 -11.513 1 97.59 114 LEU B C 1
ATOM 2972 O O . LEU B 1 114 ? -9.929 -21.715 -11.698 1 97.59 114 LEU B O 1
ATOM 2976 N N . ASP B 1 115 ? -10.641 -19.728 -12.439 1 96.89 115 ASP B N 1
ATOM 2977 C CA . ASP B 1 115 ? -10.85 -20.201 -13.804 1 96.89 115 ASP B CA 1
ATOM 2978 C C . ASP B 1 115 ? -9.552 -20.733 -14.406 1 96.89 115 ASP B C 1
ATOM 2980 O O . ASP B 1 115 ? -9.539 -21.799 -15.025 1 96.89 115 ASP B O 1
ATOM 2984 N N . ALA B 1 116 ? -8.491 -20.015 -14.236 1 97.68 116 ALA B N 1
ATOM 2985 C CA . ALA B 1 116 ? -7.189 -20.451 -14.734 1 97.68 116 ALA B CA 1
ATOM 2986 C C . ALA B 1 116 ? -6.789 -21.792 -14.124 1 97.68 116 ALA B C 1
ATOM 2988 O O . ALA B 1 116 ? -6.311 -22.684 -14.829 1 97.68 116 ALA B O 1
ATOM 2989 N N . CYS B 1 117 ? -6.956 -21.933 -12.838 1 98.17 117 CYS B N 1
ATOM 2990 C CA . CYS B 1 117 ? -6.626 -23.185 -12.165 1 98.17 117 CYS B CA 1
ATOM 2991 C C . CYS B 1 117 ? -7.45 -24.338 -12.723 1 98.17 117 CYS B C 1
ATOM 2993 O O . CYS B 1 117 ? -6.91 -25.404 -13.026 1 98.17 117 CYS B O 1
ATOM 2995 N N . GLU B 1 118 ? -8.719 -24.091 -12.872 1 97.26 118 GLU B N 1
ATOM 2996 C CA . GLU B 1 118 ? -9.605 -25.144 -13.358 1 97.26 118 GLU B CA 1
ATOM 2997 C C . GLU B 1 118 ? -9.196 -25.61 -14.752 1 97.26 118 GLU B C 1
ATOM 2999 O O . GLU B 1 118 ? -9.257 -26.803 -15.057 1 97.26 118 GLU B O 1
ATOM 3004 N N . VAL B 1 119 ? -8.793 -24.694 -15.542 1 97.56 119 VAL B N 1
ATOM 3005 C CA . VAL B 1 119 ? -8.455 -24.995 -16.929 1 97.56 119 VAL B CA 1
ATOM 3006 C C . VAL B 1 119 ? -7.075 -25.645 -16.995 1 97.56 119 VAL B C 1
ATOM 3008 O O . VAL B 1 119 ? -6.847 -26.552 -17.8 1 97.56 119 VAL B O 1
ATOM 3011 N N . LEU B 1 120 ? -6.145 -25.328 -16.154 1 98.53 120 LEU B N 1
ATOM 3012 C CA . LEU B 1 120 ? -4.751 -25.725 -16.317 1 98.53 120 LEU B CA 1
ATOM 3013 C C . LEU B 1 120 ? -4.416 -26.914 -15.423 1 98.53 120 LEU B C 1
ATOM 3015 O O . LEU B 1 120 ? -3.45 -27.636 -15.68 1 98.53 120 LEU B O 1
ATOM 3019 N N . PHE B 1 121 ? -5.184 -27.141 -14.35 1 98.09 121 PHE B N 1
ATOM 3020 C CA . PHE B 1 121 ? -4.855 -28.158 -13.357 1 98.09 121 PHE B CA 1
ATOM 3021 C C . PHE B 1 121 ? -4.809 -29.541 -13.994 1 98.09 121 PHE B C 1
ATOM 3023 O O . PHE B 1 121 ? -3.965 -30.367 -13.637 1 98.09 121 PHE B O 1
ATOM 3030 N N . PRO B 1 122 ? -5.697 -29.83 -14.971 1 97.12 122 PRO B N 1
ATOM 3031 C CA . PRO B 1 122 ? -5.632 -31.154 -15.593 1 97.12 122 PRO B CA 1
ATOM 3032 C C . PRO B 1 122 ? -4.29 -31.422 -16.272 1 97.12 122 PRO B C 1
ATOM 3034 O O . PRO B 1 122 ? -3.964 -32.573 -16.57 1 97.12 122 PRO B O 1
ATOM 3037 N N . LEU B 1 123 ? -3.468 -30.392 -16.51 1 97.62 123 LEU B N 1
ATOM 3038 C CA . LEU B 1 123 ? -2.185 -30.544 -17.187 1 97.62 123 LEU B CA 1
ATOM 3039 C C . LEU B 1 123 ? -1.061 -30.761 -16.18 1 97.62 123 LEU B C 1
ATOM 3041 O O . LEU B 1 123 ? 0.071 -31.066 -16.563 1 97.62 123 LEU B O 1
ATOM 3045 N N . LEU B 1 124 ? -1.293 -30.617 -14.887 1 97.94 124 LEU B N 1
ATOM 3046 C CA . LEU B 1 124 ? -0.242 -30.706 -13.879 1 97.94 124 LEU B CA 1
ATOM 3047 C C . LEU B 1 124 ? 0.363 -32.106 -13.847 1 97.94 124 LEU B C 1
ATOM 3049 O O . LEU B 1 124 ? -0.364 -33.099 -13.781 1 97.94 124 LEU B O 1
ATOM 3053 N N . ARG B 1 125 ? 1.634 -32.152 -13.903 1 97.01 125 ARG B N 1
ATOM 3054 C CA . ARG B 1 125 ? 2.363 -33.413 -13.811 1 97.01 125 ARG B CA 1
ATOM 3055 C C . ARG B 1 125 ? 2.607 -33.799 -12.356 1 97.01 125 ARG B C 1
ATOM 3057 O O . ARG B 1 125 ? 2.477 -32.965 -11.457 1 97.01 125 ARG B O 1
ATOM 3064 N N . PRO B 1 126 ? 2.911 -35.054 -12.181 1 95.75 126 PRO B N 1
ATOM 3065 C CA . PRO B 1 126 ? 3.32 -35.427 -10.825 1 95.75 126 PRO B CA 1
ATOM 3066 C C . PRO B 1 126 ? 4.432 -34.535 -10.278 1 95.75 126 PRO B C 1
ATOM 3068 O O . PRO B 1 126 ? 5.345 -34.157 -11.016 1 95.75 126 PRO B O 1
ATOM 3071 N N . HIS B 1 127 ? 4.281 -34.111 -9.006 1 97.05 127 HIS B N 1
ATOM 3072 C CA . HIS B 1 127 ? 5.243 -33.292 -8.277 1 97.05 127 HIS B CA 1
ATOM 3073 C C . HIS B 1 127 ? 5.154 -31.829 -8.698 1 97.05 127 HIS B C 1
ATOM 3075 O O . HIS B 1 127 ? 6.044 -31.034 -8.388 1 97.05 127 HIS B O 1
ATOM 3081 N N . ALA B 1 128 ? 4.044 -31.417 -9.418 1 98.21 128 ALA B N 1
ATOM 3082 C CA . ALA B 1 128 ? 3.856 -30.028 -9.827 1 98.21 128 ALA B CA 1
ATOM 3083 C C . ALA B 1 128 ? 3.669 -29.119 -8.615 1 98.21 128 ALA B C 1
ATOM 3085 O O . ALA B 1 128 ? 3.213 -29.568 -7.561 1 98.21 128 ALA B O 1
ATOM 3086 N N . ARG B 1 129 ? 4.059 -27.861 -8.772 1 98.68 129 ARG B N 1
ATOM 3087 C CA . ARG B 1 129 ? 3.908 -26.823 -7.757 1 98.68 129 ARG B CA 1
ATOM 3088 C C . ARG B 1 129 ? 3.067 -25.664 -8.279 1 98.68 129 ARG B C 1
ATOM 3090 O O . ARG B 1 129 ? 3.265 -25.204 -9.406 1 98.68 129 ARG B O 1
ATOM 3097 N N . VAL B 1 130 ? 2.102 -25.237 -7.448 1 98.71 130 VAL B N 1
ATOM 3098 C CA . VAL B 1 130 ? 1.259 -24.083 -7.743 1 98.71 130 VAL B CA 1
ATOM 3099 C C . VAL B 1 130 ? 1.389 -23.049 -6.627 1 98.71 130 VAL B C 1
ATOM 3101 O O . VAL B 1 130 ? 1.283 -23.385 -5.445 1 98.71 130 VAL B O 1
ATOM 3104 N N . CYS B 1 131 ? 1.691 -21.873 -7.02 1 98.77 131 CYS B N 1
ATOM 3105 C CA . CYS B 1 131 ? 1.737 -20.752 -6.088 1 98.77 131 CYS B CA 1
ATOM 3106 C C . CYS B 1 131 ? 0.7 -19.697 -6.451 1 98.77 131 CYS B C 1
ATOM 3108 O O . CYS B 1 131 ? 0.754 -19.114 -7.535 1 98.77 131 CYS B O 1
ATOM 3110 N N . ASN B 1 132 ? -0.284 -19.484 -5.618 1 98.75 132 ASN B N 1
ATOM 3111 C CA . ASN B 1 132 ? -1.236 -18.386 -5.75 1 98.75 132 ASN B CA 1
ATOM 3112 C C . ASN B 1 132 ? -0.799 -17.165 -4.945 1 98.75 132 ASN B C 1
ATOM 3114 O O . ASN B 1 132 ? -0.743 -17.215 -3.715 1 98.75 132 ASN B O 1
ATOM 3118 N N . VAL B 1 133 ? -0.539 -16.031 -5.629 1 98.15 133 VAL B N 1
ATOM 3119 C CA . VAL B 1 133 ? -0.06 -14.841 -4.935 1 98.15 133 VAL B CA 1
ATOM 3120 C C . VAL B 1 133 ? -1.229 -14.136 -4.25 1 98.15 133 VAL B C 1
ATOM 3122 O O . VAL B 1 133 ? -2.129 -13.623 -4.918 1 98.15 133 VAL B O 1
ATOM 3125 N N . SER B 1 134 ? -1.244 -14.15 -2.967 1 97.57 134 SER B N 1
ATOM 3126 C CA . SER B 1 134 ? -2.198 -13.468 -2.099 1 97.57 134 SER B CA 1
ATOM 3127 C C . SER B 1 134 ? -1.572 -12.241 -1.446 1 97.57 134 SER B C 1
ATOM 3129 O O . SER B 1 134 ? -0.848 -11.485 -2.097 1 97.57 134 SER B O 1
ATOM 3131 N N . SER B 1 135 ? -1.965 -11.936 -0.215 1 95.56 135 SER B N 1
ATOM 3132 C CA . SER B 1 135 ? -1.463 -10.777 0.515 1 95.56 135 SER B CA 1
ATOM 3133 C C . SER B 1 135 ? -1.743 -10.901 2.009 1 95.56 135 SER B C 1
ATOM 3135 O O . SER B 1 135 ? -2.7 -11.563 2.414 1 95.56 135 SER B O 1
ATOM 3137 N N . THR B 1 136 ? -0.931 -10.209 2.822 1 94.5 136 THR B N 1
ATOM 3138 C CA . THR B 1 136 ? -1.239 -10.128 4.246 1 94.5 136 THR B CA 1
ATOM 3139 C C . THR B 1 136 ? -2.528 -9.344 4.476 1 94.5 136 THR B C 1
ATOM 3141 O O . THR B 1 136 ? -3.134 -9.436 5.545 1 94.5 136 THR B O 1
ATOM 3144 N N . VAL B 1 137 ? -2.959 -8.588 3.513 1 93.38 137 VAL B N 1
ATOM 3145 C CA . VAL B 1 137 ? -4.199 -7.827 3.626 1 93.38 137 VAL B CA 1
ATOM 3146 C C . VAL B 1 137 ? -5.369 -8.779 3.867 1 93.38 137 VAL B C 1
ATOM 3148 O O . VAL B 1 137 ? -6.394 -8.382 4.427 1 93.38 137 VAL B O 1
ATOM 3151 N N . CYS B 1 138 ? -5.215 -10.057 3.451 1 95.66 138 CYS B N 1
ATOM 3152 C CA . CYS B 1 138 ? -6.27 -11.03 3.711 1 95.66 138 CYS B CA 1
ATOM 3153 C C . CYS B 1 138 ? -6.474 -11.226 5.208 1 95.66 138 CYS B C 1
ATOM 3155 O O . CYS B 1 138 ? -7.601 -11.427 5.665 1 95.66 138 CYS B O 1
ATOM 3157 N N . GLN B 1 139 ? -5.42 -11.163 6.02 1 95.53 139 GLN B N 1
ATOM 3158 C CA . GLN B 1 139 ? -5.521 -11.308 7.468 1 95.53 139 GLN B CA 1
ATOM 3159 C C . GLN B 1 139 ? -6.315 -10.158 8.082 1 95.53 139 GLN B C 1
ATOM 3161 O O . GLN B 1 139 ? -7.195 -10.38 8.917 1 95.53 139 GLN B O 1
ATOM 3166 N N . TRP B 1 140 ? -6.042 -8.973 7.615 1 92.1 140 TRP B N 1
ATOM 3167 C CA . TRP B 1 140 ? -6.715 -7.789 8.14 1 92.1 140 TRP B CA 1
ATOM 3168 C C . TRP B 1 140 ? -8.191 -7.787 7.757 1 92.1 140 TRP B C 1
ATOM 3170 O O . TRP B 1 140 ? -9.049 -7.437 8.571 1 92.1 140 TRP B O 1
ATOM 3180 N N . SER B 1 141 ? -8.44 -8.117 6.532 1 93.85 141 SER B N 1
ATOM 3181 C CA . SER B 1 141 ? -9.82 -8.148 6.059 1 93.85 141 SER B CA 1
ATOM 3182 C C . SER B 1 141 ? -10.626 -9.227 6.776 1 93.85 141 SER B C 1
ATOM 3184 O O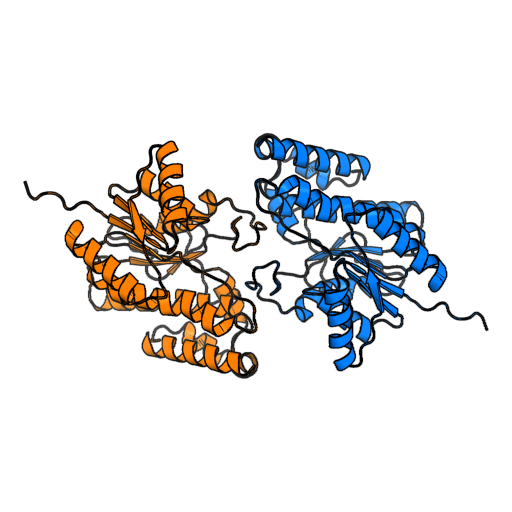 . SER B 1 141 ? -11.78 -9.004 7.146 1 93.85 141 SER B O 1
ATOM 3186 N N . LEU B 1 142 ? -10.013 -10.4 6.958 1 96.76 142 LEU B N 1
ATOM 3187 C CA . LEU B 1 142 ? -10.687 -11.464 7.694 1 96.76 142 LEU B CA 1
ATOM 3188 C C . LEU B 1 142 ? -11.037 -11.01 9.107 1 96.76 142 LEU B C 1
ATOM 3190 O O . LEU B 1 142 ? -12.137 -11.28 9.596 1 96.76 142 LEU B O 1
ATOM 3194 N N . ALA B 1 143 ? -10.107 -10.343 9.773 1 95.28 143 ALA B N 1
ATOM 3195 C CA . ALA B 1 143 ? -10.305 -9.881 11.144 1 95.28 143 ALA B CA 1
ATOM 3196 C C . ALA B 1 143 ? -11.501 -8.937 11.237 1 95.28 143 ALA B C 1
ATOM 3198 O O . ALA B 1 143 ? -12.122 -8.815 12.295 1 95.28 143 ALA B O 1
ATOM 3199 N N . LYS B 1 144 ? -11.863 -8.279 10.169 1 94.19 144 LYS B N 1
ATOM 3200 C CA . LYS B 1 144 ? -12.936 -7.289 10.161 1 94.19 144 LYS B CA 1
ATOM 3201 C C . LYS B 1 144 ? -14.263 -7.921 9.748 1 94.19 144 LYS B C 1
ATOM 3203 O O . LYS B 1 144 ? -15.303 -7.259 9.764 1 94.19 144 LYS B O 1
ATOM 3208 N N . CYS B 1 145 ? -14.263 -9.141 9.32 1 96.2 145 CYS B N 1
ATOM 3209 C CA . CYS B 1 145 ? -15.493 -9.85 8.984 1 96.2 145 CYS B CA 1
ATOM 3210 C C . CYS B 1 145 ? -16.239 -10.276 10.243 1 96.2 145 CYS B C 1
ATOM 3212 O O . CYS B 1 145 ? -15.657 -10.322 11.328 1 96.2 145 CYS B O 1
ATOM 3214 N N . SER B 1 146 ? -17.52 -10.597 10.113 1 97.46 146 SER B N 1
ATOM 3215 C CA . SER B 1 146 ? -18.303 -11.153 11.212 1 97.46 146 SER B CA 1
ATOM 3216 C C . SER B 1 146 ? -17.773 -12.521 11.63 1 97.46 146 SER B C 1
ATOM 3218 O O . SER B 1 146 ? -17.128 -13.211 10.839 1 97.46 146 SER B O 1
ATOM 3220 N N . ASP B 1 147 ? -18.072 -12.952 12.823 1 96.74 147 ASP B N 1
ATOM 3221 C CA . ASP B 1 147 ? -17.64 -14.248 13.338 1 96.74 147 ASP B CA 1
ATOM 3222 C C . ASP B 1 147 ? -18.179 -15.389 12.478 1 96.74 147 ASP B C 1
ATOM 3224 O O . ASP B 1 147 ? -17.503 -16.402 12.287 1 96.74 147 ASP B O 1
ATOM 3228 N N . VAL B 1 148 ? -19.352 -15.189 11.961 1 96.36 148 VAL B N 1
ATOM 3229 C CA . VAL B 1 148 ? -19.986 -16.217 11.143 1 96.36 148 VAL B CA 1
ATOM 3230 C C . VAL B 1 148 ? -19.189 -16.417 9.856 1 96.36 148 VAL B C 1
ATOM 3232 O O . VAL B 1 148 ? -18.897 -17.551 9.469 1 96.36 148 VAL B O 1
ATOM 3235 N N . LEU B 1 149 ? -18.815 -15.331 9.212 1 97.03 149 LEU B N 1
ATOM 3236 C CA . LEU B 1 149 ? -18.053 -15.419 7.971 1 97.03 149 LEU B CA 1
ATOM 3237 C C . LEU B 1 149 ? -16.648 -15.95 8.233 1 97.03 149 LEU B C 1
ATOM 3239 O O . LEU B 1 149 ? -16.129 -16.755 7.456 1 97.03 149 LEU B O 1
ATOM 3243 N N . LYS B 1 150 ? -16.069 -15.506 9.328 1 97.33 150 LYS B N 1
ATOM 3244 C CA . LYS B 1 150 ? -14.75 -16.009 9.701 1 97.33 150 LYS B CA 1
ATOM 3245 C C . LYS B 1 150 ? -14.763 -17.528 9.849 1 97.33 150 LYS B C 1
ATOM 3247 O O . LYS B 1 150 ? -13.854 -18.211 9.373 1 97.33 150 LYS B O 1
ATOM 3252 N N . ALA B 1 151 ? -15.761 -17.998 10.5 1 96.86 151 ALA B N 1
ATOM 3253 C CA . ALA B 1 151 ? -15.884 -19.437 10.72 1 96.86 151 ALA B CA 1
ATOM 3254 C C . ALA B 1 151 ? -16.029 -20.183 9.396 1 96.86 151 ALA B C 1
ATOM 3256 O O . ALA B 1 151 ? -15.491 -21.281 9.233 1 96.86 151 ALA B O 1
ATOM 3257 N N . LYS B 1 152 ? -16.725 -19.616 8.468 1 96.48 152 LYS B N 1
ATOM 3258 C CA . LYS B 1 152 ? -16.904 -20.246 7.163 1 96.48 152 LYS B CA 1
ATOM 3259 C C . LYS B 1 152 ? -15.591 -20.284 6.386 1 96.48 152 LYS B C 1
ATOM 3261 O O . LYS B 1 152 ? -15.208 -21.328 5.856 1 96.48 152 LYS B O 1
ATOM 3266 N N . PHE B 1 153 ? -14.914 -19.134 6.38 1 97.69 153 PHE B N 1
ATOM 3267 C CA . PHE B 1 153 ? -13.678 -19.027 5.613 1 97.69 153 PHE B CA 1
ATOM 3268 C C . PHE B 1 153 ? -12.604 -19.944 6.186 1 97.69 153 PHE B C 1
ATOM 3270 O O . PHE B 1 153 ? -11.784 -20.489 5.444 1 97.69 153 PHE B O 1
ATOM 3277 N N . THR B 1 154 ? -12.581 -20.114 7.49 1 96.02 154 THR B N 1
ATOM 3278 C CA . THR B 1 154 ? -11.465 -20.799 8.132 1 96.02 154 THR B CA 1
ATOM 3279 C C . THR B 1 154 ? -11.823 -22.252 8.432 1 96.02 154 THR B C 1
ATOM 3281 O O . THR B 1 154 ? -11.004 -23 8.97 1 96.02 154 THR B O 1
ATOM 3284 N N . GLY B 1 155 ? -13.031 -22.632 8.094 1 93.63 155 GLY B N 1
ATOM 3285 C CA . GLY B 1 155 ? -13.453 -24.009 8.296 1 93.63 155 GLY B CA 1
ATOM 3286 C C . GLY B 1 155 ? -12.716 -24.996 7.411 1 93.63 155 GLY B C 1
ATOM 3287 O O . GLY B 1 155 ? -12.386 -24.683 6.265 1 93.63 155 GLY B O 1
ATOM 3288 N N . THR B 1 156 ? -12.556 -26.17 7.894 1 91.17 156 THR B N 1
ATOM 3289 C CA . THR B 1 156 ? -11.821 -27.193 7.157 1 91.17 156 THR B CA 1
ATOM 3290 C C . THR B 1 156 ? -12.73 -27.893 6.151 1 91.17 156 THR B C 1
ATOM 3292 O O . THR B 1 156 ? -12.253 -28.613 5.271 1 91.17 156 THR B O 1
ATOM 3295 N N . ASP B 1 157 ? -13.993 -27.583 6.147 1 94.14 157 ASP B N 1
ATOM 3296 C CA . ASP B 1 157 ? -14.923 -28.324 5.3 1 94.14 157 ASP B CA 1
ATOM 3297 C C . ASP B 1 157 ? -15.499 -27.43 4.204 1 94.14 157 ASP B C 1
ATOM 3299 O O . ASP B 1 157 ? -16.338 -27.869 3.414 1 94.14 157 ASP B O 1
ATOM 3303 N N . ILE B 1 158 ? -15.079 -26.193 4.172 1 96.66 158 ILE B N 1
ATOM 3304 C CA . ILE B 1 158 ? -15.618 -25.308 3.145 1 96.66 158 ILE B CA 1
ATOM 3305 C C . ILE B 1 158 ? -15.279 -25.858 1.761 1 96.66 158 ILE B C 1
ATOM 3307 O O . ILE B 1 158 ? -14.164 -26.33 1.53 1 96.66 158 ILE B O 1
ATOM 3311 N N . THR B 1 159 ? -16.282 -25.811 0.841 1 97.36 159 THR B N 1
ATOM 3312 C CA . THR B 1 159 ? -16.103 -26.284 -0.526 1 97.36 159 THR B CA 1
ATOM 3313 C C . THR B 1 159 ? -15.864 -25.115 -1.477 1 97.36 159 THR B C 1
ATOM 3315 O O . THR B 1 159 ? -16.107 -23.96 -1.122 1 97.36 159 THR B O 1
ATOM 3318 N N . MET B 1 160 ? -15.421 -25.448 -2.616 1 97.62 160 MET B N 1
ATOM 3319 C CA . MET B 1 160 ? -15.194 -24.409 -3.617 1 97.62 160 MET B CA 1
ATOM 3320 C C . MET B 1 160 ? -16.501 -23.716 -3.988 1 97.62 160 MET B C 1
ATOM 3322 O O . MET B 1 160 ? -16.531 -22.5 -4.181 1 97.62 160 MET B O 1
ATOM 3326 N N . ASP B 1 161 ? -17.581 -24.484 -4.098 1 97.02 161 ASP B N 1
ATOM 3327 C CA . ASP B 1 161 ? -18.891 -23.925 -4.418 1 97.02 161 ASP B CA 1
ATOM 3328 C C . ASP B 1 161 ? -19.35 -22.948 -3.339 1 97.02 161 ASP B C 1
ATOM 3330 O O . ASP B 1 161 ? -19.897 -21.887 -3.646 1 97.02 161 ASP B O 1
ATOM 3334 N N . GLU B 1 162 ? -19.17 -23.348 -2.112 1 97.27 162 GLU B N 1
ATOM 3335 C CA . GLU B 1 162 ? -19.544 -22.476 -1.003 1 97.27 162 GLU B CA 1
ATOM 3336 C C . GLU B 1 162 ? -18.736 -21.181 -1.023 1 97.27 162 GLU B C 1
ATOM 3338 O O . GLU B 1 162 ? -19.294 -20.094 -0.863 1 97.27 162 GLU B O 1
ATOM 3343 N N . LEU B 1 163 ? -17.411 -21.338 -1.185 1 98.09 163 LEU B N 1
ATOM 3344 C CA . LEU B 1 163 ? -16.558 -20.156 -1.25 1 98.09 163 LEU B CA 1
ATOM 3345 C C . LEU B 1 163 ? -16.997 -19.23 -2.379 1 98.09 163 LEU B C 1
ATOM 3347 O O . LEU B 1 163 ? -17.126 -18.02 -2.18 1 98.09 163 LEU B O 1
ATOM 3351 N N . THR B 1 164 ? -17.215 -19.788 -3.566 1 97.52 164 THR B N 1
ATOM 3352 C CA . THR B 1 164 ? -17.636 -19.006 -4.723 1 97.52 164 THR B CA 1
ATOM 3353 C C . THR B 1 164 ? -18.956 -18.293 -4.442 1 97.52 164 THR B C 1
ATOM 3355 O O . THR B 1 164 ? -19.14 -17.138 -4.834 1 97.52 164 THR B O 1
ATOM 3358 N N . GLY B 1 165 ? -19.876 -18.961 -3.763 1 96.93 165 GLY B N 1
ATOM 3359 C CA . GLY B 1 165 ? -21.13 -18.345 -3.36 1 96.93 165 GLY B CA 1
ATOM 3360 C C . GLY B 1 165 ? -20.941 -17.154 -2.44 1 96.93 165 GLY B C 1
ATOM 3361 O O . GLY B 1 165 ? -21.589 -16.12 -2.614 1 96.93 165 GLY B O 1
ATOM 3362 N N . ILE B 1 166 ? -20.052 -17.299 -1.436 1 97.61 166 ILE B N 1
ATOM 3363 C CA . ILE B 1 166 ? -19.786 -16.218 -0.493 1 97.61 166 ILE B CA 1
ATOM 3364 C C . ILE B 1 166 ? -19.174 -15.029 -1.229 1 97.61 166 ILE B C 1
ATOM 3366 O O . ILE B 1 166 ? -19.546 -13.88 -0.983 1 97.61 166 ILE B O 1
ATOM 3370 N N . MET B 1 167 ? -18.236 -15.33 -2.187 1 96.43 167 MET B N 1
ATOM 3371 C CA . MET B 1 167 ? -17.582 -14.26 -2.934 1 96.43 167 MET B CA 1
ATOM 3372 C C . MET B 1 167 ? -18.58 -13.533 -3.829 1 96.43 167 MET B C 1
ATOM 3374 O O . MET B 1 167 ? -18.514 -12.311 -3.975 1 96.43 167 MET B O 1
ATOM 3378 N N . LYS B 1 168 ? -19.532 -14.252 -4.423 1 95.12 168 LYS B N 1
ATOM 3379 C CA . LYS B 1 168 ? -20.597 -13.636 -5.21 1 95.12 168 LYS B CA 1
ATOM 3380 C C . LYS B 1 168 ? -21.481 -12.749 -4.338 1 95.12 168 LYS B C 1
ATOM 3382 O O . LYS B 1 168 ? -21.872 -11.655 -4.752 1 95.12 168 LYS B O 1
ATOM 3387 N N . LYS B 1 169 ? -21.788 -13.236 -3.161 1 95.32 169 LYS B N 1
ATOM 3388 C CA . LYS B 1 169 ? -22.598 -12.456 -2.231 1 95.32 169 LYS B CA 1
ATOM 3389 C C . LYS B 1 169 ? -21.887 -11.166 -1.831 1 95.32 169 LYS B C 1
ATOM 3391 O O . LYS B 1 169 ? -22.521 -10.117 -1.7 1 95.32 169 LYS B O 1
ATOM 3396 N N . PHE B 1 170 ? -20.601 -11.211 -1.584 1 95.36 170 PHE B N 1
ATOM 3397 C CA . PHE B 1 170 ? -19.832 -10.014 -1.264 1 95.36 170 PHE B CA 1
ATOM 3398 C C . PHE B 1 170 ? -19.955 -8.978 -2.376 1 95.36 170 PHE B C 1
ATOM 3400 O O . PHE B 1 170 ? -20.231 -7.806 -2.112 1 95.36 170 PHE B O 1
ATOM 3407 N N . VAL B 1 171 ? -19.72 -9.429 -3.664 1 91.98 171 VAL B N 1
ATOM 3408 C CA . VAL B 1 171 ? -19.779 -8.528 -4.81 1 91.98 171 VAL B CA 1
ATOM 3409 C C . VAL B 1 171 ? -21.158 -7.878 -4.887 1 91.98 171 VAL B C 1
ATOM 3411 O O . VAL B 1 171 ? -21.27 -6.659 -5.044 1 91.98 171 VAL B O 1
ATOM 3414 N N . GLU B 1 172 ? -22.173 -8.696 -4.692 1 91.09 172 GLU B N 1
ATOM 3415 C CA . GLU B 1 172 ? -23.541 -8.19 -4.747 1 91.09 172 GLU B CA 1
ATOM 3416 C C . GLU B 1 172 ? -23.804 -7.187 -3.627 1 91.09 172 GLU B C 1
ATOM 3418 O O . GLU B 1 172 ? -24.379 -6.122 -3.862 1 91.09 172 GLU B O 1
ATOM 3423 N N . SER B 1 173 ? -23.371 -7.552 -2.425 1 92.38 173 SER B N 1
ATOM 3424 C CA . SER B 1 173 ? -23.597 -6.687 -1.272 1 92.38 173 SER B CA 1
ATOM 3425 C C . SER B 1 173 ? -22.86 -5.361 -1.423 1 92.38 173 SER B C 1
ATOM 3427 O O . SER B 1 173 ? -23.368 -4.312 -1.021 1 92.38 173 SER B O 1
ATOM 3429 N N . ALA B 1 174 ? -21.668 -5.468 -1.909 1 87.22 174 ALA B N 1
ATOM 3430 C CA . ALA B 1 174 ? -20.871 -4.261 -2.115 1 87.22 174 ALA B CA 1
ATOM 3431 C C . ALA B 1 174 ? -21.54 -3.327 -3.12 1 87.22 174 ALA B C 1
ATOM 3433 O O . ALA B 1 174 ? -21.469 -2.104 -2.983 1 87.22 174 ALA B O 1
ATOM 3434 N N . GLN B 1 175 ? -22.149 -3.88 -4.195 1 83.38 175 GLN B N 1
ATOM 3435 C CA . GLN B 1 175 ? -22.828 -3.095 -5.22 1 83.38 175 GLN B CA 1
ATOM 3436 C C . GLN B 1 175 ? -23.995 -2.31 -4.629 1 83.38 175 GLN B C 1
ATOM 3438 O O . GLN B 1 175 ? -24.358 -1.248 -5.14 1 83.38 175 GLN B O 1
ATOM 3443 N N . HIS B 1 176 ? -24.528 -2.742 -3.511 1 86.62 176 HIS B N 1
ATOM 3444 C CA . HIS B 1 176 ? -25.67 -2.095 -2.873 1 86.62 176 HIS B CA 1
ATOM 3445 C C . HIS B 1 176 ? -25.259 -1.405 -1.577 1 86.62 176 HIS B C 1
ATOM 3447 O O . HIS B 1 176 ? -26.11 -1.071 -0.75 1 86.62 176 HIS B O 1
ATOM 3453 N N . ASN B 1 177 ? -23.937 -1.32 -1.347 1 84.62 177 ASN B N 1
ATOM 3454 C CA . ASN B 1 177 ? -23.38 -0.661 -0.171 1 84.62 177 ASN B CA 1
ATOM 3455 C C . ASN B 1 177 ? -23.9 -1.287 1.121 1 84.62 177 ASN B C 1
ATOM 3457 O O . ASN B 1 177 ? -24.227 -0.575 2.072 1 84.62 177 ASN B O 1
ATOM 3461 N N . LYS B 1 178 ? -24.011 -2.553 1.196 1 91 178 LYS B N 1
ATOM 3462 C CA . LYS B 1 178 ? -24.54 -3.276 2.348 1 91 178 LYS B CA 1
ATOM 3463 C C . LYS B 1 178 ? -23.534 -4.3 2.865 1 91 178 LYS B C 1
ATOM 3465 O O . LYS B 1 178 ? -23.852 -5.102 3.745 1 91 178 LYS B O 1
ATOM 3470 N N . HIS B 1 179 ? -22.32 -4.259 2.308 1 91.48 179 HIS B N 1
ATOM 3471 C CA . HIS B 1 179 ? -21.347 -5.303 2.604 1 91.48 179 HIS B CA 1
ATOM 3472 C C . HIS B 1 179 ? -20.976 -5.309 4.083 1 91.48 179 HIS B C 1
ATOM 3474 O O . HIS B 1 179 ? -20.865 -6.373 4.696 1 91.48 179 HIS B O 1
ATOM 3480 N N . GLN B 1 180 ? -20.833 -4.163 4.676 1 90.59 180 GLN B N 1
ATOM 3481 C CA . GLN B 1 180 ? -20.47 -4.13 6.089 1 90.59 180 GLN B CA 1
ATOM 3482 C C . GLN B 1 180 ? -21.603 -4.664 6.961 1 90.59 180 GLN B C 1
ATOM 3484 O O . GLN B 1 180 ? -21.362 -5.41 7.913 1 90.59 180 GLN B O 1
ATOM 3489 N N . GLU B 1 181 ? -22.813 -4.262 6.664 1 94.19 181 GLU B N 1
ATOM 3490 C CA . GLU B 1 181 ? -23.99 -4.744 7.381 1 94.19 181 GLU B CA 1
ATOM 3491 C C . GLU B 1 181 ? -24.103 -6.263 7.297 1 94.19 181 GLU B C 1
ATOM 3493 O O . GLU B 1 181 ? -24.583 -6.908 8.232 1 94.19 181 GLU B O 1
ATOM 3498 N N . GLU B 1 182 ? -23.591 -6.772 6.226 1 95.36 182 GLU B N 1
ATOM 3499 C CA . GLU B 1 182 ? -23.712 -8.21 6.006 1 95.36 182 GLU B CA 1
ATOM 3500 C C . GLU B 1 182 ? -22.471 -8.95 6.497 1 95.36 182 GLU B C 1
ATOM 3502 O O . GLU B 1 182 ? -22.317 -10.147 6.249 1 95.36 182 GLU B O 1
ATOM 3507 N N . GLY B 1 183 ? -21.587 -8.177 7.118 1 96.02 183 GLY B N 1
ATOM 3508 C CA . GLY B 1 183 ? -20.52 -8.808 7.878 1 96.02 183 GLY B CA 1
ATOM 3509 C C . GLY B 1 183 ? -19.199 -8.848 7.132 1 96.02 183 GLY B C 1
ATOM 3510 O O . GLY B 1 183 ? -18.217 -9.405 7.627 1 96.02 183 GLY B O 1
ATOM 3511 N N . PHE B 1 184 ? -19.159 -8.281 5.931 1 95.11 184 PHE B N 1
ATOM 3512 C CA . PHE B 1 184 ? -17.924 -8.294 5.156 1 95.11 184 PHE B CA 1
ATOM 3513 C C . PHE B 1 184 ? -17.031 -7.12 5.539 1 95.11 184 PHE B C 1
ATOM 3515 O O . PHE B 1 184 ? -17.512 -6.113 6.064 1 95.11 184 PHE B O 1
ATOM 3522 N N . SER B 1 185 ? -15.743 -7.289 5.248 1 91.52 185 SER B N 1
ATOM 3523 C CA . SER B 1 185 ? -14.81 -6.179 5.411 1 91.52 185 SER B CA 1
ATOM 3524 C C . SER B 1 185 ? -15.034 -5.108 4.348 1 91.52 185 SER B C 1
ATOM 3526 O O . SER B 1 185 ? -15.598 -5.386 3.288 1 91.52 185 SER B O 1
ATOM 3528 N N . ASP B 1 186 ? -14.596 -3.924 4.589 1 87.08 186 ASP B N 1
ATOM 3529 C CA . ASP B 1 186 ? -14.761 -2.807 3.664 1 87.08 186 ASP B CA 1
ATOM 3530 C C . ASP B 1 186 ? -13.556 -2.679 2.736 1 87.08 186 ASP B C 1
ATOM 3532 O O . ASP B 1 186 ? -13.088 -1.571 2.467 1 87.08 186 ASP B O 1
ATOM 3536 N N . SER B 1 187 ? -12.986 -3.695 2.304 1 87.48 187 SER B N 1
ATOM 3537 C CA . SER B 1 187 ? -11.867 -3.741 1.369 1 87.48 187 SER B CA 1
ATOM 3538 C C . SER B 1 187 ? -12.11 -4.767 0.267 1 87.48 187 SER B C 1
ATOM 3540 O O . SER B 1 187 ? -12.041 -5.974 0.51 1 87.48 187 SER B O 1
ATOM 3542 N N . SER B 1 188 ? -12.367 -4.285 -0.951 1 88.17 188 SER B N 1
ATOM 3543 C CA . SER B 1 188 ? -12.564 -5.203 -2.068 1 88.17 188 SER B CA 1
ATOM 3544 C C . SER B 1 188 ? -11.305 -6.017 -2.344 1 88.17 188 SER B C 1
ATOM 3546 O O . SER B 1 188 ? -11.382 -7.215 -2.624 1 88.17 188 SER B O 1
ATOM 3548 N N . TYR B 1 189 ? -10.174 -5.376 -2.225 1 90.43 189 TYR B N 1
ATOM 3549 C CA . TYR B 1 189 ? -8.907 -6.076 -2.404 1 90.43 189 TYR B CA 1
ATOM 3550 C C . TYR B 1 189 ? -8.702 -7.12 -1.313 1 90.43 189 TYR B C 1
ATOM 3552 O O . TYR B 1 189 ? -8.341 -8.264 -1.6 1 90.43 189 TYR B O 1
ATOM 3560 N N . GLY B 1 190 ? -8.928 -6.657 -0.116 1 91.92 190 GLY B N 1
ATOM 3561 C CA . GLY B 1 190 ? -8.786 -7.574 1.004 1 91.92 190 GLY B CA 1
ATOM 3562 C C . GLY B 1 190 ? -9.661 -8.807 0.881 1 91.92 190 GLY B C 1
ATOM 3563 O O . GLY B 1 190 ? -9.195 -9.929 1.089 1 91.92 190 GLY B O 1
ATOM 3564 N N . MET B 1 191 ? -10.886 -8.605 0.501 1 93.13 191 MET B N 1
ATOM 3565 C CA . MET B 1 191 ? -11.809 -9.729 0.364 1 93.13 191 MET B CA 1
ATOM 3566 C C . MET B 1 191 ? -11.379 -10.65 -0.773 1 93.13 191 MET B C 1
ATOM 3568 O O . MET B 1 191 ? -11.512 -11.871 -0.672 1 93.13 191 MET B O 1
ATOM 3572 N N . SER B 1 192 ? -10.92 -10.079 -1.872 1 94.11 192 SER B N 1
ATOM 3573 C CA . SER B 1 192 ? -10.436 -10.9 -2.977 1 94.11 192 SER B CA 1
ATOM 3574 C C . SER B 1 192 ? -9.282 -11.794 -2.537 1 94.11 192 SER B C 1
ATOM 3576 O O . SER B 1 192 ? -9.185 -12.947 -2.963 1 94.11 192 SER B O 1
ATOM 3578 N N . LYS B 1 193 ? -8.422 -11.252 -1.673 1 96.02 193 LYS B N 1
ATOM 3579 C CA . LYS B 1 193 ? -7.25 -12.008 -1.241 1 96.02 193 LYS B CA 1
ATOM 3580 C C . LYS B 1 193 ? -7.623 -13.043 -0.183 1 96.02 193 LYS B C 1
ATOM 3582 O O . LYS B 1 193 ? -7.01 -14.109 -0.106 1 96.02 193 LYS B O 1
ATOM 3587 N N . VAL B 1 194 ? -8.661 -12.801 0.605 1 97.06 194 VAL B N 1
ATOM 3588 C CA . VAL B 1 194 ? -9.233 -13.862 1.427 1 97.06 194 VAL B CA 1
ATOM 3589 C C . VAL B 1 194 ? -9.686 -15.018 0.538 1 97.06 194 VAL B C 1
ATOM 3591 O O . VAL B 1 194 ? -9.357 -16.177 0.801 1 97.06 194 VAL B O 1
ATOM 3594 N N . GLY B 1 195 ? -10.406 -14.693 -0.532 1 97.84 195 GLY B N 1
ATOM 3595 C CA . GLY B 1 195 ? -10.859 -15.701 -1.477 1 97.84 195 GLY B CA 1
ATOM 3596 C C . GLY B 1 195 ? -9.73 -16.54 -2.043 1 97.84 195 GLY B C 1
ATOM 3597 O O . GLY B 1 195 ? -9.809 -17.77 -2.055 1 97.84 195 GLY B O 1
ATOM 3598 N N . VAL B 1 196 ? -8.681 -15.879 -2.453 1 98.39 196 VAL B N 1
ATOM 3599 C CA . VAL B 1 196 ? -7.546 -16.563 -3.064 1 98.39 196 VAL B CA 1
ATOM 3600 C C . VAL B 1 196 ? -6.891 -17.491 -2.043 1 98.39 196 VAL B C 1
ATOM 3602 O O . VAL B 1 196 ? -6.512 -18.617 -2.372 1 98.39 196 VAL B O 1
ATOM 3605 N N . THR B 1 197 ? -6.721 -17.033 -0.827 1 98.49 197 THR B N 1
ATOM 3606 C CA . THR B 1 197 ? -6.093 -17.829 0.222 1 98.49 197 THR B CA 1
ATOM 3607 C C . THR B 1 197 ? -6.93 -19.066 0.536 1 98.49 197 THR B C 1
ATOM 3609 O O . THR B 1 197 ? -6.403 -20.179 0.598 1 98.49 197 THR B O 1
ATOM 3612 N N . VAL B 1 198 ? -8.211 -18.914 0.689 1 98.56 198 VAL B N 1
ATOM 3613 C CA . VAL B 1 198 ? -9.098 -20.028 1.01 1 98.56 198 VAL B CA 1
ATOM 3614 C C . VAL B 1 198 ? -9.168 -20.99 -0.175 1 98.56 198 VAL B C 1
ATOM 3616 O O . VAL B 1 198 ? -9.145 -22.209 0.006 1 98.56 198 VAL B O 1
ATOM 3619 N N . MET B 1 199 ? -9.26 -20.431 -1.361 1 98.63 199 MET B N 1
ATOM 3620 C CA . MET B 1 199 ? -9.232 -21.235 -2.58 1 98.63 199 MET B CA 1
ATOM 3621 C C . MET B 1 199 ? -8.029 -22.172 -2.586 1 98.63 199 MET B C 1
ATOM 3623 O O . MET B 1 199 ? -8.152 -23.346 -2.938 1 98.63 199 MET B O 1
ATOM 3627 N N . THR B 1 200 ? -6.897 -21.668 -2.205 1 98.64 200 THR B N 1
ATOM 3628 C CA . THR B 1 200 ? -5.651 -22.425 -2.177 1 98.64 200 THR B CA 1
ATOM 3629 C C . THR B 1 200 ? -5.764 -23.62 -1.235 1 98.64 200 THR B C 1
ATOM 3631 O O . THR B 1 200 ? -5.358 -24.731 -1.581 1 98.64 200 THR B O 1
ATOM 3634 N N . MET B 1 201 ? -6.297 -23.42 -0.075 1 98 201 MET B N 1
ATOM 3635 C CA . MET B 1 201 ? -6.454 -24.492 0.904 1 98 201 MET B CA 1
ATOM 3636 C C . MET B 1 201 ? -7.403 -25.567 0.386 1 98 201 MET B C 1
ATOM 3638 O O . MET B 1 201 ? -7.15 -26.76 0.56 1 98 201 MET B O 1
ATOM 3642 N N . ILE B 1 202 ? -8.479 -25.149 -0.217 1 98.43 202 ILE B N 1
ATOM 3643 C CA . ILE B 1 202 ? -9.446 -26.088 -0.776 1 98.43 202 ILE B CA 1
ATOM 3644 C C . ILE B 1 202 ? -8.789 -26.907 -1.884 1 98.43 202 ILE B C 1
ATOM 3646 O O . ILE B 1 202 ? -8.962 -28.126 -1.951 1 98.43 202 ILE B O 1
ATOM 3650 N N . GLN B 1 203 ? -8.073 -26.243 -2.769 1 98.35 203 GLN B N 1
ATOM 3651 C CA . GLN B 1 203 ? -7.402 -26.913 -3.878 1 98.35 203 GLN B CA 1
ATOM 3652 C C . GLN B 1 203 ? -6.447 -27.992 -3.372 1 98.35 203 GLN B C 1
ATOM 3654 O O . GLN B 1 203 ? -6.42 -29.103 -3.905 1 98.35 203 GLN B O 1
ATOM 3659 N N . GLN B 1 204 ? -5.656 -27.643 -2.346 1 98.09 204 GLN B N 1
ATOM 3660 C CA . GLN B 1 204 ? -4.742 -28.646 -1.809 1 98.09 204 GLN B CA 1
ATOM 3661 C C . GLN B 1 204 ? -5.507 -29.84 -1.244 1 98.09 204 GLN B C 1
ATOM 3663 O O . GLN B 1 204 ? -5.125 -30.991 -1.469 1 98.09 204 GLN B O 1
ATOM 3668 N N . ARG B 1 205 ? -6.526 -29.593 -0.488 1 97.04 205 ARG B N 1
ATOM 3669 C CA . ARG B 1 205 ? -7.332 -30.673 0.071 1 97.04 205 ARG B CA 1
ATOM 3670 C C . ARG B 1 205 ? -7.875 -31.578 -1.03 1 97.04 205 ARG B C 1
ATOM 3672 O O . ARG B 1 205 ? -7.91 -32.8 -0.875 1 97.04 205 ARG B O 1
ATOM 3679 N N . ASP B 1 206 ? -8.339 -30.98 -2.098 1 96.38 206 ASP B N 1
ATOM 3680 C CA . ASP B 1 206 ? -8.873 -31.751 -3.217 1 96.38 206 ASP B CA 1
ATOM 3681 C C . ASP B 1 206 ? -7.802 -32.656 -3.822 1 96.38 206 ASP B C 1
ATOM 3683 O O . ASP B 1 206 ? -8.072 -33.814 -4.147 1 96.38 206 ASP B O 1
ATOM 3687 N N . PHE B 1 207 ? -6.621 -32.165 -4.008 1 96.84 207 PHE B N 1
ATOM 3688 C CA . PHE B 1 207 ? -5.527 -32.975 -4.53 1 96.84 207 PHE B CA 1
ATOM 3689 C C . PHE B 1 207 ? -5.174 -34.099 -3.563 1 96.84 207 PHE B C 1
ATOM 3691 O O . PHE B 1 207 ? -4.866 -35.215 -3.986 1 96.84 207 PHE B O 1
ATOM 3698 N N . ASP B 1 208 ? -5.187 -33.802 -2.269 1 95.3 208 ASP B N 1
ATOM 3699 C CA . ASP B 1 208 ? -4.894 -34.821 -1.266 1 95.3 208 ASP B CA 1
ATOM 3700 C C . ASP B 1 208 ? -5.917 -35.953 -1.318 1 95.3 208 ASP B C 1
ATOM 3702 O O . ASP B 1 208 ? -5.558 -37.127 -1.21 1 95.3 208 ASP B O 1
ATOM 3706 N N . ARG B 1 209 ? -7.138 -35.622 -1.449 1 94.13 209 ARG B N 1
ATOM 3707 C CA . ARG B 1 209 ? -8.223 -36.598 -1.459 1 94.13 209 ARG B CA 1
ATOM 3708 C C . ARG B 1 209 ? -8.136 -37.5 -2.685 1 94.13 209 ARG B C 1
ATOM 3710 O O . ARG B 1 209 ? -8.463 -38.687 -2.613 1 94.13 209 ARG B O 1
ATOM 3717 N N . ARG B 1 210 ? -7.709 -36.982 -3.767 1 92.78 210 ARG B N 1
ATOM 3718 C CA . ARG B 1 210 ? -7.648 -37.728 -5.02 1 92.78 210 ARG B CA 1
ATOM 3719 C C . ARG B 1 210 ? -6.38 -38.572 -5.095 1 92.78 210 ARG B C 1
ATOM 3721 O O . ARG B 1 210 ? -6.227 -39.391 -6.003 1 92.78 210 ARG B O 1
ATOM 3728 N N . GLY B 1 211 ? -5.535 -38.399 -4.074 1 86.18 211 GLY B N 1
ATOM 3729 C CA . GLY B 1 211 ? -4.271 -39.119 -4.092 1 86.18 211 GLY B CA 1
ATOM 3730 C C . GLY B 1 211 ? -3.348 -38.676 -5.211 1 86.18 211 GLY B C 1
ATOM 3731 O O . GLY B 1 211 ? -2.673 -39.502 -5.829 1 86.18 211 GLY B O 1
ATOM 3732 N N . ALA B 1 212 ? -3.38 -37.419 -5.496 1 78.94 212 ALA B N 1
ATOM 3733 C CA . ALA B 1 212 ? -2.551 -36.873 -6.567 1 78.94 212 ALA B CA 1
ATOM 3734 C C . ALA B 1 212 ? -1.067 -37.009 -6.236 1 78.94 212 ALA B C 1
ATOM 3736 O O . ALA B 1 212 ? -0.669 -36.878 -5.076 1 78.94 212 ALA B O 1
ATOM 3737 N N . ASP B 1 213 ? -0.278 -37.32 -7.167 1 86.18 213 ASP B N 1
ATOM 3738 C CA . ASP B 1 213 ? 1.143 -37.651 -7.149 1 86.18 213 ASP B CA 1
ATOM 3739 C C . ASP B 1 213 ? 1.98 -36.456 -6.7 1 86.18 213 ASP B C 1
ATOM 3741 O O . ASP B 1 213 ? 2.818 -35.959 -7.456 1 86.18 213 ASP B O 1
ATOM 3745 N N . ASP B 1 214 ? 1.845 -35.968 -5.457 1 95.45 214 ASP B N 1
ATOM 3746 C CA . ASP B 1 214 ? 2.689 -34.969 -4.809 1 95.45 214 ASP B CA 1
ATOM 3747 C C . ASP B 1 214 ? 2.532 -33.603 -5.473 1 95.45 214 ASP B C 1
ATOM 3749 O O . ASP B 1 214 ? 3.522 -32.923 -5.749 1 95.45 214 ASP B O 1
ATOM 3753 N N . ILE B 1 215 ? 1.288 -33.241 -5.859 1 97.97 215 ILE B N 1
ATOM 3754 C CA . ILE B 1 215 ? 0.991 -31.886 -6.31 1 97.97 215 ILE B CA 1
ATOM 3755 C C . ILE B 1 215 ? 0.774 -30.976 -5.103 1 97.97 215 ILE B C 1
ATOM 3757 O O . ILE B 1 215 ? 0.026 -31.32 -4.185 1 97.97 215 ILE B O 1
ATOM 3761 N N . VAL B 1 216 ? 1.488 -29.838 -5.025 1 98.49 216 VAL B N 1
ATOM 3762 C CA . VAL B 1 216 ? 1.439 -28.934 -3.881 1 98.49 216 VAL B CA 1
ATOM 3763 C C . VAL B 1 216 ? 0.967 -27.554 -4.333 1 98.49 216 VAL B C 1
ATOM 3765 O O . VAL B 1 216 ? 1.489 -27 -5.303 1 98.49 216 VAL B O 1
ATOM 3768 N N . VAL B 1 217 ? -0.065 -27.052 -3.675 1 98.63 217 VAL B N 1
ATOM 3769 C CA . VAL B 1 217 ? -0.613 -25.721 -3.913 1 98.63 217 VAL B CA 1
ATOM 3770 C C . VAL B 1 217 ? -0.5 -24.881 -2.642 1 98.63 217 VAL B C 1
ATOM 3772 O O . VAL B 1 217 ? -0.951 -25.299 -1.573 1 98.63 217 VAL B O 1
ATOM 3775 N N . ASN B 1 218 ? 0.169 -23.712 -2.71 1 98.83 218 ASN B N 1
ATOM 3776 C CA . ASN B 1 218 ? 0.282 -22.788 -1.587 1 98.83 218 ASN B CA 1
ATOM 3777 C C . ASN B 1 218 ? -0.085 -21.364 -1.993 1 98.83 218 ASN B C 1
ATOM 3779 O O . ASN B 1 218 ? -0.049 -21.022 -3.177 1 98.83 218 ASN B O 1
ATOM 3783 N N . ALA B 1 219 ? -0.501 -20.588 -1.048 1 98.72 219 ALA B N 1
ATOM 3784 C CA . ALA B 1 219 ? -0.653 -19.142 -1.191 1 98.72 219 ALA B CA 1
ATOM 3785 C C . ALA B 1 219 ? 0.512 -18.401 -0.542 1 98.72 219 ALA B C 1
ATOM 3787 O O . ALA B 1 219 ? 1.122 -18.899 0.407 1 98.72 219 ALA B O 1
ATOM 3788 N N . CYS B 1 220 ? 0.806 -17.165 -1.084 1 98.39 220 CYS B N 1
ATOM 3789 C CA . CYS B 1 220 ? 1.9 -16.442 -0.446 1 98.39 220 CYS B CA 1
ATOM 3790 C C . CYS B 1 220 ? 1.664 -14.937 -0.498 1 98.39 220 CYS B C 1
ATOM 3792 O O . CYS B 1 220 ? 0.798 -14.466 -1.238 1 98.39 220 CYS B O 1
ATOM 3794 N N . CYS B 1 221 ? 2.34 -14.267 0.293 1 97.71 221 CYS B N 1
ATOM 3795 C CA . CYS B 1 221 ? 2.474 -12.815 0.276 1 97.71 221 CYS B CA 1
ATOM 3796 C C . CYS B 1 221 ? 3.872 -12.401 -0.167 1 97.71 221 CYS B C 1
ATOM 3798 O O . CYS B 1 221 ? 4.858 -12.713 0.502 1 97.71 221 CYS B O 1
ATOM 3800 N N . PRO B 1 222 ? 3.933 -11.721 -1.238 1 97.02 222 PRO B N 1
ATOM 3801 C CA . PRO B 1 222 ? 5.254 -11.288 -1.701 1 97.02 222 PRO B CA 1
ATOM 3802 C C . PRO B 1 222 ? 5.841 -10.168 -0.845 1 97.02 222 PRO B C 1
ATOM 3804 O O . PRO B 1 222 ? 7.019 -9.831 -0.987 1 97.02 222 PRO B O 1
ATOM 3807 N N . GLY B 1 223 ? 4.984 -9.569 0.032 1 94.14 223 GLY B N 1
ATOM 3808 C CA . GLY B 1 223 ? 5.418 -8.419 0.81 1 94.14 223 GLY B CA 1
ATOM 3809 C C . GLY B 1 223 ? 5.011 -7.094 0.194 1 94.14 223 GLY B C 1
ATOM 3810 O O . GLY B 1 223 ? 4.303 -7.064 -0.815 1 94.14 223 GLY B O 1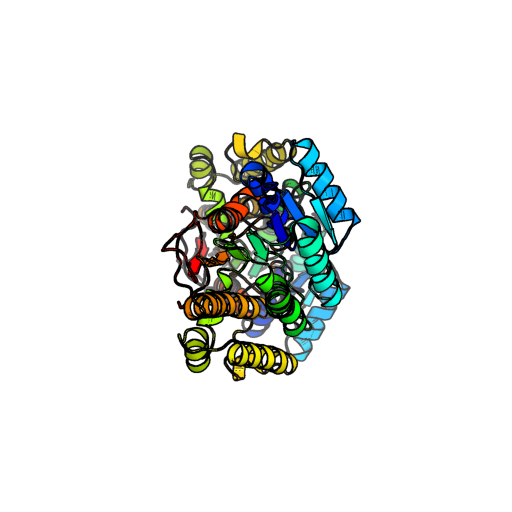
ATOM 3811 N N . TYR B 1 224 ? 5.36 -6.01 0.83 1 92.13 224 TYR B N 1
ATOM 3812 C CA . TYR B 1 224 ? 5.093 -4.658 0.352 1 92.13 224 TYR B CA 1
ATOM 3813 C C . TYR B 1 224 ? 6.171 -4.2 -0.623 1 92.13 224 TYR B C 1
ATOM 3815 O O . TYR B 1 224 ? 7.162 -3.587 -0.219 1 92.13 224 TYR B O 1
ATOM 3823 N N . VAL B 1 225 ? 5.904 -4.396 -1.912 1 91.96 225 VAL B N 1
ATOM 3824 C CA . VAL B 1 225 ? 6.931 -4.3 -2.944 1 91.96 225 VAL B CA 1
ATOM 3825 C C . VAL B 1 225 ? 6.773 -2.988 -3.71 1 91.96 225 VAL B C 1
ATOM 3827 O O . VAL B 1 225 ? 5.652 -2.535 -3.953 1 91.96 225 VAL B O 1
ATOM 3830 N N . ASP B 1 226 ? 7.89 -2.423 -4.085 1 87.85 226 ASP B N 1
ATOM 3831 C CA . ASP B 1 226 ? 7.915 -1.185 -4.857 1 87.85 226 ASP B CA 1
ATOM 3832 C C . ASP B 1 226 ? 7.513 -1.436 -6.309 1 87.85 226 ASP B C 1
ATOM 3834 O O . ASP B 1 226 ? 8.364 -1.727 -7.152 1 87.85 226 ASP B O 1
ATOM 3838 N N . THR B 1 227 ? 6.244 -1.288 -6.56 1 88.85 227 THR B N 1
ATOM 3839 C CA . THR B 1 227 ? 5.66 -1.494 -7.881 1 88.85 227 THR B CA 1
ATOM 3840 C C . THR B 1 227 ? 4.564 -0.468 -8.154 1 88.85 227 THR B C 1
ATOM 3842 O O . THR B 1 227 ? 4.238 0.345 -7.287 1 88.85 227 THR B O 1
ATOM 3845 N N . ASP B 1 228 ? 4.01 -0.476 -9.361 1 81.83 228 ASP B N 1
ATOM 3846 C CA . ASP B 1 228 ? 2.853 0.354 -9.682 1 81.83 228 ASP B CA 1
ATOM 3847 C C . ASP B 1 228 ? 1.704 0.095 -8.71 1 81.83 228 ASP B C 1
ATOM 3849 O O . ASP B 1 228 ? 0.981 1.02 -8.335 1 81.83 228 ASP B O 1
ATOM 3853 N N . MET B 1 229 ? 1.613 -1.158 -8.246 1 83.01 229 MET B N 1
ATOM 3854 C CA . MET B 1 229 ? 0.512 -1.584 -7.386 1 83.01 229 MET B CA 1
ATOM 3855 C C . MET B 1 229 ? 0.568 -0.874 -6.038 1 83.01 229 MET B C 1
ATOM 3857 O O . MET B 1 229 ? -0.47 -0.586 -5.44 1 83.01 229 MET B O 1
ATOM 3861 N N . SER B 1 230 ? 1.7 -0.638 -5.553 1 86.09 230 SER B N 1
ATOM 3862 C CA . SER B 1 230 ? 1.879 0.05 -4.279 1 86.09 230 SER B CA 1
ATOM 3863 C C . SER B 1 230 ? 2.117 1.542 -4.485 1 86.09 230 SER B C 1
ATOM 3865 O O . SER B 1 230 ? 2.588 2.232 -3.578 1 86.09 230 SER B O 1
ATOM 3867 N N . SER B 1 231 ? 1.901 2.009 -5.722 1 81.43 231 SER B N 1
ATOM 3868 C CA . SER B 1 231 ? 2.245 3.381 -6.079 1 81.43 231 SER B CA 1
ATOM 3869 C C . SER B 1 231 ? 3.698 3.693 -5.739 1 81.43 231 SER B C 1
ATOM 3871 O O . SER B 1 231 ? 4.014 4.8 -5.298 1 81.43 231 SER B O 1
ATOM 3873 N N . HIS B 1 232 ? 4.519 2.65 -5.755 1 81.83 232 HIS B N 1
ATOM 3874 C CA . HIS B 1 232 ? 5.961 2.721 -5.548 1 81.83 232 HIS B CA 1
ATOM 3875 C C . HIS B 1 232 ? 6.292 3.145 -4.121 1 81.83 232 HIS B C 1
ATOM 3877 O O . HIS B 1 232 ? 7.297 3.82 -3.886 1 81.83 232 HIS B O 1
ATOM 3883 N N . LYS B 1 233 ? 5.417 2.818 -3.146 1 84.08 233 LYS B N 1
ATOM 3884 C CA . LYS B 1 233 ? 5.622 3.098 -1.728 1 84.08 233 LYS B CA 1
ATOM 3885 C C . LYS B 1 233 ? 6.156 1.87 -0.996 1 84.08 233 LYS B C 1
ATOM 3887 O O . LYS B 1 233 ? 6.482 1.94 0.191 1 84.08 233 LYS B O 1
ATOM 3892 N N . GLY B 1 234 ? 6.283 0.76 -1.722 1 87.85 234 GLY B N 1
ATOM 3893 C CA . GLY B 1 234 ? 6.752 -0.463 -1.091 1 87.85 234 GLY B CA 1
ATOM 3894 C C . GLY B 1 234 ? 8.2 -0.389 -0.647 1 87.85 234 GLY B C 1
ATOM 3895 O O . GLY B 1 234 ? 8.997 0.349 -1.23 1 87.85 234 GLY B O 1
ATOM 3896 N N . THR B 1 235 ? 8.533 -1.234 0.324 1 87.19 235 THR B N 1
ATOM 3897 C CA . THR B 1 235 ? 9.861 -1.19 0.927 1 87.19 235 THR B CA 1
ATOM 3898 C C . THR B 1 235 ? 10.755 -2.283 0.348 1 87.19 235 THR B C 1
ATOM 3900 O O . THR B 1 235 ? 11.97 -2.273 0.555 1 87.19 235 THR B O 1
ATOM 3903 N N . LEU B 1 236 ? 10.15 -3.196 -0.36 1 91.11 236 LEU B N 1
ATOM 3904 C CA . LEU B 1 236 ? 10.915 -4.283 -0.96 1 91.11 236 LEU B CA 1
ATOM 3905 C C . LEU B 1 236 ? 11.145 -4.031 -2.446 1 91.11 236 LEU B C 1
ATOM 3907 O O . LEU B 1 236 ? 10.297 -3.442 -3.119 1 91.11 236 LEU B O 1
ATOM 3911 N N . THR B 1 237 ? 12.297 -4.492 -2.934 1 90.22 237 THR B N 1
ATOM 3912 C CA . THR B 1 237 ? 12.517 -4.514 -4.376 1 90.22 237 THR B CA 1
ATOM 3913 C C . THR B 1 237 ? 11.705 -5.628 -5.03 1 90.22 237 THR B C 1
ATOM 3915 O O . THR B 1 237 ? 11.187 -6.511 -4.343 1 90.22 237 THR B O 1
ATOM 3918 N N . ILE B 1 238 ? 11.646 -5.641 -6.289 1 93.69 238 ILE B N 1
ATOM 3919 C CA . ILE B 1 238 ? 10.915 -6.657 -7.037 1 93.69 238 ILE B CA 1
ATOM 3920 C C . ILE B 1 238 ? 11.571 -8.021 -6.833 1 93.69 238 ILE B C 1
ATOM 3922 O O . ILE B 1 238 ? 10.881 -9.032 -6.681 1 93.69 238 ILE B O 1
ATOM 3926 N N . ASP B 1 239 ? 12.924 -8.038 -6.729 1 95.62 239 ASP B N 1
ATOM 3927 C CA . ASP B 1 239 ? 13.628 -9.298 -6.512 1 95.62 239 ASP B CA 1
ATOM 3928 C C . ASP B 1 239 ? 13.347 -9.85 -5.116 1 95.62 239 ASP B C 1
ATOM 3930 O O . ASP B 1 239 ? 13.178 -11.059 -4.944 1 95.62 239 ASP B O 1
ATOM 3934 N N . GLU B 1 240 ? 13.27 -8.95 -4.145 1 95.43 240 GLU B N 1
ATOM 3935 C CA . GLU B 1 240 ? 12.925 -9.379 -2.793 1 95.43 240 GLU B CA 1
ATOM 3936 C C . GLU B 1 240 ? 11.492 -9.899 -2.727 1 95.43 240 GLU B C 1
ATOM 3938 O O . GLU B 1 240 ? 11.214 -10.88 -2.034 1 95.43 240 GLU B O 1
ATOM 3943 N N . GLY B 1 241 ? 10.63 -9.276 -3.447 1 97.12 241 GLY B N 1
ATOM 3944 C CA . GLY B 1 241 ? 9.241 -9.706 -3.494 1 97.12 241 GLY B CA 1
ATOM 3945 C C . GLY B 1 241 ? 9.059 -11.065 -4.143 1 97.12 241 GLY B C 1
ATOM 3946 O O . GLY B 1 241 ? 8.119 -11.793 -3.817 1 97.12 241 GLY B O 1
ATOM 3947 N N . ALA B 1 242 ? 9.989 -11.451 -5.005 1 98.44 242 ALA B N 1
ATOM 3948 C CA . ALA B 1 242 ? 9.9 -12.704 -5.75 1 98.44 242 ALA B CA 1
ATOM 3949 C C . ALA B 1 242 ? 10.373 -13.881 -4.902 1 98.44 242 ALA B C 1
ATOM 3951 O O . ALA B 1 242 ? 10.132 -15.04 -5.248 1 98.44 242 ALA B O 1
ATOM 3952 N N . GLU B 1 243 ? 10.97 -13.657 -3.788 1 98.57 243 GLU B N 1
ATOM 3953 C CA . GLU B 1 243 ? 11.651 -14.708 -3.039 1 98.57 243 GLU B CA 1
ATOM 3954 C C . GLU B 1 243 ? 10.666 -15.77 -2.558 1 98.57 243 GLU B C 1
ATOM 3956 O O . GLU B 1 243 ? 10.889 -16.966 -2.754 1 98.57 243 GLU B O 1
ATOM 3961 N N . THR B 1 244 ? 9.605 -15.381 -1.997 1 98.75 244 THR B N 1
ATOM 3962 C CA . THR B 1 244 ? 8.683 -16.341 -1.4 1 98.75 244 THR B CA 1
ATOM 3963 C C . THR B 1 244 ? 7.947 -17.128 -2.48 1 98.75 244 THR B C 1
ATOM 3965 O O . THR B 1 244 ? 7.874 -18.357 -2.418 1 98.75 244 THR B O 1
ATOM 3968 N N . PRO B 1 245 ? 7.404 -16.432 -3.505 1 98.76 245 PRO B N 1
ATOM 3969 C CA . PRO B 1 245 ? 6.741 -17.228 -4.541 1 98.76 245 PRO B CA 1
ATOM 3970 C C . PRO B 1 245 ? 7.693 -18.194 -5.242 1 98.76 245 PRO B C 1
ATOM 3972 O O . PRO B 1 245 ? 7.303 -19.315 -5.58 1 98.76 245 PRO B O 1
ATOM 3975 N N . VAL B 1 246 ? 8.947 -17.827 -5.452 1 98.81 246 VAL B N 1
ATOM 3976 C CA . VAL B 1 246 ? 9.917 -18.69 -6.118 1 98.81 246 VAL B CA 1
ATOM 3977 C C . VAL B 1 246 ? 10.292 -19.851 -5.2 1 98.81 246 VAL B C 1
ATOM 3979 O O . VAL B 1 246 ? 10.433 -20.989 -5.654 1 98.81 246 VAL B O 1
ATOM 3982 N N . TYR B 1 247 ? 10.457 -19.595 -3.889 1 98.8 247 TYR B N 1
ATOM 3983 C CA . TYR B 1 247 ? 10.689 -20.646 -2.905 1 98.8 247 TYR B CA 1
ATOM 3984 C C . TYR B 1 247 ? 9.606 -21.715 -2.983 1 98.8 247 TYR B C 1
ATOM 3986 O O . TYR B 1 247 ? 9.907 -22.909 -3.056 1 98.8 247 TYR B O 1
ATOM 3994 N N . LEU B 1 248 ? 8.39 -21.304 -3.036 1 98.77 248 LEU B N 1
ATOM 3995 C CA . LEU B 1 248 ? 7.265 -22.233 -3.066 1 98.77 248 LEU B CA 1
ATOM 3996 C C . LEU B 1 248 ? 7.208 -22.975 -4.398 1 98.77 248 LEU B C 1
ATOM 3998 O O . LEU B 1 248 ? 6.864 -24.158 -4.44 1 98.77 248 LEU B O 1
ATOM 4002 N N . ALA B 1 249 ? 7.512 -22.252 -5.488 1 98.46 249 ALA B N 1
ATOM 4003 C CA . 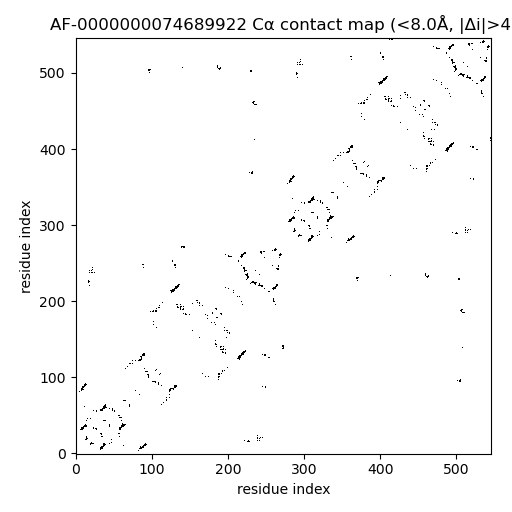ALA B 1 249 ? 7.47 -22.833 -6.827 1 98.46 249 ALA B CA 1
ATOM 4004 C C . ALA B 1 249 ? 8.539 -23.91 -6.992 1 98.46 249 ALA B C 1
ATOM 4006 O O . ALA B 1 249 ? 8.394 -24.817 -7.814 1 98.46 249 ALA B O 1
ATOM 4007 N N . LEU B 1 250 ? 9.597 -23.826 -6.181 1 98.36 250 LEU B N 1
ATOM 4008 C CA . LEU B 1 250 ? 10.735 -24.711 -6.399 1 98.36 250 LEU B CA 1
ATOM 4009 C C . LEU B 1 250 ? 10.875 -25.709 -5.255 1 98.36 250 LEU B C 1
ATOM 4011 O O . LEU B 1 250 ? 11.942 -26.298 -5.066 1 98.36 250 LEU B O 1
ATOM 4015 N N . LEU B 1 251 ? 9.865 -25.849 -4.443 1 98.24 251 LEU B N 1
ATOM 4016 C CA . LEU B 1 251 ? 9.897 -26.858 -3.39 1 98.24 251 LEU B CA 1
ATOM 4017 C C . LEU B 1 251 ? 10.272 -28.223 -3.956 1 98.24 251 LEU B C 1
ATOM 4019 O O . LEU B 1 251 ? 9.814 -28.599 -5.038 1 98.24 251 LEU B O 1
ATOM 4023 N N . PRO B 1 252 ? 11.046 -29.006 -3.304 1 96.61 252 PRO B N 1
ATOM 4024 C CA . PRO B 1 252 ? 11.435 -30.329 -3.798 1 96.61 252 PRO B CA 1
ATOM 4025 C C . PRO B 1 252 ? 10.275 -31.323 -3.8 1 96.61 252 PRO B C 1
ATOM 4027 O O . PRO B 1 252 ? 9.264 -31.099 -3.13 1 96.61 252 PRO B O 1
ATOM 4030 N N . SER B 1 253 ? 10.475 -32.415 -4.544 1 96.03 253 SER B N 1
ATOM 4031 C CA . SER B 1 253 ? 9.474 -33.477 -4.581 1 96.03 253 SER B CA 1
ATOM 4032 C C . SER B 1 253 ? 9.273 -34.096 -3.202 1 96.03 253 SER B C 1
ATOM 4034 O O . SER B 1 253 ? 10.227 -34.237 -2.434 1 96.03 253 SER B O 1
ATOM 4036 N N . ASN B 1 254 ? 8.059 -34.346 -2.855 1 95.07 254 ASN B N 1
ATOM 4037 C CA . ASN B 1 254 ? 7.642 -35.119 -1.69 1 95.07 254 ASN B CA 1
ATOM 4038 C C . ASN B 1 254 ? 7.829 -34.33 -0.398 1 95.07 254 ASN B C 1
ATOM 4040 O O . ASN B 1 254 ? 8.133 -34.907 0.648 1 95.07 254 ASN B O 1
ATOM 4044 N N . VAL B 1 255 ? 7.706 -33.011 -0.575 1 95.07 255 VAL B N 1
ATOM 4045 C CA . VAL B 1 255 ? 7.745 -32.176 0.621 1 95.07 255 VAL B CA 1
ATOM 4046 C C . VAL B 1 255 ? 6.511 -32.444 1.479 1 95.07 255 VAL B C 1
ATOM 4048 O O . VAL B 1 255 ? 5.437 -32.75 0.955 1 95.07 255 VAL B O 1
ATOM 4051 N N . LYS B 1 256 ? 6.66 -32.352 2.755 1 94.01 256 LYS B N 1
ATOM 4052 C CA . LYS B 1 256 ? 5.539 -32.502 3.68 1 94.01 256 LYS B CA 1
ATOM 4053 C C . LYS B 1 256 ? 4.914 -31.15 4.009 1 94.01 256 LYS B C 1
ATOM 4055 O O . LYS B 1 256 ? 3.706 -31.058 4.237 1 94.01 256 LYS B O 1
ATOM 4060 N N . GLU B 1 257 ? 5.798 -30.156 4.099 1 95.52 257 GLU B N 1
ATOM 4061 C CA . GLU B 1 257 ? 5.395 -28.776 4.357 1 95.52 257 GLU B CA 1
ATOM 4062 C C . GLU B 1 257 ? 6.328 -27.79 3.659 1 95.52 257 GLU B C 1
ATOM 4064 O O . GLU B 1 257 ? 7.527 -28.046 3.53 1 95.52 257 GLU B O 1
ATOM 4069 N N . PRO B 1 258 ? 5.739 -26.637 3.121 1 97.81 258 PRO B N 1
ATOM 4070 C CA . PRO B 1 258 ? 4.342 -26.2 3.174 1 97.81 258 PRO B CA 1
ATOM 4071 C C . PRO B 1 258 ? 3.474 -26.867 2.11 1 97.81 258 PRO B C 1
ATOM 4073 O O . PRO B 1 258 ? 3.948 -27.141 1.004 1 97.81 258 PRO B O 1
ATOM 4076 N N . LYS B 1 259 ? 2.317 -27.194 2.422 1 97.08 259 LYS B N 1
ATOM 4077 C CA . LYS B 1 259 ? 1.296 -27.786 1.563 1 97.08 259 LYS B CA 1
ATOM 4078 C C . LYS B 1 259 ? -0.097 -27.296 1.946 1 97.08 259 LYS B C 1
ATOM 4080 O O . LYS B 1 259 ? -0.602 -27.624 3.023 1 97.08 259 LYS B O 1
ATOM 4085 N N . GLY B 1 260 ? -0.696 -26.491 1.056 1 97.46 260 GLY B N 1
ATOM 4086 C CA . GLY B 1 260 ? -1.986 -25.902 1.377 1 97.46 260 GLY B CA 1
ATOM 4087 C C . GLY B 1 260 ? -1.903 -24.829 2.446 1 97.46 260 GLY B C 1
ATOM 4088 O O . GLY B 1 260 ? -2.788 -24.724 3.297 1 97.46 260 GLY B O 1
ATOM 4089 N N . ARG B 1 261 ? -0.807 -24.021 2.435 1 98.26 261 ARG B N 1
ATOM 4090 C CA . ARG B 1 261 ? -0.552 -23.057 3.501 1 98.26 261 ARG B CA 1
ATOM 4091 C C . ARG B 1 261 ? -0.442 -21.642 2.945 1 98.26 261 ARG B C 1
ATOM 4093 O O . ARG B 1 261 ? -0.333 -21.453 1.731 1 98.26 261 ARG B O 1
ATOM 4100 N N . PHE B 1 262 ? -0.623 -20.675 3.832 1 98.5 262 PHE B N 1
ATOM 4101 C CA . PHE B 1 262 ? -0.254 -19.29 3.565 1 98.5 262 PHE B CA 1
ATOM 4102 C C . PHE B 1 262 ? 1.163 -19.005 4.046 1 98.5 262 PHE B C 1
ATOM 4104 O O . PHE B 1 262 ? 1.475 -19.197 5.223 1 98.5 262 PHE B O 1
ATOM 4111 N N . VAL B 1 263 ? 2.017 -18.588 3.11 1 98.72 263 VAL B N 1
ATOM 4112 C CA . VAL B 1 263 ? 3.44 -18.46 3.406 1 98.72 263 VAL B CA 1
ATOM 4113 C C . VAL B 1 263 ? 3.877 -17.008 3.222 1 98.72 263 VAL B C 1
ATOM 4115 O O . VAL B 1 263 ? 3.498 -16.358 2.245 1 98.72 263 VAL B O 1
ATOM 4118 N N . LYS B 1 264 ? 4.555 -16.415 4.102 1 97.23 264 LYS B N 1
ATOM 4119 C CA . LYS B 1 264 ? 5.168 -15.09 4.099 1 97.23 264 LYS B CA 1
ATOM 4120 C C . LYS B 1 264 ? 6.626 -15.158 4.545 1 97.23 264 LYS B C 1
ATOM 4122 O O . LYS B 1 264 ? 6.943 -15.794 5.552 1 97.23 264 LYS B O 1
ATOM 4127 N N . LYS B 1 265 ? 7.514 -14.604 3.79 1 97.08 265 LYS B N 1
ATOM 4128 C CA . LYS B 1 265 ? 8.946 -14.628 4.071 1 97.08 265 LYS B CA 1
ATOM 4129 C C . LYS B 1 265 ? 9.455 -16.06 4.21 1 97.08 265 LYS B C 1
ATOM 4131 O O . LYS B 1 265 ? 10.179 -16.378 5.156 1 97.08 265 LYS B O 1
ATOM 4136 N N . LYS B 1 266 ? 8.937 -16.916 3.426 1 97.55 266 LYS B N 1
ATOM 4137 C CA . LYS B 1 266 ? 9.324 -18.316 3.278 1 97.55 266 LYS B CA 1
ATOM 4138 C C . LYS B 1 266 ? 8.985 -19.116 4.533 1 97.55 266 LYS B C 1
ATOM 4140 O O . LYS B 1 266 ? 9.566 -20.176 4.776 1 97.55 266 LYS B O 1
ATOM 4145 N N . GLU B 1 267 ? 8.053 -18.551 5.331 1 98.18 267 GLU B N 1
ATOM 4146 C CA . GLU B 1 267 ? 7.567 -19.25 6.517 1 98.18 267 GLU B CA 1
ATOM 4147 C C . GLU B 1 267 ? 6.043 -19.337 6.521 1 98.18 267 GLU B C 1
ATOM 4149 O O . GLU B 1 267 ? 5.362 -18.404 6.09 1 98.18 267 GLU B O 1
ATOM 4154 N N . ILE B 1 268 ? 5.582 -20.477 7.052 1 97.84 268 ILE B N 1
ATOM 4155 C CA . ILE B 1 268 ? 4.136 -20.618 7.19 1 97.84 268 ILE B CA 1
ATOM 4156 C C . ILE B 1 268 ? 3.6 -19.541 8.131 1 97.84 268 ILE B C 1
ATOM 4158 O O . ILE B 1 268 ? 4.159 -19.314 9.206 1 97.84 268 ILE B O 1
ATOM 4162 N N . SER B 1 269 ? 2.64 -18.825 7.701 1 96.87 269 SER B N 1
ATOM 4163 C CA . SER B 1 269 ? 1.999 -17.784 8.497 1 96.87 269 SER B CA 1
ATOM 4164 C C . SER B 1 269 ? 0.537 -18.119 8.773 1 96.87 269 SER B C 1
ATOM 4166 O O . SER B 1 269 ? -0.185 -18.556 7.874 1 96.87 269 SER B O 1
ATOM 4168 N N . ASP B 1 270 ? 0.101 -17.952 9.974 1 94.08 270 ASP B N 1
ATOM 4169 C CA . ASP B 1 270 ? -1.314 -18.127 10.286 1 94.08 270 ASP B CA 1
ATOM 4170 C C . ASP B 1 270 ? -2.143 -16.961 9.752 1 94.08 270 ASP B C 1
ATOM 4172 O O . ASP B 1 270 ? -2.052 -15.842 10.262 1 94.08 270 ASP B O 1
ATOM 4176 N N . TRP B 1 271 ? -2.93 -17.207 8.748 1 92.13 271 TRP B N 1
ATOM 4177 C CA . TRP B 1 271 ? -3.713 -16.127 8.156 1 92.13 271 TRP B CA 1
ATOM 4178 C C . TRP B 1 271 ? -5.066 -15.994 8.847 1 92.13 271 TRP B C 1
ATOM 4180 O O . TRP B 1 271 ? -5.776 -15.004 8.651 1 92.13 271 TRP B O 1
ATOM 4190 N N . LYS B 1 272 ? -5.453 -16.95 9.752 1 87.31 272 LYS B N 1
ATOM 4191 C CA . LYS B 1 272 ? -6.739 -16.958 10.444 1 87.31 272 LYS B CA 1
ATOM 4192 C C . LYS B 1 272 ? -6.713 -16.043 11.664 1 87.31 272 LYS B C 1
ATOM 4194 O O . LYS B 1 272 ? -7.528 -16.192 12.576 1 87.31 272 LYS B O 1
ATOM 4199 N N . ILE B 1 273 ? -5.928 -14.949 11.677 1 73.38 273 ILE B N 1
ATOM 4200 C CA . ILE B 1 273 ? -5.753 -14.102 12.852 1 73.38 273 ILE B CA 1
ATOM 4201 C C . ILE B 1 273 ? -6.899 -13.096 12.937 1 73.38 273 ILE B C 1
ATOM 4203 O O . ILE B 1 273 ? -7.475 -12.713 11.916 1 73.38 273 ILE B O 1
#

InterPro domains:
  IPR002347 Short-chain dehydrogenase/reductase SDR [PF00106] (7-143)
  IPR002347 Short-chain dehydrogenase/reductase SDR [PF00106] (183-232)
  IPR002347 Short-chain dehydrogenase/reductase SDR [PR00081] (8-25)
  IPR002347 Short-chain dehydrogenase/reductase SDR [PR00081] (83-94)
  IPR002347 Short-chain dehydrogenase/reductase SDR [PR00081] (189-208)
  IPR002347 Short-chain dehydrogenase/reductase SDR [PR00081] (213-230)
  IPR002347 Short-chain dehydrogenase/reductase SDR [PR00081] (258-273)
  IPR036291 NAD(P)-binding domain superfamily [SSF51735] (7-262)
  IPR045313 Carbonyl reductase [NADPH] 1-like [cd05324] (7-271)

Sequence (546 aa):
MATKQSKVAVVTGGNKGVGFGIVRALCKNFEGDVILAARDEGRGMAAVEELSKEGLHPKFHHLDILDHSSIVRLRDFLQSTYHGLDLLVNNMSSTAPFSEQAEMTCKTNYFATLDACEVLFPLLRPHARVCNVSSTVCQWSLAKCSDVLKAKFTGTDITMDELTGIMKKFVESAQHNKHQEEGFSDSSYGMSKVGVTVMTMIQQRDFDRRGADDIVVNACCPGYVDTDMSSHKGTLTIDEGAETPVYLALLPSNVKEPKGRFVKKKEISDWKIMATKQSKVAVVTGGNKGVGFGIVRALCKNFEGDVILAARDEGRGMAAVEELSKEGLHPKFHHLDILDHSSIVRLRDFLQSTYHGLDLLVNNMSSTAPFSEQAEMTCKTNYFATLDACEVLFPLLRPHARVCNVSSTVCQWSLAKCSDVLKAKFTGTDITMDELTGIMKKFVESAQHNKHQEEGFSDSSYGMSKVGVTVMTMIQQRDFDRRGADDIVVNACCPGYVDTDMSSHKGTLTIDEGAETPVYLALLPSNVKEPKGRFVKKKEISDWKI

Secondary structure (DSSP, 8-state):
-------EEEEET-SSHHHHHHHHHHHHH-SSEEEEEES-HHHHHHHHHHHHTTT--PEEEE--TT-HHHHHHHHHHHHHHTSSEEEEEE-------HHHHHHHHHIIIIIHHHHHHHHHGGGEEEEEEEEEE--THHHHHHHTS-HHHHHHHH-TT--HHHHHHHHHHHHHHHHTT-TTTTT--S-HHHHHHHHHHHHHHHHHHHHHHHT-SS-EEEEEE--SBSSGGGTT--SB-HHHHHHHHHHHHTPPTT--SSSS-EEETTEE-----/-------EEEEET-SSHHHHHHHHHHHHH-SSEEEEEES-HHHHHHHHHHHHTTT--PEEEE--TT-HHHHHHHHHHHHHHTSSEEEEEE-------HHHHHHHHHIIIIIHHHHHHHHHGGGEEEEEEEEEE--THHHHHHHTS-HHHHHHHH-TT--HHHHHHHHHHHHHHHHTT-TTTTT--S-HHHHHHHHHHHHHHHHHHHHHHHT-SS-EEEEEE--SBSSGGGTT--SB-HHHHHHHHHHHHTPPTT--SSSS-EEETTEE-----

Nearest PDB structures (foldseek):
  1n5d-assembly1_A  TM=9.806E-01  e=7.577E-36  Sus scrofa
  2hrb-assembly1_A  TM=9.543E-01  e=6.088E-32  Homo sapiens
  4nim-assembly1_A  TM=7.776E-01  e=4.002E-11  Brucella melitensis ATCC 23457
  5g4k-assembly1_A-2  TM=7.543E-01  e=9.777E-11  Clostridium sp.
  4ya6-assembly1_A  TM=7.907E-01  e=2.038E-09  Sphingobium sp. SYK-6

Solvent-accessible surface area (backbone atoms only — not comparable to full-atom values): 27234 Å² total; per-residue (Å²): 124,83,76,73,66,59,44,34,32,41,29,34,38,16,50,48,51,48,25,29,26,34,50,56,52,40,58,74,70,44,89,50,49,37,35,36,21,24,66,49,61,70,56,33,52,50,35,42,52,58,39,39,76,74,76,33,77,58,42,77,43,72,32,40,67,87,36,70,68,36,48,49,51,48,39,50,48,33,46,75,74,42,66,31,34,38,28,40,34,49,48,51,69,63,68,44,62,70,95,61,9,38,52,55,16,27,44,48,36,27,51,23,46,50,50,46,46,67,66,42,52,84,36,49,38,76,46,14,19,34,26,39,60,39,42,69,50,17,25,58,29,48,57,55,26,33,71,69,55,42,49,49,64,69,39,92,76,53,46,69,68,57,51,51,50,52,54,52,49,47,32,55,28,47,76,67,74,39,24,58,84,72,28,39,42,88,22,42,48,18,51,20,23,37,47,39,43,43,51,27,36,43,51,26,51,53,37,59,74,69,63,50,59,50,58,35,25,29,20,26,24,46,66,59,31,44,24,80,69,34,40,36,56,16,75,31,48,33,63,63,17,16,46,34,53,47,52,58,46,62,56,62,77,76,64,83,70,88,57,36,38,44,29,44,85,76,33,84,44,81,59,89,82,124,84,76,75,67,61,41,34,33,39,29,34,38,18,50,47,50,48,24,27,26,34,50,55,51,41,56,75,71,44,89,50,48,38,34,37,22,22,65,48,60,69,56,32,51,51,35,40,52,58,38,39,77,75,75,34,78,57,42,78,44,73,33,40,68,88,36,69,68,35,48,48,51,48,39,51,49,33,45,73,73,42,67,30,34,40,27,41,34,48,49,52,71,64,67,44,63,68,94,61,10,37,53,56,17,27,44,48,38,26,52,23,47,51,50,47,45,67,64,42,53,85,36,49,38,76,47,14,20,34,27,40,58,39,42,70,51,18,25,58,27,47,58,54,27,33,71,68,56,42,50,51,65,70,39,91,76,55,46,70,68,57,51,52,49,52,54,50,48,47,35,55,28,47,75,67,72,39,24,58,85,72,29,38,41,88,23,41,47,19,50,19,24,38,48,39,43,44,49,27,37,43,53,26,51,53,38,60,73,70,63,50,60,51,59,38,27,29,19,27,25,47,66,59,30,44,23,81,68,33,41,37,56,18,75,31,50,34,63,62,18,16,47,32,54,46,52,58,45,62,56,63,78,76,64,82,73,89,56,36,37,42,29,44,85,76,33,84,43,83,60,87,83

pLDDT: mean 93.39, std 9.62, range [29.61, 98.86]